Protein AF-A0A956JQV0-F1 (afdb_monomer_lite)

Structure (mmCIF, N/CA/C/O backbone):
data_AF-A0A956JQV0-F1
#
_entry.id   AF-A0A956JQV0-F1
#
loop_
_atom_site.group_PDB
_atom_site.id
_atom_site.type_symbol
_atom_site.label_atom_id
_atom_site.label_alt_id
_atom_site.label_comp_id
_atom_site.label_asym_id
_atom_site.label_entity_id
_atom_site.label_seq_id
_atom_site.pdbx_PDB_ins_code
_atom_site.Cartn_x
_atom_site.Cartn_y
_atom_site.Cartn_z
_atom_site.occupancy
_atom_site.B_iso_or_equiv
_atom_site.auth_seq_id
_atom_site.auth_comp_id
_atom_site.auth_asym_id
_atom_site.auth_atom_id
_atom_site.pdbx_PDB_model_num
ATOM 1 N N . MET A 1 1 ? 0.452 36.404 9.075 1.00 29.16 1 MET A N 1
ATOM 2 C CA . MET A 1 1 ? 1.903 36.199 9.254 1.00 29.16 1 MET A CA 1
ATOM 3 C C . MET A 1 1 ? 2.085 35.244 10.424 1.00 29.16 1 MET A C 1
ATOM 5 O O . MET A 1 1 ? 1.751 35.642 11.532 1.00 29.16 1 MET A O 1
ATOM 9 N N . PRO A 1 2 ? 2.440 33.970 10.194 1.00 31.53 2 PRO A N 1
ATOM 10 C CA . PRO A 1 2 ? 2.651 33.010 11.270 1.00 31.53 2 PRO A CA 1
ATOM 11 C C . PRO A 1 2 ? 4.099 33.061 11.777 1.00 31.53 2 PRO A C 1
ATOM 13 O O . PRO A 1 2 ? 5.020 33.265 10.994 1.00 31.53 2 PRO A O 1
ATOM 16 N N . ASN A 1 3 ? 4.240 32.919 13.093 1.00 28.02 3 ASN A N 1
ATOM 17 C CA . ASN A 1 3 ? 5.448 33.139 13.883 1.00 28.02 3 ASN A CA 1
ATOM 18 C C . ASN A 1 3 ? 6.284 31.845 13.984 1.00 28.02 3 ASN A C 1
ATOM 20 O O . ASN A 1 3 ? 5.738 30.797 14.340 1.00 28.02 3 ASN A O 1
ATOM 24 N N . ASP A 1 4 ? 7.579 31.932 13.671 1.00 35.75 4 ASP A N 1
ATOM 25 C CA . ASP A 1 4 ? 8.565 30.842 13.645 1.00 35.75 4 ASP A CA 1
ATOM 26 C C . ASP A 1 4 ? 9.407 30.841 14.930 1.00 35.75 4 ASP A C 1
ATOM 28 O O . ASP A 1 4 ? 10.530 31.319 14.926 1.00 35.75 4 ASP A O 1
ATOM 32 N N . ASP A 1 5 ? 8.902 30.271 16.024 1.00 34.19 5 ASP A N 1
ATOM 33 C CA . ASP A 1 5 ? 9.702 30.069 17.242 1.00 34.19 5 ASP A CA 1
ATOM 34 C C . ASP A 1 5 ? 9.286 28.770 17.937 1.00 34.19 5 ASP A C 1
ATOM 36 O O . ASP A 1 5 ? 8.411 28.773 18.797 1.00 34.19 5 ASP A O 1
ATOM 40 N N . ASN A 1 6 ? 9.859 27.631 17.516 1.00 36.69 6 ASN A N 1
ATOM 41 C CA . ASN A 1 6 ? 9.940 26.394 18.326 1.00 36.69 6 ASN A CA 1
ATOM 42 C C . ASN A 1 6 ? 10.882 25.308 17.746 1.00 36.69 6 ASN A C 1
ATOM 44 O O . ASN A 1 6 ? 10.770 24.127 18.077 1.00 36.69 6 ASN A O 1
ATOM 48 N N . ALA A 1 7 ? 11.837 25.663 16.878 1.00 34.59 7 ALA A N 1
ATOM 49 C CA . ALA A 1 7 ? 12.650 24.682 16.142 1.00 34.59 7 ALA A CA 1
ATOM 50 C C . ALA A 1 7 ? 14.032 24.343 16.754 1.00 34.59 7 ALA A C 1
ATOM 52 O O . ALA A 1 7 ? 14.813 23.636 16.116 1.00 34.59 7 ALA A O 1
ATOM 53 N N . SER A 1 8 ? 14.374 24.794 17.965 1.00 38.53 8 SER A N 1
ATOM 54 C CA . SER A 1 8 ? 15.772 24.770 18.448 1.00 38.53 8 SER A CA 1
ATOM 55 C C . SER A 1 8 ? 16.060 23.967 19.728 1.00 38.53 8 SER A C 1
ATOM 57 O O . SER A 1 8 ? 17.154 24.090 20.271 1.00 38.53 8 SER A O 1
ATOM 59 N N . ALA A 1 9 ? 15.180 23.064 20.174 1.00 37.16 9 ALA A N 1
ATOM 60 C CA . ALA A 1 9 ? 15.416 22.279 21.397 1.00 37.16 9 ALA A CA 1
ATOM 61 C C . ALA A 1 9 ? 15.196 20.762 21.228 1.00 37.16 9 ALA A C 1
ATOM 63 O O . ALA A 1 9 ? 14.322 20.185 21.861 1.00 37.16 9 ALA A O 1
ATOM 64 N N . CYS A 1 10 ? 15.983 20.098 20.371 1.00 37.91 10 CYS A N 1
ATOM 65 C CA . CYS A 1 10 ? 16.258 18.648 20.461 1.00 37.91 10 CYS A CA 1
ATOM 66 C C . CYS A 1 10 ? 17.359 18.243 19.465 1.00 37.91 10 CYS A C 1
ATOM 68 O O . CYS A 1 10 ? 17.096 17.618 18.439 1.00 37.91 10 CYS A O 1
ATOM 70 N N . LYS A 1 11 ? 18.613 18.631 19.736 1.00 38.00 11 LYS A N 1
ATOM 71 C CA . LYS A 1 11 ? 19.765 18.282 18.879 1.00 38.00 11 LYS A CA 1
ATOM 72 C C . LYS A 1 11 ? 20.839 17.428 19.558 1.00 38.00 11 LYS A C 1
ATOM 74 O O . LYS A 1 11 ? 21.906 17.240 18.989 1.00 38.00 11 LYS A O 1
ATOM 79 N N . GLY A 1 12 ? 20.559 16.850 20.723 1.00 39.16 12 GLY A N 1
ATOM 80 C CA . GLY A 1 12 ? 21.545 16.021 21.412 1.00 39.16 12 GLY A CA 1
ATOM 81 C C . GLY A 1 12 ? 20.937 15.084 22.439 1.00 39.16 12 GLY A C 1
ATOM 82 O O . GLY A 1 12 ? 21.030 15.374 23.616 1.00 39.16 12 GLY A O 1
ATOM 83 N N . CYS A 1 13 ? 20.334 13.978 21.989 1.00 31.42 13 CYS A N 1
ATOM 84 C CA . CYS A 1 13 ? 20.110 12.777 22.803 1.00 31.42 13 CYS A CA 1
ATOM 85 C C . CYS A 1 13 ? 19.928 11.537 21.897 1.00 31.42 13 CYS A C 1
ATOM 87 O O . CYS A 1 13 ? 18.848 11.276 21.378 1.00 31.42 13 CYS A O 1
ATOM 89 N N . GLY A 1 14 ? 21.018 10.787 21.702 1.00 34.66 14 GLY A N 1
ATOM 90 C CA . GLY A 1 14 ? 21.043 9.317 21.617 1.00 34.66 14 GLY A CA 1
ATOM 91 C C . GLY A 1 14 ? 20.244 8.589 20.526 1.00 34.66 14 GLY A C 1
ATOM 92 O O . GLY A 1 14 ? 19.241 7.944 20.817 1.00 34.66 14 GLY A O 1
ATOM 93 N N . THR A 1 15 ? 20.771 8.520 19.301 1.00 42.09 15 THR A N 1
ATOM 94 C CA . THR A 1 15 ? 20.278 7.613 18.239 1.00 42.09 15 THR A CA 1
ATOM 95 C C . THR A 1 15 ? 20.892 6.203 18.263 1.00 42.09 15 THR A C 1
ATOM 97 O O . THR A 1 15 ? 20.514 5.370 17.443 1.00 42.09 15 THR A O 1
ATOM 100 N N . ALA A 1 16 ? 21.784 5.885 19.210 1.00 40.88 16 ALA A N 1
ATOM 101 C CA . ALA A 1 16 ? 22.448 4.575 19.272 1.00 40.88 16 ALA A CA 1
ATOM 102 C C . ALA A 1 16 ? 21.754 3.532 20.179 1.00 40.88 16 ALA A C 1
ATOM 104 O O . ALA A 1 16 ? 21.874 2.340 19.916 1.00 40.88 16 ALA A O 1
ATOM 105 N N . LEU A 1 17 ? 20.988 3.936 21.206 1.00 38.28 17 LEU A N 1
ATOM 106 C CA . LEU A 1 17 ? 20.381 2.971 22.147 1.00 38.28 17 LEU A CA 1
ATOM 107 C C . LEU A 1 17 ? 19.038 2.375 21.682 1.00 38.28 17 LEU A C 1
ATOM 109 O O . LEU A 1 17 ? 18.680 1.270 22.084 1.00 38.28 17 LEU A O 1
ATOM 113 N N . HIS A 1 18 ? 18.286 3.067 20.822 1.00 45.22 18 HIS A N 1
ATOM 114 C CA . HIS A 1 18 ? 16.943 2.620 20.417 1.00 45.22 18 HIS A CA 1
ATOM 115 C C . HIS A 1 18 ? 16.944 1.522 19.340 1.00 45.22 18 HIS A C 1
ATOM 117 O O . HIS A 1 18 ? 15.961 0.795 19.204 1.00 45.22 18 HIS A O 1
ATOM 123 N N . SER A 1 19 ? 18.031 1.371 18.578 1.00 44.31 19 SER A N 1
ATOM 124 C CA . SER A 1 19 ? 18.144 0.340 17.538 1.00 44.31 19 SER A CA 1
ATOM 125 C C . SER A 1 19 ? 18.473 -1.038 18.123 1.00 44.31 19 SER A C 1
ATOM 127 O O . SER A 1 19 ? 17.890 -2.031 17.692 1.00 44.31 19 SER A O 1
ATOM 129 N N . GLN A 1 20 ? 19.312 -1.102 19.163 1.00 42.75 20 GLN A N 1
ATOM 130 C CA . GLN A 1 20 ? 19.647 -2.359 19.845 1.00 42.75 20 GLN A CA 1
ATOM 131 C C . GLN A 1 20 ? 18.481 -2.913 20.675 1.00 42.75 20 GLN A C 1
ATOM 133 O O . GLN A 1 20 ? 18.239 -4.117 20.665 1.00 42.75 20 GLN A O 1
ATOM 138 N N . GLN A 1 21 ? 17.694 -2.053 21.333 1.00 50.56 21 GLN A N 1
ATOM 139 C CA . GLN A 1 21 ? 16.519 -2.506 22.089 1.00 50.56 21 GLN A CA 1
ATOM 140 C C . GLN A 1 21 ? 15.376 -2.989 21.184 1.00 50.56 21 GLN A C 1
ATOM 142 O O . GLN A 1 21 ? 14.627 -3.886 21.566 1.00 50.56 21 GLN A O 1
ATOM 147 N N . PHE A 1 22 ? 15.259 -2.445 19.968 1.00 48.72 22 PHE A N 1
ATOM 148 C CA . PHE A 1 22 ? 14.275 -2.906 18.988 1.00 48.72 22 PHE A CA 1
ATOM 149 C C . PHE A 1 22 ? 14.675 -4.247 18.351 1.00 48.72 22 PHE A C 1
ATOM 151 O O . PHE A 1 22 ? 13.822 -5.122 18.212 1.00 48.72 22 PHE A O 1
ATOM 158 N N . ALA A 1 23 ? 15.964 -4.447 18.050 1.00 46.75 23 ALA A N 1
ATOM 159 C CA . ALA A 1 23 ? 16.486 -5.742 17.605 1.00 46.75 23 ALA A CA 1
ATOM 160 C C . ALA A 1 23 ? 16.320 -6.823 18.693 1.00 46.75 23 ALA A C 1
ATOM 162 O O . ALA A 1 23 ? 15.750 -7.877 18.429 1.00 46.75 23 ALA A O 1
ATOM 163 N N . ALA A 1 24 ? 16.655 -6.511 19.951 1.00 48.97 24 ALA A N 1
ATOM 164 C CA . ALA A 1 24 ? 16.483 -7.435 21.078 1.00 48.97 24 ALA A CA 1
ATOM 165 C C . ALA A 1 24 ? 15.007 -7.752 21.411 1.00 48.97 24 ALA A C 1
ATOM 167 O O . ALA A 1 24 ? 14.705 -8.786 22.012 1.00 48.97 24 ALA A O 1
ATOM 168 N N . ALA A 1 25 ? 14.068 -6.868 21.055 1.00 50.53 25 ALA A N 1
ATOM 169 C CA . ALA A 1 25 ? 12.633 -7.118 21.195 1.00 50.53 25 ALA A CA 1
ATOM 170 C C . ALA A 1 25 ? 12.076 -8.010 20.068 1.00 50.53 25 ALA A C 1
ATOM 172 O O . ALA A 1 25 ? 11.140 -8.773 20.308 1.00 50.53 25 ALA A O 1
ATOM 173 N N . LEU A 1 26 ? 12.657 -7.940 18.865 1.00 49.31 26 LEU A N 1
ATOM 174 C CA . LEU A 1 26 ? 12.343 -8.830 17.743 1.00 49.31 26 LEU A CA 1
ATOM 175 C C . LEU A 1 26 ? 12.907 -10.239 17.966 1.00 49.31 26 LEU A C 1
ATOM 177 O O . LEU A 1 26 ? 12.165 -11.204 17.791 1.00 49.31 26 LEU A O 1
ATOM 181 N N . ASP A 1 27 ? 14.135 -10.356 18.473 1.00 47.19 27 ASP A N 1
ATOM 182 C CA . ASP A 1 27 ? 14.740 -11.656 18.796 1.00 47.19 27 ASP A CA 1
ATOM 183 C C . ASP A 1 27 ? 13.984 -12.381 19.922 1.00 47.19 27 ASP A C 1
ATOM 185 O O . ASP A 1 27 ? 13.711 -13.576 19.819 1.00 47.19 27 ASP A O 1
ATOM 189 N N . ARG A 1 28 ? 13.522 -11.666 20.964 1.00 52.62 28 ARG A N 1
ATOM 190 C CA . ARG A 1 28 ? 12.658 -12.267 22.006 1.00 52.62 28 ARG A CA 1
ATOM 191 C C . ARG A 1 28 ? 11.291 -12.710 21.482 1.00 52.62 28 ARG A C 1
ATOM 193 O O . ARG A 1 28 ? 10.728 -13.671 21.999 1.00 52.62 28 ARG A O 1
ATOM 200 N N . ALA A 1 29 ? 10.746 -12.022 20.480 1.00 45.50 29 ALA A N 1
ATOM 201 C CA . ALA A 1 29 ? 9.468 -12.397 19.879 1.00 45.50 29 ALA A CA 1
ATOM 202 C C . ALA A 1 29 ? 9.594 -13.627 18.962 1.00 45.50 29 ALA A C 1
ATOM 204 O O . ALA A 1 29 ? 8.628 -14.373 18.824 1.00 45.50 29 ALA A O 1
ATOM 205 N N . GLN A 1 30 ? 10.772 -13.857 18.373 1.00 47.56 30 GLN A N 1
ATOM 206 C CA . GLN A 1 30 ? 11.058 -15.035 17.550 1.00 47.56 30 GLN A CA 1
ATOM 207 C C . GLN A 1 30 ? 11.461 -16.255 18.397 1.00 47.56 30 GLN A C 1
ATOM 209 O O . GLN A 1 30 ? 11.005 -17.365 18.120 1.00 47.56 30 GLN A O 1
ATOM 214 N N . ALA A 1 31 ? 12.197 -16.051 19.496 1.00 41.66 31 ALA A N 1
ATOM 215 C CA . ALA A 1 31 ? 12.601 -17.120 20.417 1.00 41.66 31 ALA A CA 1
ATOM 216 C C . ALA A 1 31 ? 11.419 -17.819 21.128 1.00 41.66 31 ALA A C 1
ATOM 218 O O . ALA A 1 31 ? 11.532 -18.969 21.531 1.00 41.66 31 ALA A O 1
ATOM 219 N N . SER A 1 32 ? 10.253 -17.172 21.231 1.00 40.81 32 SER A N 1
ATOM 220 C CA . SER A 1 32 ? 9.046 -17.724 21.877 1.00 40.81 32 SER A CA 1
ATOM 221 C C . SER A 1 32 ? 8.288 -18.774 21.036 1.00 40.81 32 SER A C 1
ATOM 223 O O . SER A 1 32 ? 7.235 -19.247 21.468 1.00 40.81 32 SER A O 1
ATOM 225 N N . THR A 1 33 ? 8.775 -19.137 19.845 1.00 39.72 33 THR A N 1
ATOM 226 C CA . THR A 1 33 ? 8.123 -20.132 18.964 1.00 39.72 33 THR A CA 1
ATOM 227 C C . THR A 1 33 ? 8.912 -21.429 18.775 1.00 39.72 33 THR A C 1
ATOM 229 O O . THR A 1 33 ? 8.492 -22.280 17.997 1.00 39.72 33 THR A O 1
ATOM 232 N N . ALA A 1 34 ? 10.012 -21.616 19.506 1.00 38.38 34 ALA A N 1
ATOM 233 C CA . ALA A 1 34 ? 10.895 -22.769 19.363 1.00 38.38 34 ALA A CA 1
ATOM 234 C C . ALA A 1 34 ? 10.928 -23.635 20.636 1.00 38.38 34 ALA A C 1
ATOM 236 O O . ALA A 1 34 ? 11.969 -23.770 21.262 1.00 38.38 34 ALA A O 1
ATOM 237 N N . ASP A 1 35 ? 9.792 -24.238 20.991 1.00 40.69 35 ASP A N 1
ATOM 238 C CA . ASP A 1 35 ? 9.760 -25.441 21.835 1.00 40.69 35 ASP A CA 1
ATOM 239 C C . ASP A 1 35 ? 9.142 -26.583 21.017 1.00 40.69 35 ASP A C 1
ATOM 241 O O . ASP A 1 35 ? 7.941 -26.853 21.057 1.00 40.69 35 ASP A O 1
ATOM 245 N N . ALA A 1 36 ? 9.988 -27.226 20.214 1.00 35.06 36 ALA A N 1
ATOM 246 C CA . ALA A 1 36 ? 9.774 -28.559 19.663 1.00 35.06 36 ALA A CA 1
ATOM 247 C C . ALA A 1 36 ? 11.143 -29.273 19.623 1.00 35.06 36 ALA A C 1
ATOM 249 O O . ALA A 1 36 ? 12.134 -28.645 19.242 1.00 35.06 36 ALA A O 1
ATOM 250 N N . PRO A 1 37 ? 11.236 -30.540 20.067 1.00 43.47 37 PRO A N 1
ATOM 251 C CA . PRO A 1 37 ? 12.505 -31.164 20.431 1.00 43.47 37 PRO A CA 1
ATOM 252 C C . PRO A 1 37 ? 13.376 -31.564 19.231 1.00 43.47 37 PRO A C 1
ATOM 254 O O . PRO A 1 37 ? 12.892 -31.928 18.160 1.00 43.47 37 PRO A O 1
ATOM 257 N N . ALA A 1 38 ? 14.686 -31.493 19.475 1.00 38.94 38 ALA A N 1
ATOM 258 C CA . ALA A 1 38 ? 15.788 -31.680 18.541 1.00 38.94 38 ALA A CA 1
ATOM 259 C C . ALA A 1 38 ? 15.994 -33.131 18.064 1.00 38.94 38 ALA A C 1
ATOM 261 O O . ALA A 1 38 ? 15.843 -34.083 18.829 1.00 38.94 38 ALA A O 1
ATOM 262 N N . ALA A 1 39 ? 16.464 -33.265 16.820 1.00 32.97 39 ALA A N 1
ATOM 263 C CA . ALA A 1 39 ? 17.123 -34.452 16.270 1.00 32.97 39 ALA A CA 1
ATOM 264 C C . ALA A 1 39 ? 18.467 -34.037 15.617 1.00 32.97 39 ALA A C 1
ATOM 266 O O . ALA A 1 39 ? 18.600 -32.881 15.206 1.00 32.97 39 ALA A O 1
ATOM 267 N N . PRO A 1 40 ? 19.485 -34.921 15.585 1.00 43.41 40 PRO A N 1
ATOM 268 C CA . PRO A 1 40 ? 20.891 -34.520 15.604 1.00 43.41 40 PRO A CA 1
ATOM 269 C C . PRO A 1 40 ? 21.508 -34.209 14.233 1.00 43.41 40 PRO A C 1
ATOM 271 O O . PRO A 1 40 ? 21.017 -34.600 13.176 1.00 43.41 40 PRO A O 1
ATOM 274 N N . ALA A 1 41 ? 22.625 -33.485 14.317 1.00 40.12 41 ALA A N 1
ATOM 275 C CA . ALA A 1 41 ? 23.444 -32.936 13.245 1.00 40.12 41 ALA A CA 1
ATOM 276 C C . ALA A 1 41 ? 23.995 -33.975 12.251 1.00 40.12 41 ALA A C 1
ATOM 278 O O . ALA A 1 41 ? 24.458 -35.043 12.644 1.00 40.12 41 ALA A O 1
ATOM 279 N N . SER A 1 42 ? 24.044 -33.585 10.970 1.00 39.56 42 SER A N 1
ATOM 280 C CA . SER A 1 42 ? 24.767 -34.292 9.909 1.00 39.56 42 SER A CA 1
ATOM 281 C C . SER A 1 42 ? 25.761 -33.354 9.215 1.00 39.56 42 SER A C 1
ATOM 283 O O . SER A 1 42 ? 25.384 -32.451 8.473 1.00 39.56 42 SER A O 1
ATOM 285 N N . SER A 1 43 ? 27.028 -33.598 9.535 1.00 36.88 43 SER A N 1
ATOM 286 C CA . SER A 1 43 ? 28.284 -33.470 8.785 1.00 36.88 43 SER A CA 1
ATOM 287 C C . SER A 1 43 ? 28.301 -32.720 7.442 1.00 36.88 43 SER A C 1
ATOM 289 O O . SER A 1 43 ? 27.638 -33.098 6.478 1.00 36.88 43 SER A O 1
ATOM 291 N N . ALA A 1 44 ? 29.195 -31.731 7.360 1.00 42.88 44 ALA A N 1
ATOM 292 C CA . ALA A 1 44 ? 29.684 -31.126 6.123 1.00 42.88 44 ALA A CA 1
ATOM 293 C C . ALA A 1 44 ? 30.634 -32.071 5.351 1.00 42.88 44 ALA A C 1
ATOM 295 O O . ALA A 1 44 ? 31.383 -32.813 5.992 1.00 42.88 44 ALA A O 1
ATOM 296 N N . PRO A 1 45 ? 30.692 -31.999 4.007 1.00 46.66 45 PRO A N 1
ATOM 297 C CA . PRO A 1 45 ? 31.800 -32.543 3.230 1.00 46.66 45 PRO A CA 1
ATOM 298 C C . PRO A 1 45 ? 32.850 -31.469 2.849 1.00 46.66 45 PRO A C 1
ATOM 300 O O . PRO A 1 45 ? 32.539 -30.274 2.836 1.00 46.66 45 PRO A O 1
ATOM 303 N N . PRO A 1 46 ? 34.101 -31.888 2.572 1.00 49.03 46 PRO A N 1
ATOM 304 C CA . PRO A 1 46 ? 35.291 -31.037 2.583 1.00 49.03 46 PRO A CA 1
ATOM 305 C C . PRO A 1 46 ? 35.562 -30.290 1.268 1.00 49.03 46 PRO A C 1
ATOM 307 O O . PRO A 1 46 ? 35.026 -30.608 0.208 1.00 49.03 46 PRO A O 1
ATOM 310 N N . ALA A 1 47 ? 36.450 -29.300 1.378 1.00 41.78 47 ALA A N 1
ATOM 311 C CA . ALA A 1 47 ? 37.001 -28.491 0.298 1.00 41.78 47 ALA A CA 1
ATOM 312 C C . ALA A 1 47 ? 37.794 -29.322 -0.730 1.00 41.78 47 ALA A C 1
ATOM 314 O O . ALA A 1 47 ? 38.565 -30.211 -0.369 1.00 41.78 47 ALA A O 1
ATOM 315 N N . VAL A 1 48 ? 37.622 -28.986 -2.010 1.00 48.41 48 VAL A N 1
ATOM 316 C CA . VAL A 1 48 ? 38.381 -29.533 -3.144 1.00 48.41 48 VAL A CA 1
ATOM 317 C C . VAL A 1 48 ? 39.625 -28.659 -3.378 1.00 48.41 48 VAL A C 1
ATOM 319 O O . VAL A 1 48 ? 39.470 -27.437 -3.421 1.00 48.41 48 VAL A O 1
ATOM 322 N N . PRO A 1 49 ? 40.833 -29.237 -3.521 1.00 52.34 49 PRO A N 1
ATOM 323 C CA . PRO A 1 49 ? 42.056 -28.488 -3.797 1.00 52.34 49 PRO A CA 1
ATOM 324 C C . PRO A 1 49 ? 42.222 -28.122 -5.281 1.00 52.34 49 PRO A C 1
ATOM 326 O O . PRO A 1 49 ? 41.689 -28.778 -6.176 1.00 52.34 49 PRO A O 1
ATOM 329 N N . ASP A 1 50 ? 42.986 -27.050 -5.483 1.00 45.88 50 ASP A N 1
ATOM 330 C CA . ASP A 1 50 ? 43.287 -26.335 -6.724 1.00 45.88 50 ASP A CA 1
ATOM 331 C C . ASP A 1 50 ? 43.732 -27.204 -7.913 1.00 45.88 50 ASP A C 1
ATOM 333 O O . ASP A 1 50 ? 44.561 -28.108 -7.796 1.00 45.88 50 ASP A O 1
ATOM 337 N N . ALA A 1 51 ? 43.221 -26.855 -9.098 1.00 53.31 51 ALA A N 1
ATOM 338 C CA . ALA A 1 51 ? 43.664 -27.393 -10.380 1.00 53.31 51 ALA A CA 1
ATOM 339 C C . ALA A 1 51 ? 44.897 -26.624 -10.911 1.00 53.31 51 ALA A C 1
ATOM 341 O O . ALA A 1 51 ? 44.912 -25.391 -10.852 1.00 53.31 51 ALA A O 1
ATOM 342 N N . PRO A 1 52 ? 45.913 -27.306 -11.473 1.00 66.38 52 PRO A N 1
ATOM 343 C CA . PRO A 1 52 ? 47.075 -26.652 -12.069 1.00 66.38 52 PRO A CA 1
ATOM 344 C C . PRO A 1 52 ? 46.763 -26.026 -13.448 1.00 66.38 52 PRO A C 1
ATOM 346 O O . PRO A 1 52 ? 45.850 -26.478 -14.146 1.00 66.38 52 PRO A O 1
ATOM 349 N N . PRO A 1 53 ? 47.521 -24.990 -13.861 1.00 66.81 53 PRO A N 1
ATOM 350 C CA . PRO A 1 53 ? 47.292 -24.259 -15.106 1.00 66.81 53 PRO A CA 1
ATOM 351 C C . PRO A 1 53 ? 47.664 -25.071 -16.365 1.00 66.81 53 PRO A C 1
ATOM 353 O O . PRO A 1 53 ? 48.517 -25.959 -16.302 1.00 66.81 53 PRO A O 1
ATOM 356 N N . PRO A 1 54 ? 47.053 -24.756 -17.526 1.00 66.44 54 PRO A N 1
ATOM 357 C CA . PRO A 1 54 ? 47.288 -25.477 -18.775 1.00 66.44 54 PRO A CA 1
ATOM 358 C C . PRO A 1 54 ? 48.659 -25.158 -19.406 1.00 66.44 54 PRO A C 1
ATOM 360 O O . PRO A 1 54 ? 49.163 -24.040 -19.256 1.00 66.44 54 PRO A O 1
ATOM 363 N N . PRO A 1 55 ? 49.252 -26.107 -20.158 1.00 67.06 55 PRO A N 1
ATOM 364 C CA . PRO A 1 55 ? 50.506 -25.898 -20.878 1.00 67.06 55 PRO A CA 1
ATOM 365 C C . PRO A 1 55 ? 50.341 -24.966 -22.099 1.00 67.06 55 PRO A C 1
ATOM 367 O O . PRO A 1 55 ? 49.253 -24.888 -22.678 1.00 67.06 55 PRO A O 1
ATOM 370 N N . PRO A 1 56 ? 51.415 -24.268 -22.517 1.00 64.50 56 PRO A N 1
ATOM 371 C CA . PRO A 1 56 ? 51.396 -23.366 -23.668 1.00 64.50 56 PRO A CA 1
ATOM 372 C C . PRO A 1 56 ? 51.261 -24.119 -25.008 1.00 64.50 56 PRO A C 1
ATOM 374 O O . PRO A 1 56 ? 51.694 -25.269 -25.118 1.00 64.50 56 PRO A O 1
ATOM 377 N N . PRO A 1 57 ? 50.680 -23.484 -26.045 1.00 60.94 57 PRO A N 1
ATOM 378 C CA . PRO A 1 57 ? 50.434 -24.123 -27.333 1.00 60.94 57 PRO A CA 1
ATOM 379 C C . PRO A 1 57 ? 51.728 -24.402 -28.109 1.00 60.94 57 PRO A C 1
ATOM 381 O O . PRO A 1 57 ? 52.614 -23.554 -28.220 1.00 60.94 57 PRO A O 1
ATOM 384 N N . ALA A 1 58 ? 51.786 -25.610 -28.671 1.00 52.41 58 ALA A N 1
ATOM 385 C CA . ALA A 1 58 ? 52.847 -26.098 -29.537 1.00 52.41 58 ALA A CA 1
ATOM 386 C C . ALA A 1 58 ? 52.963 -25.276 -30.832 1.00 52.41 58 ALA A C 1
ATOM 388 O O . ALA A 1 58 ? 51.966 -24.889 -31.446 1.00 52.41 58 ALA A O 1
ATOM 389 N N . ALA A 1 59 ? 54.210 -25.039 -31.235 1.00 48.06 59 ALA A N 1
ATOM 390 C CA . ALA A 1 59 ? 54.586 -24.393 -32.482 1.00 48.06 59 ALA A CA 1
ATOM 391 C C . ALA A 1 59 ? 54.062 -25.169 -33.703 1.00 48.06 59 ALA A C 1
ATOM 393 O O . ALA A 1 59 ? 54.155 -26.395 -33.768 1.00 48.06 59 ALA A O 1
ATOM 394 N N . ALA A 1 60 ? 53.530 -24.434 -34.680 1.00 49.41 60 ALA A N 1
ATOM 395 C CA . ALA A 1 60 ? 53.130 -24.973 -35.974 1.00 49.41 60 ALA A CA 1
ATOM 396 C C . ALA A 1 60 ? 54.364 -25.447 -36.772 1.00 49.41 60 ALA A C 1
ATOM 398 O O . ALA A 1 60 ? 55.359 -24.716 -36.815 1.00 49.41 60 ALA A O 1
ATOM 399 N N . PRO A 1 61 ? 54.327 -26.622 -37.426 1.00 50.22 61 PRO A N 1
ATOM 400 C CA . PRO A 1 61 ? 55.401 -27.039 -38.315 1.00 50.22 61 PRO A CA 1
ATOM 401 C C . PRO A 1 61 ? 55.400 -26.221 -39.613 1.00 50.22 61 PRO A C 1
ATOM 403 O O . PRO A 1 61 ? 54.356 -25.888 -40.178 1.00 50.22 61 PRO A O 1
ATOM 406 N N . ALA A 1 62 ? 56.617 -25.893 -40.044 1.00 45.22 62 ALA A N 1
ATOM 407 C CA . ALA A 1 62 ? 56.946 -25.179 -41.264 1.00 45.22 62 ALA A CA 1
ATOM 408 C C . ALA A 1 62 ? 56.418 -25.907 -42.510 1.00 45.22 62 ALA A C 1
ATOM 410 O O . ALA A 1 62 ? 56.536 -27.122 -42.636 1.00 45.22 62 ALA A O 1
ATOM 411 N N . SER A 1 63 ? 55.843 -25.134 -43.431 1.00 42.09 63 SER A N 1
ATOM 412 C CA . SER A 1 63 ? 55.437 -25.594 -44.757 1.00 42.09 63 SER A CA 1
ATOM 413 C C . SER A 1 63 ? 56.678 -25.862 -45.605 1.00 42.09 63 SER A C 1
ATOM 415 O O . SER A 1 63 ? 57.414 -24.929 -45.931 1.00 42.09 63 SER A O 1
ATOM 417 N N . ASP A 1 64 ? 56.860 -27.122 -45.987 1.00 38.72 64 ASP A N 1
ATOM 418 C CA . ASP A 1 64 ? 57.822 -27.568 -46.988 1.00 38.72 64 ASP A CA 1
ATOM 419 C C . ASP A 1 64 ? 57.633 -26.808 -48.309 1.00 38.72 64 ASP A C 1
ATOM 421 O O . ASP A 1 64 ? 56.560 -26.805 -48.918 1.00 38.72 64 ASP A O 1
ATOM 425 N N . TYR A 1 65 ? 58.707 -26.159 -48.754 1.00 40.94 65 TYR A N 1
ATOM 426 C CA . TYR A 1 65 ? 58.891 -25.728 -50.132 1.00 40.94 65 TYR A CA 1
ATOM 427 C C . TYR A 1 65 ? 59.340 -26.948 -50.942 1.00 40.94 65 TYR A C 1
ATOM 429 O O . TYR A 1 65 ? 60.460 -27.420 -50.764 1.00 40.94 65 TYR A O 1
ATOM 437 N N . GLN A 1 66 ? 58.509 -27.429 -51.867 1.00 41.81 66 GLN A N 1
ATOM 438 C CA . GLN A 1 66 ? 58.997 -28.244 -52.981 1.00 41.81 66 GLN A CA 1
ATOM 439 C C . GLN A 1 66 ? 59.331 -27.332 -54.172 1.00 41.81 66 GLN A C 1
ATOM 441 O O . GLN A 1 66 ? 58.432 -26.667 -54.696 1.00 41.81 66 GLN A O 1
ATOM 446 N N . PRO A 1 67 ? 60.594 -27.278 -54.629 1.00 45.94 67 PRO A N 1
ATOM 447 C CA . PRO A 1 67 ? 60.924 -26.748 -55.940 1.00 45.94 67 PRO A CA 1
ATOM 448 C C . PRO A 1 67 ? 60.587 -27.815 -56.990 1.00 45.94 67 PRO A C 1
ATOM 450 O O . PRO A 1 67 ? 61.088 -28.934 -56.937 1.00 45.94 67 PRO A O 1
ATOM 453 N N . LEU A 1 68 ? 59.710 -27.480 -57.936 1.00 40.06 68 LEU A N 1
ATOM 454 C CA . LEU A 1 68 ? 59.485 -28.311 -59.117 1.00 40.06 68 LEU A CA 1
ATOM 455 C C . LEU A 1 68 ? 60.682 -28.170 -60.065 1.00 40.06 68 LEU A C 1
ATOM 457 O O . LEU A 1 68 ? 60.959 -27.076 -60.562 1.00 40.06 68 LEU A O 1
ATOM 461 N N . ASP A 1 69 ? 61.355 -29.294 -60.302 1.00 37.41 69 ASP A N 1
ATOM 462 C CA . ASP A 1 69 ? 62.369 -29.500 -61.335 1.00 37.41 69 ASP A CA 1
ATOM 463 C C . ASP A 1 69 ? 61.855 -29.115 -62.735 1.00 37.41 69 ASP A C 1
ATOM 465 O O . ASP A 1 69 ? 60.774 -29.557 -63.146 1.00 37.41 69 ASP A O 1
ATOM 469 N N . PRO A 1 70 ? 62.633 -28.369 -63.539 1.00 41.66 70 PRO A N 1
ATOM 470 C CA . PRO A 1 70 ? 62.421 -28.305 -64.974 1.00 41.66 70 PRO A CA 1
ATOM 471 C C . PRO A 1 70 ? 63.050 -29.536 -65.645 1.00 41.66 70 PRO A C 1
ATOM 473 O O . PRO A 1 70 ? 64.269 -29.696 -65.676 1.00 41.66 70 PRO A O 1
ATOM 476 N N . SER A 1 71 ? 62.213 -30.402 -66.219 1.00 42.75 71 SER A N 1
ATOM 477 C CA . SER A 1 71 ? 62.676 -31.478 -67.103 1.00 42.75 71 SER A CA 1
ATOM 478 C C . SER A 1 71 ? 63.371 -30.921 -68.360 1.00 42.75 71 SER A C 1
ATOM 480 O O . SER A 1 71 ? 62.938 -29.895 -68.896 1.00 42.75 71 SER A O 1
ATOM 482 N N . PRO A 1 72 ? 64.420 -31.598 -68.862 1.00 43.00 72 PRO A N 1
ATOM 483 C CA . PRO A 1 72 ? 65.194 -31.163 -70.018 1.00 43.00 72 PRO A CA 1
ATOM 484 C C . PRO A 1 72 ? 64.441 -31.405 -71.334 1.00 43.00 72 PRO A C 1
ATOM 486 O O . PRO A 1 72 ? 63.932 -32.494 -71.598 1.00 43.00 72 PRO A O 1
ATOM 489 N N . LEU A 1 73 ? 64.404 -30.376 -72.182 1.00 38.41 73 LEU A N 1
ATOM 490 C CA . LEU A 1 73 ? 63.967 -30.465 -73.574 1.00 38.41 73 LEU A CA 1
ATOM 491 C C . LEU A 1 73 ? 64.972 -31.295 -74.385 1.00 38.41 73 LEU A C 1
ATOM 493 O O . LEU A 1 73 ? 66.159 -30.972 -74.440 1.00 38.41 73 LEU A O 1
ATOM 497 N N . ALA A 1 74 ? 64.471 -32.347 -75.030 1.00 40.59 74 ALA A N 1
ATOM 498 C CA . ALA A 1 74 ? 65.204 -33.141 -76.004 1.00 40.59 74 ALA A CA 1
ATOM 499 C C . ALA A 1 74 ? 65.510 -32.319 -77.278 1.00 40.59 74 ALA A C 1
ATOM 501 O O . ALA A 1 74 ? 64.662 -31.537 -77.720 1.00 40.59 74 ALA A O 1
ATOM 502 N N . PRO A 1 75 ? 66.693 -32.498 -77.894 1.00 48.28 75 PRO A N 1
ATOM 503 C CA . PRO A 1 75 ? 67.070 -31.830 -79.130 1.00 48.28 75 PRO A CA 1
ATOM 504 C C . PRO A 1 75 ? 66.621 -32.656 -80.340 1.00 48.28 75 PRO A C 1
ATOM 506 O O . PRO A 1 75 ? 66.984 -33.822 -80.470 1.00 48.28 75 PRO A O 1
ATOM 509 N N . GLY A 1 76 ? 65.886 -32.040 -81.265 1.00 42.44 76 GLY A N 1
ATOM 510 C CA . GLY A 1 76 ? 65.737 -32.594 -82.610 1.00 42.44 76 GLY A CA 1
ATOM 511 C C . GLY A 1 76 ? 64.379 -32.359 -83.251 1.00 42.44 76 GLY A C 1
ATOM 512 O O . GLY A 1 76 ? 63.435 -33.088 -82.984 1.00 42.44 76 GLY A O 1
ATOM 513 N N . ALA A 1 77 ? 64.323 -31.383 -84.154 1.00 38.81 77 ALA A N 1
ATOM 514 C CA . ALA A 1 77 ? 63.690 -31.522 -85.465 1.00 38.81 77 ALA A CA 1
ATOM 515 C C . ALA A 1 77 ? 63.929 -30.221 -86.233 1.00 38.81 77 ALA A C 1
ATOM 517 O O . ALA A 1 77 ? 63.275 -29.205 -86.001 1.00 38.81 77 ALA A O 1
ATOM 518 N N . GLY A 1 78 ? 64.913 -30.247 -87.130 1.00 48.19 78 GLY A N 1
ATOM 519 C CA . GLY A 1 78 ? 65.050 -29.217 -88.141 1.00 48.19 78 GLY A CA 1
ATOM 520 C C . GLY A 1 78 ? 63.848 -29.262 -89.076 1.00 48.19 78 GLY A C 1
ATOM 521 O O . GLY A 1 78 ? 63.534 -30.309 -89.632 1.00 48.19 78 GLY A O 1
ATOM 522 N N . VAL A 1 79 ? 63.209 -28.114 -89.268 1.00 43.47 79 VAL A N 1
ATOM 523 C CA . VAL A 1 79 ? 62.430 -27.829 -90.469 1.00 43.47 79 VAL A CA 1
ATOM 524 C C . VAL A 1 79 ? 62.788 -26.408 -90.877 1.00 43.47 79 VAL A C 1
ATOM 526 O O . VAL A 1 79 ? 62.219 -25.425 -90.407 1.00 43.47 79 VAL A O 1
ATOM 529 N N . THR A 1 80 ? 63.792 -26.298 -91.740 1.00 47.97 80 THR A N 1
ATOM 530 C CA . THR A 1 80 ? 63.999 -25.121 -92.579 1.00 47.97 80 THR A CA 1
ATOM 531 C C . THR A 1 80 ? 62.840 -25.050 -93.569 1.00 47.97 80 THR A C 1
ATOM 533 O O . THR A 1 80 ? 62.915 -25.593 -94.666 1.00 47.97 80 THR A O 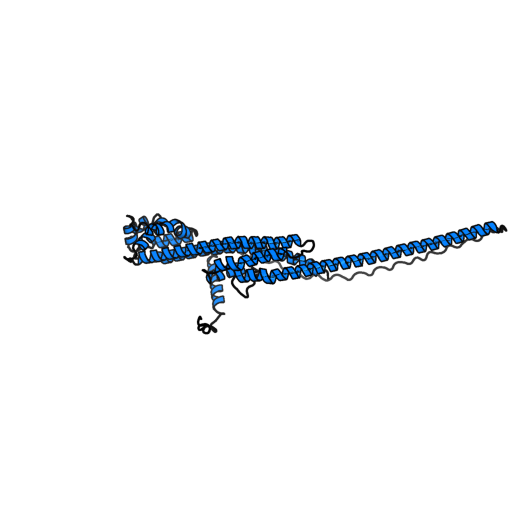1
ATOM 536 N N . SER A 1 81 ? 61.745 -24.414 -93.156 1.00 42.34 81 SER A N 1
ATOM 537 C CA . SER A 1 81 ? 60.691 -23.955 -94.056 1.00 42.34 81 SER A CA 1
ATOM 538 C C . SER A 1 81 ? 60.910 -22.466 -94.287 1.00 42.34 81 SER A C 1
ATOM 540 O O . SER A 1 81 ? 60.510 -21.635 -93.473 1.00 42.34 81 SER A O 1
ATOM 542 N N . THR A 1 82 ? 61.579 -22.122 -95.386 1.00 49.44 82 THR A N 1
ATOM 543 C CA . THR A 1 82 ? 61.663 -20.757 -95.921 1.00 49.44 82 THR A CA 1
ATOM 544 C C . THR A 1 82 ? 60.326 -20.359 -96.549 1.00 49.44 82 THR A C 1
ATOM 546 O O . THR A 1 82 ? 60.254 -20.061 -97.737 1.00 49.44 82 THR A O 1
ATOM 549 N N . ASP A 1 83 ? 59.266 -20.376 -95.740 1.00 47.00 83 ASP A N 1
ATOM 550 C CA . ASP A 1 83 ? 58.000 -19.718 -96.044 1.00 47.00 83 ASP A CA 1
ATOM 551 C C . ASP A 1 83 ? 57.774 -18.632 -94.974 1.00 47.00 83 ASP A C 1
ATOM 553 O O . ASP A 1 83 ? 57.387 -18.943 -93.838 1.00 47.00 83 ASP A O 1
ATOM 557 N N . PRO A 1 84 ? 58.086 -17.358 -95.282 1.00 56.44 84 PRO A N 1
ATOM 558 C CA . PRO A 1 84 ? 58.035 -16.258 -94.319 1.00 56.44 84 PRO A CA 1
ATOM 559 C C . PRO A 1 84 ? 56.639 -16.082 -93.705 1.00 56.44 84 PRO A C 1
ATOM 561 O O . PRO A 1 84 ? 56.513 -15.579 -92.591 1.00 56.44 84 PRO A O 1
ATOM 564 N N . THR A 1 85 ? 55.596 -16.567 -94.375 1.00 57.59 85 THR A N 1
ATOM 565 C CA . THR A 1 85 ? 54.200 -16.450 -93.950 1.00 57.59 85 THR A CA 1
ATOM 566 C C . THR A 1 85 ? 53.801 -17.457 -92.860 1.00 57.59 85 THR A C 1
ATOM 568 O O . THR A 1 85 ? 53.031 -17.111 -91.960 1.00 57.59 85 THR A O 1
ATOM 571 N N . ALA A 1 86 ? 54.370 -18.669 -92.858 1.00 54.06 86 ALA A N 1
ATOM 572 C CA . ALA A 1 86 ? 54.086 -19.701 -91.850 1.00 54.06 86 ALA A CA 1
ATOM 573 C C . ALA A 1 86 ? 54.818 -19.446 -90.517 1.00 54.06 86 ALA A C 1
ATOM 575 O O . ALA A 1 86 ? 54.251 -19.632 -89.437 1.00 54.06 86 ALA A O 1
ATOM 576 N N . ALA A 1 87 ? 56.053 -18.934 -90.581 1.00 55.84 87 ALA A N 1
ATOM 577 C CA . ALA A 1 87 ? 56.810 -18.513 -89.401 1.00 55.84 87 ALA A CA 1
ATOM 578 C C . ALA A 1 87 ? 56.139 -17.323 -88.688 1.00 55.84 87 ALA A C 1
ATOM 580 O O . ALA A 1 87 ? 56.103 -17.253 -87.459 1.00 55.84 87 ALA A O 1
ATOM 581 N N . GLN A 1 88 ? 55.535 -16.410 -89.452 1.00 59.66 88 GLN A N 1
ATOM 582 C CA . GLN A 1 88 ? 54.842 -15.244 -88.909 1.00 59.66 88 GLN A CA 1
ATOM 583 C C . GLN A 1 88 ? 53.510 -15.615 -88.237 1.00 59.66 88 GLN A C 1
ATOM 585 O O . GLN A 1 88 ? 53.145 -14.997 -87.236 1.00 59.66 88 GLN A O 1
ATOM 590 N N . ALA A 1 89 ? 52.823 -16.662 -88.708 1.00 63.50 89 ALA A N 1
ATOM 591 C CA . ALA A 1 89 ? 51.628 -17.203 -88.059 1.00 63.50 89 ALA A CA 1
ATOM 592 C C . ALA A 1 89 ? 51.938 -17.817 -86.680 1.00 63.50 89 ALA A C 1
ATOM 594 O O . ALA A 1 89 ? 51.269 -17.473 -85.707 1.00 63.50 89 ALA A O 1
ATOM 595 N N . GLN A 1 90 ? 53.003 -18.619 -86.560 1.00 59.78 90 GLN A N 1
ATOM 596 C CA . GLN A 1 90 ? 53.420 -19.205 -85.275 1.00 59.78 90 GLN A CA 1
ATOM 597 C C . GLN A 1 90 ? 53.922 -18.148 -84.278 1.00 59.78 90 GLN A C 1
ATOM 599 O O . GLN A 1 90 ? 53.635 -18.225 -83.083 1.00 59.78 90 GLN A O 1
ATOM 604 N N . ILE A 1 91 ? 54.616 -17.108 -84.758 1.00 61.62 91 ILE A N 1
ATOM 605 C CA . ILE A 1 91 ? 55.014 -15.962 -83.925 1.00 61.62 91 ILE A CA 1
ATOM 606 C C . ILE A 1 91 ? 53.776 -15.193 -83.441 1.00 61.62 91 ILE A C 1
ATOM 608 O O . ILE A 1 91 ? 53.700 -14.824 -82.268 1.00 61.62 91 ILE A O 1
ATOM 612 N N . ASN A 1 92 ? 52.783 -14.976 -84.307 1.00 67.25 92 ASN A N 1
ATOM 613 C CA . ASN A 1 92 ? 51.538 -14.302 -83.939 1.00 67.25 92 ASN A CA 1
ATOM 614 C C . ASN A 1 92 ? 50.704 -15.120 -82.946 1.00 67.25 92 ASN A C 1
ATOM 616 O O . ASN A 1 92 ? 50.129 -14.536 -82.028 1.00 67.25 92 ASN A O 1
ATOM 620 N N . GLU A 1 93 ? 50.681 -16.446 -83.074 1.00 69.19 93 GLU A N 1
ATOM 621 C CA . GLU A 1 93 ? 50.000 -17.358 -82.152 1.00 69.19 93 GLU A CA 1
ATOM 622 C C . GLU A 1 93 ? 50.692 -17.389 -80.779 1.00 69.19 93 GLU A C 1
ATOM 624 O O . GLU A 1 93 ? 50.039 -17.189 -79.754 1.00 69.19 93 GLU A O 1
ATOM 629 N N . PHE A 1 94 ? 52.027 -17.461 -80.737 1.00 64.44 94 PHE A N 1
ATOM 630 C CA . PHE A 1 94 ? 52.793 -17.381 -79.488 1.00 64.44 94 PHE A CA 1
ATOM 631 C C . PHE A 1 94 ? 52.661 -16.005 -78.807 1.00 64.44 94 PHE A C 1
ATOM 633 O O . PHE A 1 94 ? 52.530 -15.904 -77.582 1.00 64.44 94 PHE A O 1
ATOM 640 N N . LEU A 1 95 ? 52.634 -14.916 -79.587 1.00 66.25 95 LEU A N 1
ATOM 641 C CA . LEU A 1 95 ? 52.368 -13.564 -79.084 1.00 66.25 95 LEU A CA 1
ATOM 642 C C . LEU A 1 95 ? 50.915 -13.397 -78.610 1.00 66.25 95 LEU A C 1
ATOM 644 O O . LEU A 1 95 ? 50.677 -12.680 -77.632 1.00 66.25 95 LEU A O 1
ATOM 648 N N . ALA A 1 96 ? 49.946 -14.048 -79.258 1.00 67.69 96 ALA A N 1
ATOM 649 C CA . ALA A 1 96 ? 48.545 -14.064 -78.845 1.00 67.69 96 ALA A CA 1
ATOM 650 C C . ALA A 1 96 ? 48.352 -14.857 -77.542 1.00 67.69 96 ALA A C 1
ATOM 652 O O . ALA A 1 96 ? 47.699 -14.354 -76.625 1.00 67.69 96 ALA A O 1
ATOM 653 N N . GLU A 1 97 ? 49.002 -16.014 -77.390 1.00 67.88 97 GLU A N 1
ATOM 654 C CA . GLU A 1 97 ? 49.011 -16.786 -76.144 1.00 67.88 97 GLU A CA 1
ATOM 655 C C . GLU A 1 97 ? 49.691 -16.028 -74.995 1.00 67.88 97 GLU A C 1
ATOM 657 O O . GLU A 1 97 ? 49.171 -15.977 -73.877 1.00 67.88 97 GLU A O 1
ATOM 662 N N . GLN A 1 98 ? 50.821 -15.363 -75.254 1.00 66.62 98 GLN A N 1
ATOM 663 C CA . GLN A 1 98 ? 51.495 -14.498 -74.277 1.00 66.62 98 GLN A CA 1
ATOM 664 C C . GLN A 1 98 ? 50.597 -13.326 -73.843 1.00 66.62 98 GLN A C 1
ATOM 666 O O . GLN A 1 98 ? 50.525 -12.999 -72.651 1.00 66.62 98 GLN A O 1
ATOM 671 N N . LYS A 1 99 ? 49.869 -12.705 -74.783 1.00 68.81 99 LYS A N 1
ATOM 672 C CA . LYS A 1 99 ? 48.886 -11.646 -74.491 1.00 68.81 99 LYS A CA 1
ATOM 673 C C . LYS A 1 99 ? 47.687 -12.185 -73.700 1.00 68.81 99 LYS A C 1
ATOM 675 O O . LYS A 1 99 ? 47.265 -11.529 -72.745 1.00 68.81 99 LYS A O 1
ATOM 680 N N . ALA A 1 100 ? 47.189 -13.383 -74.013 1.00 67.81 100 ALA A N 1
ATOM 681 C CA . ALA A 1 100 ? 46.100 -14.040 -73.288 1.00 67.81 100 ALA A CA 1
ATOM 682 C C . ALA A 1 100 ? 46.500 -14.412 -71.848 1.00 67.81 100 ALA A C 1
ATOM 684 O O . ALA A 1 100 ? 45.766 -14.106 -70.907 1.00 67.81 100 ALA A O 1
ATOM 685 N N . ARG A 1 101 ? 47.706 -14.959 -71.634 1.00 69.25 101 ARG A N 1
ATOM 686 C CA . ARG A 1 101 ? 48.236 -15.271 -70.291 1.00 69.25 101 ARG A CA 1
ATOM 687 C C . ARG A 1 101 ? 48.446 -14.012 -69.445 1.00 69.25 101 ARG A C 1
ATOM 689 O O . ARG A 1 101 ? 48.110 -14.009 -68.261 1.00 69.25 101 ARG A O 1
ATOM 696 N N . LYS A 1 102 ? 48.940 -12.914 -70.036 1.00 72.31 102 LYS A N 1
ATOM 697 C CA . LYS A 1 102 ? 49.072 -11.611 -69.349 1.00 72.31 102 LYS A CA 1
ATOM 698 C C . LYS A 1 102 ? 47.709 -10.992 -69.016 1.00 72.31 102 LYS A C 1
ATOM 700 O O . LYS A 1 102 ? 47.548 -10.441 -67.927 1.00 72.31 102 LYS A O 1
ATOM 705 N N . ARG A 1 103 ? 46.718 -11.117 -69.905 1.00 72.12 103 ARG A N 1
ATOM 706 C CA . ARG A 1 103 ? 45.335 -10.665 -69.671 1.00 72.12 103 ARG A CA 1
ATOM 707 C C . ARG A 1 103 ? 44.649 -11.476 -68.568 1.00 72.12 103 ARG A C 1
ATOM 709 O O . ARG A 1 103 ? 44.060 -10.872 -67.679 1.00 72.12 103 ARG A O 1
ATOM 716 N N . ASN A 1 104 ? 44.802 -12.800 -68.556 1.00 72.00 104 ASN A N 1
ATOM 717 C CA . ASN A 1 104 ? 44.252 -13.658 -67.503 1.00 72.00 104 ASN A CA 1
ATOM 718 C C . ASN A 1 104 ? 44.929 -13.412 -66.149 1.00 72.00 104 ASN A C 1
ATOM 720 O O . ASN A 1 104 ? 44.232 -13.274 -65.150 1.00 72.00 104 ASN A O 1
ATOM 724 N N . LYS A 1 105 ? 46.260 -13.239 -66.099 1.00 76.44 105 LYS A N 1
ATOM 725 C CA . LYS A 1 105 ? 46.953 -12.832 -64.859 1.00 76.44 105 LYS A CA 1
ATOM 726 C C . LYS A 1 105 ? 46.465 -11.477 -64.338 1.00 76.44 105 LYS A C 1
ATOM 728 O O . LYS A 1 105 ? 46.271 -11.340 -63.134 1.00 76.44 105 LYS A O 1
ATOM 733 N N . ARG A 1 106 ? 46.228 -10.495 -65.220 1.00 77.38 106 ARG A N 1
ATOM 734 C CA . ARG A 1 106 ? 45.638 -9.201 -64.832 1.00 77.38 106 ARG A CA 1
ATOM 735 C C . ARG A 1 106 ? 44.209 -9.351 -64.313 1.00 77.38 106 ARG A C 1
ATOM 737 O O . ARG A 1 106 ? 43.902 -8.762 -63.287 1.00 77.38 106 ARG A O 1
ATOM 744 N N . LEU A 1 107 ? 43.362 -10.143 -64.971 1.00 77.75 107 LEU A N 1
ATOM 745 C CA . LEU A 1 107 ? 41.983 -10.389 -64.528 1.00 77.75 107 LEU A CA 1
ATOM 746 C C . LEU A 1 107 ? 41.928 -11.095 -63.167 1.00 77.75 107 LEU A C 1
ATOM 748 O O . LEU A 1 107 ? 41.154 -10.683 -62.310 1.00 77.75 107 LEU A O 1
ATOM 752 N N . ILE A 1 108 ? 42.783 -12.097 -62.939 1.00 78.94 108 ILE A N 1
ATOM 753 C CA . ILE A 1 108 ? 42.883 -12.793 -61.648 1.00 78.94 108 ILE A CA 1
ATOM 754 C C . ILE A 1 108 ? 43.331 -11.821 -60.549 1.00 78.94 108 ILE A C 1
ATOM 756 O O . ILE A 1 108 ? 42.697 -11.762 -59.499 1.00 78.94 108 ILE A O 1
ATOM 760 N N . TRP A 1 109 ? 44.358 -11.000 -60.794 1.00 79.69 109 TRP A N 1
ATOM 761 C CA . TRP A 1 109 ? 44.797 -9.983 -59.828 1.00 79.69 109 TRP A CA 1
ATOM 762 C C . TRP A 1 109 ? 43.721 -8.936 -59.524 1.00 79.69 109 TRP A C 1
ATOM 764 O O . TRP A 1 109 ? 43.575 -8.515 -58.378 1.00 79.69 109 TRP A O 1
ATOM 774 N N . LEU A 1 110 ? 42.939 -8.544 -60.530 1.00 79.19 110 LEU A N 1
ATOM 775 C CA . LEU A 1 110 ? 41.844 -7.589 -60.378 1.00 79.19 110 LEU A CA 1
ATOM 776 C C . LEU A 1 110 ? 40.692 -8.198 -59.558 1.00 79.19 110 LEU A C 1
ATOM 778 O O . LEU A 1 110 ? 40.177 -7.545 -58.654 1.00 79.19 110 LEU A O 1
ATOM 782 N N . MET A 1 111 ? 40.361 -9.474 -59.781 1.00 76.25 111 MET A N 1
ATOM 783 C CA . MET A 1 111 ? 39.396 -10.222 -58.963 1.00 76.25 111 MET A CA 1
ATOM 784 C C . MET A 1 111 ? 39.861 -10.386 -57.509 1.00 76.25 111 MET A C 1
ATOM 786 O O . MET A 1 111 ? 39.066 -10.190 -56.594 1.00 76.25 111 MET A O 1
ATOM 790 N N . VAL A 1 112 ? 41.144 -10.687 -57.277 1.00 78.06 112 VAL A N 1
ATOM 791 C CA . VAL A 1 112 ? 41.722 -10.798 -55.924 1.00 78.06 112 VAL A CA 1
ATOM 792 C C . VAL A 1 112 ? 41.684 -9.451 -55.192 1.00 78.06 112 VAL A C 1
ATOM 794 O O . VAL A 1 112 ? 41.307 -9.406 -54.023 1.00 78.06 112 VAL A O 1
ATOM 797 N N . LEU A 1 113 ? 41.992 -8.343 -55.874 1.00 78.81 113 LEU A N 1
ATOM 798 C CA . LEU A 1 113 ? 41.881 -6.993 -55.308 1.00 78.81 113 LEU A CA 1
ATOM 799 C C . LEU A 1 113 ? 40.433 -6.609 -54.977 1.00 78.81 113 LEU A C 1
ATOM 801 O O . LEU A 1 113 ? 40.190 -6.042 -53.913 1.00 78.81 113 LEU A O 1
ATOM 805 N N . ILE A 1 114 ? 39.468 -6.948 -55.838 1.00 79.12 114 ILE A N 1
ATOM 806 C CA . ILE A 1 114 ? 38.039 -6.733 -55.559 1.00 79.12 114 ILE A CA 1
ATOM 807 C C . ILE A 1 114 ? 37.589 -7.588 -54.369 1.00 79.12 114 ILE A C 1
ATOM 809 O O 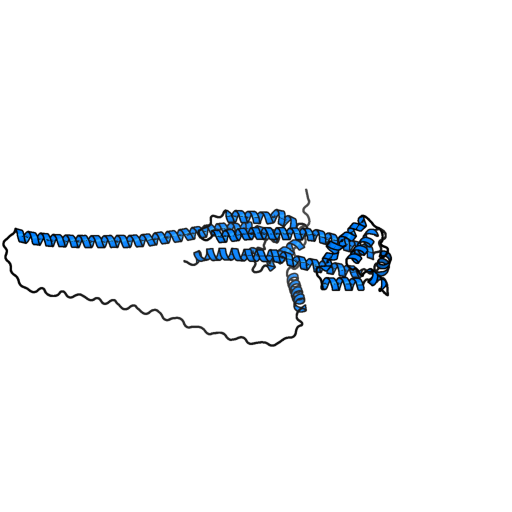. ILE A 1 114 ? 36.885 -7.084 -53.497 1.00 79.12 114 ILE A O 1
ATOM 813 N N . ALA A 1 115 ? 38.013 -8.852 -54.292 1.00 74.12 115 ALA A N 1
ATOM 814 C CA . ALA A 1 115 ? 37.674 -9.740 -53.184 1.00 74.12 115 ALA A CA 1
ATOM 815 C C . ALA A 1 115 ? 38.253 -9.235 -51.850 1.00 74.12 115 ALA A C 1
ATOM 817 O O . ALA A 1 115 ? 37.524 -9.153 -50.862 1.00 74.12 115 ALA A O 1
ATOM 818 N N . LEU A 1 116 ? 39.525 -8.820 -51.827 1.00 75.38 116 LEU A N 1
ATOM 819 C CA . LEU A 1 116 ? 40.173 -8.227 -50.649 1.00 75.38 116 LEU A CA 1
ATOM 820 C C . LEU A 1 116 ? 39.537 -6.886 -50.254 1.00 75.38 116 LEU A C 1
ATOM 822 O O . LEU A 1 116 ? 39.265 -6.660 -49.074 1.00 75.38 116 LEU A O 1
ATOM 826 N N . GLY A 1 117 ? 39.240 -6.021 -51.228 1.00 77.06 117 GLY A N 1
ATOM 827 C CA . GLY A 1 117 ? 38.550 -4.750 -51.003 1.00 77.06 117 GLY A CA 1
ATOM 828 C C . GLY A 1 117 ? 37.125 -4.939 -50.473 1.00 77.06 117 GLY A C 1
ATOM 829 O O . GLY A 1 117 ? 36.719 -4.257 -49.532 1.00 77.06 117 GLY A O 1
ATOM 830 N N . GLY A 1 118 ? 36.388 -5.914 -51.011 1.00 73.50 118 GLY A N 1
ATOM 831 C CA . GLY A 1 118 ? 35.046 -6.287 -50.563 1.00 73.50 118 GLY A CA 1
ATOM 832 C C . GLY A 1 118 ? 35.034 -6.862 -49.147 1.00 73.50 118 GLY A C 1
ATOM 833 O O . GLY A 1 118 ? 34.195 -6.464 -48.336 1.00 73.50 118 GLY A O 1
ATOM 834 N N . LEU A 1 119 ? 35.998 -7.729 -48.809 1.00 77.25 119 LEU A N 1
ATOM 835 C CA . LEU A 1 119 ? 36.156 -8.253 -47.449 1.00 77.25 119 LEU A CA 1
ATOM 836 C C . LEU A 1 119 ? 36.482 -7.121 -46.462 1.00 77.25 119 LEU A C 1
ATOM 838 O O . LEU A 1 119 ? 35.837 -7.004 -45.420 1.00 77.25 119 LEU A O 1
ATOM 842 N N . GLY A 1 120 ? 37.430 -6.245 -46.813 1.00 74.50 120 GLY A N 1
ATOM 843 C CA . GLY A 1 120 ? 37.800 -5.083 -46.002 1.00 74.50 120 GLY A CA 1
ATOM 844 C C . GLY A 1 120 ? 36.618 -4.140 -45.756 1.00 74.50 120 GLY A C 1
ATOM 845 O O . GLY A 1 120 ? 36.323 -3.795 -44.608 1.00 74.50 120 GLY A O 1
ATOM 846 N N . ALA A 1 121 ? 35.874 -3.789 -46.809 1.00 77.31 121 ALA A N 1
ATOM 847 C CA . ALA A 1 121 ? 34.672 -2.965 -46.705 1.00 77.31 121 ALA A CA 1
ATOM 848 C C . ALA A 1 121 ? 33.587 -3.631 -45.840 1.00 77.31 121 ALA A C 1
ATOM 850 O O . ALA A 1 121 ? 32.969 -2.968 -45.004 1.00 77.31 121 ALA A O 1
ATOM 851 N N . PHE A 1 122 ? 33.390 -4.948 -45.970 1.00 82.12 122 PHE A N 1
ATOM 852 C CA . PHE A 1 122 ? 32.447 -5.704 -45.146 1.00 82.12 122 PHE A CA 1
ATOM 853 C C . PHE A 1 122 ? 32.799 -5.640 -43.652 1.00 82.12 122 PHE A C 1
ATOM 855 O O . PHE A 1 122 ? 31.918 -5.368 -42.830 1.00 82.12 122 PHE A O 1
ATOM 862 N N . PHE A 1 123 ? 34.073 -5.821 -43.281 1.00 79.31 123 PHE A N 1
ATOM 863 C CA . PHE A 1 123 ? 34.515 -5.712 -41.886 1.00 79.31 123 PHE A CA 1
ATOM 864 C C . PHE A 1 123 ? 34.365 -4.289 -41.330 1.00 79.31 123 PHE A C 1
ATOM 866 O O . PHE A 1 123 ? 33.900 -4.131 -40.198 1.00 79.31 123 PHE A O 1
ATOM 873 N N . ILE A 1 124 ? 34.658 -3.252 -42.124 1.00 80.75 124 ILE A N 1
ATOM 874 C CA . ILE A 1 124 ? 34.464 -1.848 -41.723 1.00 80.75 124 ILE A CA 1
ATOM 875 C C . ILE A 1 124 ? 32.976 -1.545 -41.500 1.00 80.75 124 ILE A C 1
ATOM 877 O O . ILE A 1 124 ? 32.607 -1.023 -40.445 1.00 80.75 124 ILE A O 1
ATOM 881 N N . ILE A 1 125 ? 32.100 -1.927 -42.437 1.00 83.44 125 ILE A N 1
ATOM 882 C CA . ILE A 1 125 ? 30.646 -1.727 -42.320 1.00 83.44 125 ILE A CA 1
ATOM 883 C C . ILE A 1 125 ? 30.095 -2.497 -41.114 1.00 83.44 125 ILE A C 1
ATOM 885 O O . ILE A 1 125 ? 29.275 -1.971 -40.356 1.00 83.44 125 ILE A O 1
ATOM 889 N N . ARG A 1 126 ? 30.558 -3.732 -40.884 1.00 84.06 126 ARG A N 1
ATOM 890 C CA . ARG A 1 126 ? 30.180 -4.534 -39.713 1.00 84.06 126 ARG A CA 1
ATOM 891 C C . ARG A 1 126 ? 30.626 -3.866 -38.409 1.00 84.06 126 ARG A C 1
ATOM 893 O O . ARG A 1 126 ? 29.833 -3.798 -37.467 1.00 84.06 126 ARG A O 1
ATOM 900 N N . GLY A 1 127 ? 31.843 -3.324 -38.369 1.00 81.56 127 GLY A N 1
ATOM 901 C CA . GLY A 1 127 ? 32.375 -2.569 -37.234 1.00 81.56 127 GLY A CA 1
ATOM 902 C C . GLY A 1 127 ? 31.580 -1.294 -36.946 1.00 81.56 127 GLY A C 1
ATOM 903 O O . GLY A 1 127 ? 31.181 -1.060 -35.804 1.00 81.56 127 GLY A O 1
ATOM 904 N N . GLN A 1 128 ? 31.259 -0.507 -37.976 1.00 84.19 128 GLN A N 1
ATOM 905 C CA . GLN A 1 128 ? 30.436 0.700 -37.842 1.00 84.19 128 GLN A CA 1
ATOM 906 C C . GLN A 1 128 ? 29.011 0.380 -37.375 1.00 84.19 128 GLN A C 1
ATOM 908 O O . GLN A 1 128 ? 28.497 1.044 -36.477 1.00 84.19 128 GLN A O 1
ATOM 913 N N . ARG A 1 129 ? 28.380 -0.677 -37.907 1.00 85.50 129 ARG A N 1
ATOM 914 C CA . ARG A 1 129 ? 27.053 -1.131 -37.451 1.00 85.50 129 ARG A CA 1
ATOM 915 C C . ARG A 1 129 ? 27.068 -1.565 -35.984 1.00 85.50 129 ARG A C 1
ATOM 917 O O . ARG A 1 129 ? 26.129 -1.250 -35.254 1.00 85.50 129 ARG A O 1
ATOM 924 N N . ALA A 1 130 ? 28.123 -2.251 -35.540 1.00 84.06 130 ALA A N 1
ATOM 925 C CA . ALA A 1 130 ? 28.286 -2.647 -34.144 1.00 84.06 130 ALA A CA 1
ATOM 926 C C . ALA A 1 130 ? 28.463 -1.428 -33.220 1.00 84.06 130 ALA A C 1
ATOM 928 O O . ALA A 1 130 ? 27.760 -1.338 -32.212 1.00 84.06 130 ALA A O 1
ATOM 929 N N . LYS A 1 131 ? 29.319 -0.464 -33.591 1.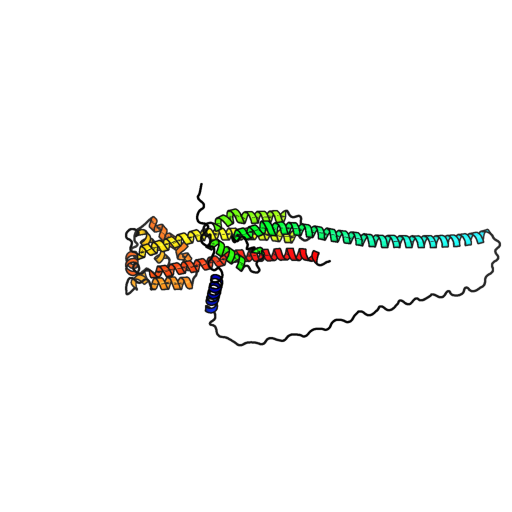00 85.38 131 LYS A N 1
ATOM 930 C CA . LYS A 1 131 ? 29.495 0.803 -32.855 1.00 85.38 131 LYS A CA 1
ATOM 931 C C . LYS A 1 131 ? 28.193 1.602 -32.783 1.00 85.38 131 LYS A C 1
ATOM 933 O O . LYS A 1 131 ? 27.737 1.924 -31.691 1.00 85.38 131 LYS A O 1
ATOM 938 N N . ALA A 1 132 ? 27.513 1.791 -33.915 1.00 86.75 132 ALA A N 1
ATOM 939 C CA . ALA A 1 132 ? 26.229 2.484 -33.968 1.00 86.75 132 ALA A CA 1
ATOM 940 C C . ALA A 1 132 ? 25.154 1.793 -33.110 1.00 86.75 132 ALA A C 1
ATOM 942 O O . ALA A 1 132 ? 24.333 2.463 -32.481 1.00 86.75 132 ALA A O 1
ATOM 943 N N . LYS A 1 133 ? 25.145 0.451 -33.044 1.00 87.50 133 LYS A N 1
ATOM 944 C CA . LYS A 1 133 ? 24.243 -0.290 -32.150 1.00 87.50 133 LYS A CA 1
ATOM 945 C C . LYS A 1 133 ? 24.576 -0.027 -30.677 1.00 87.50 133 LYS A C 1
ATOM 947 O O . LYS A 1 133 ? 23.658 0.262 -29.914 1.00 87.50 133 LYS A O 1
ATOM 952 N N . ARG A 1 134 ? 25.857 -0.062 -30.288 1.00 87.19 134 ARG A N 1
ATOM 953 C CA . ARG A 1 134 ? 26.305 0.257 -28.917 1.00 87.19 134 ARG A CA 1
ATOM 954 C C . ARG A 1 134 ? 25.934 1.685 -28.521 1.00 87.19 134 ARG A C 1
ATOM 956 O O . ARG A 1 134 ? 25.347 1.880 -27.466 1.00 87.19 134 ARG A O 1
ATOM 963 N N . GLU A 1 135 ? 26.166 2.664 -29.390 1.00 90.12 135 GLU A N 1
ATOM 964 C CA . GLU A 1 135 ? 25.787 4.063 -29.150 1.00 90.12 135 GLU A CA 1
ATOM 965 C C . GLU A 1 135 ? 24.273 4.253 -28.995 1.00 90.12 135 GLU A C 1
ATOM 967 O O . GLU A 1 135 ? 23.820 5.073 -28.193 1.00 90.12 135 GLU A O 1
ATOM 972 N N . ARG A 1 136 ? 23.456 3.511 -29.758 1.00 91.94 136 ARG A N 1
ATOM 973 C CA . ARG A 1 136 ? 21.994 3.517 -29.581 1.00 91.94 136 ARG A CA 1
ATOM 974 C C . ARG A 1 136 ? 21.590 2.932 -28.227 1.00 91.94 136 ARG A C 1
ATOM 976 O O . ARG A 1 136 ? 20.769 3.541 -27.549 1.00 91.94 136 ARG A O 1
ATOM 983 N N . VAL A 1 137 ? 22.185 1.808 -27.818 1.00 93.44 137 VAL A N 1
ATOM 984 C CA . VAL A 1 137 ? 21.935 1.190 -26.501 1.00 93.44 137 VAL A CA 1
ATOM 985 C C . VAL A 1 137 ? 22.404 2.098 -25.361 1.00 93.44 137 VAL A C 1
ATOM 987 O O . VAL A 1 137 ? 21.668 2.275 -24.397 1.00 93.44 137 VAL A O 1
ATOM 990 N N . ALA A 1 138 ? 23.564 2.746 -25.484 1.00 91.75 138 ALA A N 1
ATOM 991 C CA . ALA A 1 138 ? 24.076 3.684 -24.487 1.00 91.75 138 ALA A CA 1
ATOM 992 C C . ALA A 1 138 ? 23.162 4.910 -24.325 1.00 91.75 138 ALA A C 1
ATOM 994 O O . ALA A 1 138 ? 22.807 5.268 -23.204 1.00 91.75 138 ALA A O 1
ATOM 995 N N . ARG A 1 139 ? 22.709 5.517 -25.434 1.00 93.88 139 ARG A N 1
ATOM 996 C CA . ARG A 1 139 ? 21.740 6.629 -25.396 1.00 93.88 139 ARG A CA 1
ATOM 997 C C . ARG A 1 139 ? 20.415 6.219 -24.762 1.00 93.88 139 ARG A C 1
ATOM 999 O O . ARG A 1 139 ? 19.888 6.951 -23.929 1.00 93.88 139 ARG A O 1
ATOM 1006 N N . TYR A 1 140 ? 19.907 5.044 -25.127 1.00 94.94 140 TYR A N 1
ATOM 1007 C CA . TYR A 1 140 ? 18.722 4.464 -24.501 1.00 94.94 140 TYR A CA 1
ATOM 1008 C C . TYR A 1 140 ? 18.920 4.271 -22.993 1.00 94.94 140 TYR A C 1
ATOM 1010 O O . TYR A 1 140 ? 18.075 4.694 -22.212 1.00 94.94 140 TYR A O 1
ATOM 1018 N N . TYR A 1 141 ? 20.053 3.704 -22.576 1.00 94.06 141 TYR A N 1
ATOM 1019 C CA . TYR A 1 141 ? 20.363 3.482 -21.169 1.00 94.06 141 TYR A CA 1
ATOM 1020 C C . TYR A 1 141 ? 20.444 4.794 -20.382 1.00 94.06 141 TYR A C 1
ATOM 1022 O O . TYR A 1 141 ? 19.881 4.879 -19.296 1.00 94.06 141 TYR A O 1
ATOM 1030 N N . ILE A 1 142 ? 21.069 5.839 -20.933 1.00 94.25 142 ILE A N 1
ATOM 1031 C CA . ILE A 1 142 ? 21.112 7.173 -20.312 1.00 94.25 142 ILE A CA 1
ATOM 1032 C C . ILE A 1 142 ? 19.696 7.742 -20.151 1.00 94.25 142 ILE A C 1
ATOM 1034 O O . ILE A 1 1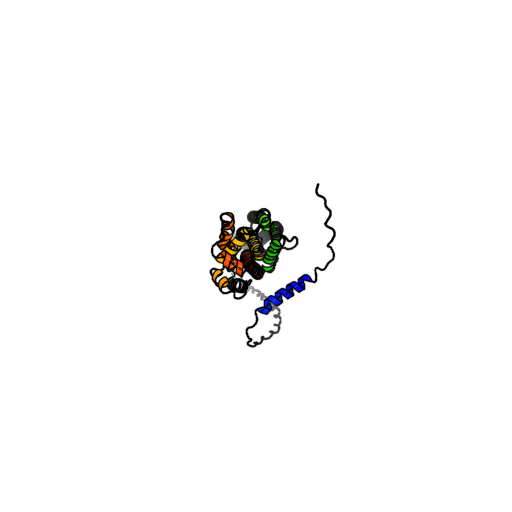42 ? 19.349 8.229 -19.075 1.00 94.25 142 ILE A O 1
ATOM 1038 N N . ALA A 1 143 ? 18.858 7.646 -21.189 1.00 94.75 143 ALA A N 1
ATOM 1039 C CA . ALA A 1 143 ? 17.470 8.101 -21.128 1.00 94.75 143 ALA A CA 1
ATOM 1040 C C . ALA A 1 143 ? 16.654 7.312 -20.092 1.00 94.75 143 ALA A C 1
ATOM 1042 O O . ALA A 1 143 ? 15.946 7.907 -19.283 1.00 94.75 143 ALA A O 1
ATOM 1043 N N . PHE A 1 144 ? 16.808 5.986 -20.057 1.00 95.06 144 PHE A N 1
ATOM 1044 C CA . PHE A 1 144 ? 16.176 5.128 -19.060 1.00 95.06 144 PHE A CA 1
ATOM 1045 C C . PHE A 1 144 ? 16.630 5.489 -17.643 1.00 95.06 144 PHE A C 1
ATOM 1047 O O . PHE A 1 144 ? 15.796 5.678 -16.762 1.00 95.06 144 PHE A O 1
ATOM 1054 N N . ARG A 1 145 ? 17.944 5.639 -17.422 1.00 94.75 145 ARG A N 1
ATOM 1055 C CA . ARG A 1 145 ? 18.520 6.016 -16.123 1.00 94.75 145 ARG A CA 1
ATOM 1056 C C . ARG A 1 145 ? 18.022 7.369 -15.649 1.00 94.75 145 ARG A C 1
ATOM 1058 O O . ARG A 1 145 ? 17.773 7.504 -14.459 1.00 94.75 145 ARG A O 1
ATOM 1065 N N . LYS A 1 146 ? 17.815 8.326 -16.557 1.00 95.81 146 LYS A N 1
ATOM 1066 C CA . LYS A 1 146 ? 17.203 9.613 -16.221 1.00 95.81 146 LYS A CA 1
ATOM 1067 C C . LYS A 1 146 ? 15.832 9.402 -15.575 1.00 95.81 146 LYS A C 1
ATOM 1069 O O . LYS A 1 146 ? 15.648 9.845 -14.453 1.00 95.81 146 LYS A O 1
ATOM 1074 N N . VAL A 1 147 ? 14.933 8.650 -16.215 1.00 95.50 147 VAL A N 1
ATOM 1075 C CA . VAL A 1 147 ? 13.587 8.363 -15.671 1.00 95.50 147 VAL A CA 1
ATOM 1076 C C . VAL A 1 147 ? 13.651 7.525 -14.382 1.00 95.50 147 VAL A C 1
ATOM 1078 O O . VAL A 1 147 ? 12.913 7.771 -13.428 1.00 95.50 147 VAL A O 1
ATOM 1081 N N . ASP A 1 148 ? 14.555 6.544 -14.338 1.00 93.88 148 ASP A N 1
ATOM 1082 C CA . ASP A 1 148 ? 14.758 5.616 -13.218 1.00 93.88 148 ASP A CA 1
ATOM 1083 C C . ASP A 1 148 ? 15.331 6.299 -11.960 1.00 93.88 148 ASP A C 1
ATOM 1085 O O . ASP A 1 148 ? 14.940 5.957 -10.844 1.00 93.88 148 ASP A O 1
ATOM 1089 N N . ASP A 1 149 ? 16.234 7.270 -12.115 1.00 93.75 149 ASP A N 1
ATOM 1090 C CA . ASP A 1 149 ? 16.862 8.002 -11.006 1.00 93.75 149 ASP A CA 1
ATOM 1091 C C . ASP A 1 149 ? 16.157 9.318 -10.645 1.00 93.75 149 ASP A C 1
ATOM 1093 O O . ASP A 1 149 ? 16.376 9.816 -9.537 1.00 93.75 149 ASP A O 1
ATOM 1097 N N . SER A 1 150 ? 15.319 9.871 -11.532 1.00 93.88 150 SER A N 1
ATOM 1098 C CA . SER A 1 150 ? 14.437 11.001 -11.216 1.00 93.88 150 SER A CA 1
ATOM 1099 C C . SER A 1 150 ? 13.049 10.505 -10.820 1.00 93.88 150 SER A C 1
ATOM 1101 O O . SER A 1 150 ? 12.784 10.244 -9.650 1.00 93.88 150 SER A O 1
ATOM 1103 N N . THR A 1 151 ? 12.170 10.303 -11.794 1.00 94.38 151 THR A N 1
ATOM 1104 C CA . THR A 1 151 ? 10.721 10.216 -11.612 1.00 94.38 151 THR A CA 1
ATOM 1105 C C . THR A 1 151 ? 10.337 8.973 -10.808 1.00 94.38 151 THR A C 1
ATOM 1107 O O . THR A 1 151 ? 9.518 9.038 -9.889 1.00 94.38 151 THR A O 1
ATOM 1110 N N . ILE A 1 152 ? 10.985 7.838 -11.088 1.00 94.50 152 ILE A N 1
ATOM 1111 C CA . ILE A 1 152 ? 10.745 6.581 -10.367 1.00 94.50 152 ILE A CA 1
ATOM 1112 C C . ILE A 1 152 ? 11.335 6.630 -8.952 1.00 94.50 152 ILE A C 1
ATOM 1114 O O . ILE A 1 152 ? 10.691 6.183 -7.999 1.00 94.50 152 ILE A O 1
ATOM 1118 N N . ALA A 1 153 ? 12.544 7.169 -8.784 1.00 94.19 153 ALA A N 1
ATOM 1119 C CA . ALA A 1 153 ? 13.151 7.315 -7.463 1.00 94.19 153 ALA A CA 1
ATOM 1120 C C . ALA A 1 153 ? 12.339 8.274 -6.574 1.00 94.19 153 ALA A C 1
ATOM 1122 O O . ALA A 1 153 ? 12.111 7.989 -5.397 1.00 94.19 153 ALA A O 1
ATOM 1123 N N . ASP A 1 154 ? 11.846 9.374 -7.139 1.00 94.88 154 ASP A N 1
ATOM 1124 C CA . ASP A 1 154 ? 11.029 10.358 -6.433 1.00 94.88 154 ASP A CA 1
ATOM 1125 C C . ASP A 1 154 ? 9.660 9.804 -6.049 1.00 94.88 154 ASP A C 1
ATOM 1127 O O . ASP A 1 154 ? 9.210 10.046 -4.926 1.00 94.88 154 ASP A O 1
ATOM 1131 N N . PHE A 1 155 ? 9.045 8.976 -6.901 1.00 95.81 155 PHE A N 1
ATOM 1132 C CA . PHE A 1 155 ? 7.865 8.196 -6.526 1.00 95.81 155 PHE A CA 1
ATOM 1133 C C . PHE A 1 155 ? 8.130 7.376 -5.257 1.00 95.81 155 PHE A C 1
ATOM 1135 O O . PHE A 1 155 ? 7.405 7.495 -4.267 1.00 95.81 155 PHE A O 1
ATOM 1142 N N . TRP A 1 156 ? 9.201 6.585 -5.246 1.00 95.38 156 TRP A N 1
ATOM 1143 C CA . TRP A 1 156 ? 9.524 5.727 -4.111 1.00 95.38 156 TRP A CA 1
ATOM 1144 C C . TRP A 1 156 ? 9.818 6.525 -2.835 1.00 95.38 156 TRP A C 1
ATOM 1146 O O . TRP A 1 156 ? 9.249 6.219 -1.785 1.00 95.38 156 TRP A O 1
ATOM 1156 N N . ARG A 1 157 ? 10.614 7.599 -2.920 1.00 95.38 157 ARG A N 1
ATOM 1157 C CA . ARG A 1 157 ? 10.866 8.522 -1.795 1.00 95.38 157 ARG A CA 1
ATOM 1158 C C . ARG A 1 157 ? 9.580 9.183 -1.298 1.00 95.38 157 ARG A C 1
ATOM 1160 O O . ARG A 1 157 ? 9.406 9.367 -0.090 1.00 95.38 157 ARG A O 1
ATOM 1167 N N . CYS A 1 158 ? 8.669 9.532 -2.209 1.00 95.88 158 CYS A N 1
ATOM 1168 C CA . CYS A 1 158 ? 7.363 10.101 -1.885 1.00 95.88 158 CYS A CA 1
ATOM 1169 C C . CYS A 1 158 ? 6.526 9.126 -1.056 1.00 95.88 158 CYS A C 1
ATOM 1171 O O . CYS A 1 158 ? 5.974 9.530 -0.028 1.00 95.88 158 CYS A O 1
ATOM 1173 N N . VAL A 1 159 ? 6.483 7.861 -1.483 1.00 95.06 159 VAL A N 1
ATOM 1174 C CA . VAL A 1 159 ? 5.709 6.781 -0.867 1.00 95.06 159 VAL A CA 1
ATOM 1175 C C . VAL A 1 159 ? 6.179 6.490 0.559 1.00 95.06 159 VAL A C 1
ATOM 1177 O O . VAL A 1 159 ? 5.365 6.510 1.482 1.00 95.06 159 VAL A O 1
ATOM 1180 N N . VAL A 1 160 ? 7.482 6.280 0.774 1.00 94.56 160 VAL A N 1
ATOM 1181 C CA . VAL A 1 160 ? 8.021 5.957 2.113 1.00 94.56 160 VAL A CA 1
ATOM 1182 C C . VAL A 1 160 ? 8.295 7.189 2.984 1.00 94.56 160 VAL A C 1
ATOM 1184 O O . VAL A 1 160 ? 8.721 7.053 4.129 1.00 94.56 160 VAL A O 1
ATOM 1187 N N . ARG A 1 161 ? 8.065 8.401 2.457 1.00 92.75 161 ARG A N 1
ATOM 1188 C CA . ARG A 1 161 ? 8.333 9.697 3.117 1.00 92.75 161 ARG A CA 1
ATOM 1189 C C . ARG A 1 161 ? 9.726 9.786 3.743 1.00 92.75 161 ARG A C 1
ATOM 1191 O O . ARG A 1 161 ? 9.900 10.353 4.819 1.00 92.75 161 ARG A O 1
ATOM 1198 N N . ALA A 1 162 ? 10.726 9.267 3.041 1.00 88.81 162 ALA A N 1
ATOM 1199 C CA . ALA A 1 162 ? 12.111 9.283 3.484 1.00 88.81 162 ALA A CA 1
ATOM 1200 C C . ALA A 1 162 ? 12.995 9.897 2.395 1.00 88.81 162 ALA A C 1
ATOM 1202 O O . ALA A 1 162 ? 13.118 9.360 1.297 1.00 88.81 162 ALA A O 1
ATOM 1203 N N . LYS A 1 163 ? 13.619 11.038 2.713 1.00 83.00 163 LYS A N 1
ATOM 1204 C CA . LYS A 1 163 ? 14.415 11.829 1.759 1.00 83.00 163 LYS A CA 1
ATOM 1205 C C . LYS A 1 163 ? 15.631 11.065 1.219 1.00 83.00 163 LYS A C 1
ATOM 1207 O O . LYS A 1 163 ? 15.986 11.229 0.060 1.00 83.00 163 LYS A O 1
ATOM 1212 N N . HIS A 1 164 ? 16.241 10.226 2.055 1.00 84.06 164 HIS A N 1
ATOM 1213 C CA . HIS A 1 164 ? 17.491 9.520 1.745 1.00 84.06 164 HIS A CA 1
ATOM 1214 C C . HIS A 1 164 ? 17.312 8.016 1.505 1.00 84.06 164 HIS A C 1
ATOM 1216 O O . HIS A 1 164 ? 18.293 7.323 1.260 1.00 84.06 164 HIS A O 1
ATOM 1222 N N . LEU A 1 165 ? 16.082 7.496 1.576 1.00 85.62 165 LEU A N 1
ATOM 1223 C CA . LEU A 1 165 ? 15.824 6.070 1.391 1.00 85.62 165 LEU A CA 1
ATOM 1224 C C . LEU A 1 165 ? 15.315 5.815 -0.028 1.00 85.62 165 LEU A C 1
ATOM 1226 O O . LEU A 1 165 ? 14.157 6.091 -0.337 1.00 85.62 165 LEU A O 1
ATOM 1230 N N . ASP A 1 166 ? 16.179 5.268 -0.882 1.00 86.12 166 ASP A N 1
ATOM 1231 C CA . ASP A 1 166 ? 15.781 4.772 -2.199 1.00 86.12 166 ASP A CA 1
ATOM 1232 C C . ASP A 1 166 ? 15.472 3.269 -2.129 1.00 86.12 166 ASP A C 1
ATOM 1234 O O . ASP A 1 166 ? 16.343 2.412 -2.302 1.00 86.12 166 ASP A O 1
ATOM 1238 N N . VAL A 1 167 ? 14.204 2.938 -1.877 1.00 90.88 167 VAL A N 1
ATOM 1239 C CA . VAL A 1 167 ? 13.759 1.540 -1.762 1.00 90.88 167 VAL A CA 1
ATOM 1240 C C . VAL A 1 167 ? 13.821 0.779 -3.083 1.00 90.88 167 VAL A C 1
ATOM 1242 O O . VAL A 1 167 ? 13.728 -0.437 -3.072 1.00 90.88 167 VAL A O 1
ATOM 1245 N N . ARG A 1 168 ? 14.040 1.424 -4.233 1.00 90.69 168 ARG A N 1
ATOM 1246 C CA . ARG A 1 168 ? 14.325 0.707 -5.488 1.00 90.69 168 ARG A CA 1
ATOM 1247 C C . ARG A 1 168 ? 15.652 -0.051 -5.415 1.00 90.69 168 ARG A C 1
ATOM 1249 O O . ARG A 1 168 ? 15.802 -1.102 -6.041 1.00 90.69 168 ARG A O 1
ATOM 1256 N N . LEU A 1 169 ? 16.620 0.481 -4.672 1.00 87.75 169 LEU A N 1
ATOM 1257 C CA . LEU A 1 169 ? 17.944 -0.119 -4.503 1.00 87.75 169 LEU A CA 1
ATOM 1258 C C . LEU A 1 169 ? 17.993 -1.116 -3.338 1.00 87.75 169 LEU A C 1
ATOM 1260 O O . LEU A 1 169 ? 18.994 -1.813 -3.185 1.00 87.75 169 LEU A O 1
ATOM 1264 N N . ALA A 1 170 ? 16.910 -1.236 -2.566 1.00 91.81 170 ALA A N 1
ATOM 1265 C CA . ALA A 1 170 ? 16.805 -2.189 -1.472 1.00 91.81 170 ALA A CA 1
ATOM 1266 C C . ALA A 1 170 ? 17.063 -3.632 -1.937 1.00 91.81 170 ALA A C 1
ATOM 1268 O O . ALA A 1 170 ? 16.677 -4.037 -3.038 1.00 91.81 170 ALA A O 1
ATOM 1269 N N . LYS A 1 171 ? 17.723 -4.410 -1.072 1.00 88.31 171 LYS A N 1
ATOM 1270 C CA . LYS A 1 171 ? 17.957 -5.844 -1.292 1.00 88.31 171 LYS A CA 1
ATOM 1271 C C . LYS A 1 171 ? 16.694 -6.673 -1.055 1.00 88.31 171 LYS A C 1
ATOM 1273 O O . LYS A 1 171 ? 16.524 -7.693 -1.710 1.00 88.31 171 LYS A O 1
ATOM 1278 N N . ASP A 1 172 ? 15.825 -6.199 -0.167 1.00 89.56 172 ASP A N 1
ATOM 1279 C CA . ASP A 1 172 ? 14.658 -6.919 0.335 1.00 89.56 172 ASP A CA 1
ATOM 1280 C C . ASP A 1 172 ? 13.411 -6.013 0.337 1.00 89.56 172 ASP A C 1
ATOM 1282 O O . ASP A 1 172 ? 13.517 -4.799 0.549 1.00 89.56 172 ASP A O 1
ATOM 1286 N N . ASN A 1 173 ? 12.234 -6.606 0.115 1.00 91.25 173 ASN A N 1
ATOM 1287 C CA . ASN A 1 173 ? 10.943 -5.929 0.182 1.00 91.25 173 ASN A CA 1
ATOM 1288 C C . ASN A 1 173 ? 10.612 -5.450 1.603 1.00 91.25 173 ASN A C 1
ATOM 1290 O O . ASN A 1 173 ? 9.850 -4.492 1.735 1.00 91.25 173 ASN A O 1
ATOM 1294 N N . LEU A 1 174 ? 11.238 -6.032 2.635 1.00 89.69 174 LEU A N 1
ATOM 1295 C CA . LEU A 1 174 ? 11.095 -5.604 4.027 1.00 89.69 174 LEU A CA 1
ATOM 1296 C C . LEU A 1 174 ? 11.396 -4.112 4.202 1.00 89.69 174 LEU A C 1
ATOM 1298 O O . LEU A 1 174 ? 10.681 -3.412 4.911 1.00 89.69 174 LEU A O 1
ATOM 1302 N N . ILE A 1 175 ? 12.385 -3.578 3.476 1.00 91.44 175 ILE A N 1
ATOM 1303 C CA . ILE A 1 175 ? 12.730 -2.148 3.530 1.00 91.44 175 ILE A CA 1
ATOM 1304 C C . ILE A 1 175 ? 11.570 -1.279 3.015 1.00 91.44 175 ILE A C 1
ATOM 1306 O O . ILE A 1 175 ? 11.295 -0.212 3.570 1.00 91.44 175 ILE A O 1
ATOM 1310 N N . LEU A 1 176 ? 10.869 -1.728 1.968 1.00 92.88 176 LEU A N 1
ATOM 1311 C CA . LEU A 1 176 ? 9.688 -1.039 1.451 1.00 92.88 176 LEU A CA 1
ATOM 1312 C C . LEU A 1 176 ? 8.522 -1.137 2.437 1.00 92.88 176 LEU A C 1
ATOM 1314 O O . LEU A 1 176 ? 7.901 -0.117 2.739 1.00 92.88 176 LEU A O 1
ATOM 1318 N N . THR A 1 177 ? 8.217 -2.337 2.935 1.00 91.06 177 THR A N 1
ATOM 1319 C CA . THR A 1 177 ? 7.079 -2.543 3.839 1.00 91.06 177 THR A CA 1
ATOM 1320 C C . THR A 1 177 ? 7.282 -1.820 5.166 1.00 91.06 177 THR A C 1
ATOM 1322 O O . THR A 1 177 ? 6.359 -1.159 5.638 1.00 91.06 177 THR A O 1
ATOM 1325 N N . ASP A 1 178 ? 8.495 -1.830 5.719 1.00 90.38 178 ASP A N 1
ATOM 1326 C CA . ASP A 1 178 ? 8.845 -1.082 6.929 1.00 90.38 178 ASP A CA 1
ATOM 1327 C C . ASP A 1 178 ? 8.824 0.427 6.690 1.00 90.38 178 ASP A C 1
ATOM 1329 O O . ASP A 1 178 ? 8.360 1.186 7.544 1.00 90.38 178 ASP A O 1
ATOM 1333 N N . GLY A 1 179 ? 9.294 0.881 5.524 1.00 92.06 179 GLY A N 1
ATOM 1334 C CA . GLY A 1 179 ? 9.219 2.283 5.118 1.00 92.06 179 GLY A CA 1
ATOM 1335 C C . GLY A 1 179 ? 7.773 2.776 5.036 1.00 92.06 179 GLY A C 1
ATOM 1336 O O . GLY A 1 179 ? 7.442 3.828 5.583 1.00 92.06 179 GLY A O 1
ATOM 1337 N N . LEU A 1 180 ? 6.890 1.986 4.425 1.00 92.12 180 LEU A N 1
ATOM 1338 C CA . LEU A 1 180 ? 5.454 2.256 4.342 1.00 92.12 180 LEU A CA 1
ATOM 1339 C C . LEU A 1 180 ? 4.771 2.234 5.710 1.00 92.12 180 LEU A C 1
ATOM 1341 O O . LEU A 1 180 ? 4.026 3.160 6.038 1.00 92.12 180 LEU A O 1
ATOM 1345 N N . ALA A 1 181 ? 5.048 1.212 6.521 1.00 88.56 181 ALA A N 1
ATOM 1346 C CA . ALA A 1 181 ? 4.516 1.094 7.873 1.00 88.56 181 ALA A CA 1
ATOM 1347 C C . ALA A 1 181 ? 4.950 2.282 8.741 1.00 88.56 181 ALA A C 1
ATOM 1349 O O . ALA A 1 181 ? 4.133 2.864 9.454 1.00 88.56 181 ALA A O 1
ATOM 1350 N N . ARG A 1 182 ? 6.219 2.697 8.644 1.00 90.25 182 ARG A N 1
ATOM 1351 C CA . ARG A 1 182 ? 6.760 3.868 9.345 1.00 90.25 182 ARG A CA 1
ATOM 1352 C C . ARG A 1 182 ? 6.121 5.166 8.861 1.00 90.25 182 ARG A C 1
ATOM 1354 O O . ARG A 1 182 ? 5.753 5.994 9.691 1.00 90.25 182 ARG A O 1
ATOM 1361 N N . ALA A 1 183 ? 5.959 5.340 7.550 1.00 91.12 183 ALA A N 1
ATOM 1362 C CA . ALA A 1 183 ? 5.301 6.512 6.983 1.00 91.12 183 ALA A CA 1
ATOM 1363 C C . ALA A 1 183 ? 3.853 6.631 7.474 1.00 91.12 183 ALA A C 1
ATOM 1365 O O . ALA A 1 183 ? 3.445 7.704 7.912 1.00 91.12 183 ALA A O 1
ATOM 1366 N N . PHE A 1 184 ? 3.101 5.527 7.478 1.00 87.19 184 PHE A N 1
ATOM 1367 C CA . PHE A 1 184 ? 1.738 5.512 8.000 1.00 87.19 184 PHE A CA 1
ATOM 1368 C C . PHE A 1 184 ? 1.695 5.752 9.512 1.00 87.19 184 PHE A C 1
ATOM 1370 O O . PHE A 1 184 ? 0.912 6.573 9.973 1.00 87.19 184 PHE A O 1
ATOM 1377 N N . LYS A 1 185 ? 2.575 5.109 10.290 1.00 85.12 185 LYS A N 1
ATOM 1378 C CA . LYS A 1 185 ? 2.659 5.314 11.744 1.00 85.12 185 LYS A CA 1
ATOM 1379 C C . LYS A 1 185 ? 2.924 6.779 12.106 1.00 85.12 185 LYS A C 1
ATOM 1381 O O . LYS A 1 185 ? 2.307 7.293 13.031 1.00 85.12 185 LYS A O 1
ATOM 1386 N N . ASN A 1 186 ? 3.836 7.435 11.391 1.00 88.12 186 ASN A N 1
ATOM 1387 C CA . ASN A 1 186 ? 4.217 8.822 11.665 1.00 88.12 186 ASN A CA 1
ATOM 1388 C C . ASN A 1 186 ? 3.206 9.832 11.107 1.00 88.12 186 ASN A C 1
ATOM 1390 O O . ASN A 1 186 ? 3.096 10.940 11.623 1.00 88.12 186 ASN A O 1
ATOM 1394 N N . PHE A 1 187 ? 2.481 9.470 10.047 1.00 88.25 187 PHE A N 1
ATOM 1395 C CA . PHE A 1 187 ? 1.574 10.371 9.340 1.00 88.25 187 PHE A CA 1
ATOM 1396 C C . PHE A 1 187 ? 0.227 9.712 8.996 1.00 88.25 187 PHE A C 1
ATOM 1398 O O . PHE A 1 187 ? -0.173 9.720 7.828 1.00 88.25 187 PHE A O 1
ATOM 1405 N N . PRO A 1 188 ? -0.513 9.177 9.981 1.00 81.44 188 PRO A N 1
ATOM 1406 C CA . PRO A 1 188 ? -1.669 8.314 9.725 1.00 81.44 188 PRO A CA 1
ATOM 1407 C C . PRO A 1 188 ? -2.796 9.025 8.969 1.00 81.44 188 PRO A C 1
ATOM 1409 O O . PRO A 1 188 ? -3.490 8.413 8.165 1.00 81.44 188 PRO A O 1
ATOM 1412 N N . THR A 1 189 ? -2.958 10.332 9.184 1.00 83.50 189 THR A N 1
ATOM 1413 C CA . THR A 1 189 ? -4.032 11.132 8.579 1.00 83.50 189 THR A CA 1
ATOM 1414 C C . THR A 1 189 ? -3.696 11.680 7.198 1.00 83.50 189 THR A C 1
ATOM 1416 O O . THR A 1 189 ? -4.605 11.868 6.402 1.00 83.50 189 THR A O 1
ATOM 1419 N N . THR A 1 190 ? -2.418 11.944 6.905 1.00 89.56 190 THR A N 1
ATOM 1420 C CA . THR A 1 190 ? -1.996 12.610 5.654 1.00 89.56 190 THR A CA 1
ATOM 1421 C C . THR A 1 190 ? -1.360 11.658 4.648 1.00 89.56 190 THR A C 1
ATOM 1423 O O . THR A 1 190 ? -1.160 12.028 3.491 1.00 89.56 190 THR A O 1
ATOM 1426 N N . GLN A 1 191 ? -1.008 10.440 5.067 1.00 90.19 191 GLN A N 1
ATOM 1427 C CA . GLN A 1 191 ? -0.380 9.456 4.193 1.00 90.19 191 GLN A CA 1
ATOM 1428 C C . GLN A 1 191 ? -1.286 9.015 3.028 1.00 90.19 191 GLN A C 1
ATOM 1430 O O . GLN A 1 191 ? -0.786 9.045 1.901 1.00 90.19 191 GLN A O 1
ATOM 1435 N N . PRO A 1 192 ? -2.575 8.660 3.226 1.00 90.69 192 PRO A N 1
ATOM 1436 C CA . PRO A 1 192 ? -3.445 8.236 2.122 1.00 90.69 192 PRO A CA 1
ATOM 1437 C C . PRO A 1 192 ? -3.589 9.324 1.048 1.00 90.69 192 PRO A C 1
ATOM 1439 O O . PRO A 1 192 ? -3.312 9.083 -0.130 1.00 90.69 192 PRO A O 1
ATOM 1442 N N . ASP A 1 193 ? -3.889 10.556 1.469 1.00 92.81 193 ASP A N 1
ATOM 1443 C CA . ASP A 1 193 ? -4.029 11.706 0.571 1.00 92.81 193 ASP A CA 1
ATOM 1444 C C . ASP A 1 193 ? -2.737 12.007 -0.185 1.00 92.81 193 ASP A C 1
ATOM 1446 O O . ASP A 1 193 ? -2.763 12.268 -1.388 1.00 92.81 193 ASP A O 1
ATOM 1450 N N . ARG A 1 194 ? -1.580 11.933 0.484 1.00 94.44 194 ARG A N 1
ATOM 1451 C CA . ARG A 1 194 ? -0.277 12.126 -0.164 1.00 94.44 194 ARG A CA 1
ATOM 1452 C C . ARG A 1 194 ? -0.014 11.063 -1.228 1.00 94.44 194 ARG A C 1
ATOM 1454 O O . ARG A 1 194 ? 0.444 11.409 -2.318 1.00 94.44 194 ARG A O 1
ATOM 1461 N N . LEU A 1 195 ? -0.282 9.792 -0.927 1.00 95.00 195 LEU A N 1
ATOM 1462 C CA . LEU A 1 195 ? -0.114 8.706 -1.892 1.00 95.00 195 LEU A CA 1
ATOM 1463 C C . LEU A 1 195 ? -0.997 8.945 -3.122 1.00 95.00 195 LEU A C 1
ATOM 1465 O O . LEU A 1 195 ? -0.506 8.857 -4.246 1.00 95.00 195 LEU A O 1
ATOM 1469 N N . LYS A 1 196 ? -2.258 9.335 -2.905 1.00 95.12 196 LYS A N 1
ATOM 1470 C CA . LYS A 1 196 ? -3.244 9.600 -3.958 1.00 95.12 196 LYS A CA 1
ATOM 1471 C C . LYS A 1 196 ? -2.901 10.811 -4.828 1.00 95.12 196 LYS A C 1
ATOM 1473 O O . LYS A 1 196 ? -2.964 10.720 -6.048 1.00 95.12 196 LYS A O 1
ATOM 1478 N N . THR A 1 197 ? -2.559 11.937 -4.208 1.00 96.38 197 THR A N 1
ATOM 1479 C CA . THR A 1 197 ? -2.460 13.243 -4.889 1.00 96.38 197 THR A CA 1
ATOM 1480 C C . THR A 1 197 ? -1.052 13.605 -5.339 1.00 96.38 197 THR A C 1
ATOM 1482 O O . THR A 1 197 ? -0.903 14.371 -6.285 1.00 96.38 197 THR A O 1
ATOM 1485 N N . LYS A 1 198 ? -0.012 13.083 -4.675 1.00 96.12 198 LYS A N 1
ATOM 1486 C CA . LYS A 1 198 ? 1.387 13.417 -4.981 1.00 96.12 198 LYS A CA 1
ATOM 1487 C C . LYS A 1 198 ? 2.148 12.245 -5.570 1.00 96.12 198 LYS A C 1
ATOM 1489 O O . LYS A 1 198 ? 2.794 12.413 -6.594 1.00 96.12 198 LYS A O 1
ATOM 1494 N N . CYS A 1 199 ? 2.086 11.073 -4.938 1.00 96.69 199 CYS A N 1
ATOM 1495 C CA . CYS A 1 199 ? 2.956 9.969 -5.337 1.00 96.69 199 CYS A CA 1
ATOM 1496 C C . CYS A 1 199 ? 2.432 9.235 -6.582 1.00 96.69 199 CYS A C 1
ATOM 1498 O O . CYS A 1 199 ? 3.176 9.075 -7.541 1.00 96.69 199 CYS A O 1
ATOM 1500 N N . LEU A 1 200 ? 1.160 8.824 -6.620 1.00 96.69 200 LEU A N 1
ATOM 1501 C CA . LEU A 1 200 ? 0.605 8.092 -7.769 1.00 96.69 200 LEU A CA 1
ATOM 1502 C C . LEU A 1 200 ? 0.748 8.829 -9.118 1.00 96.69 200 LEU A C 1
ATOM 1504 O O . LEU A 1 200 ? 1.160 8.180 -10.079 1.00 96.69 200 LEU A O 1
ATOM 1508 N N . PRO A 1 201 ? 0.533 10.157 -9.217 1.00 96.62 201 PRO A N 1
ATOM 1509 C CA . PRO A 1 201 ? 0.778 10.880 -10.467 1.00 96.62 201 PRO A CA 1
ATOM 1510 C C . PRO A 1 201 ? 2.228 10.798 -10.973 1.00 96.62 201 PRO A C 1
ATOM 1512 O O . PRO A 1 201 ? 2.447 10.794 -12.183 1.00 96.62 201 PRO A O 1
ATOM 1515 N N . MET A 1 202 ? 3.224 10.686 -10.080 1.00 96.31 202 MET A N 1
ATOM 1516 C CA . MET A 1 202 ? 4.632 10.497 -10.474 1.00 96.31 202 MET A CA 1
ATOM 1517 C C . MET A 1 202 ? 4.847 9.142 -11.150 1.00 96.31 202 MET A C 1
ATOM 1519 O O . MET A 1 202 ? 5.636 9.030 -12.082 1.00 96.31 202 MET A O 1
ATOM 1523 N N . LEU A 1 203 ? 4.127 8.113 -10.706 1.00 95.00 203 LEU A N 1
ATOM 1524 C CA . LEU A 1 203 ? 4.199 6.780 -11.295 1.00 95.00 203 LEU A CA 1
ATOM 1525 C C . LEU A 1 203 ? 3.598 6.755 -12.707 1.00 95.00 203 LEU A C 1
ATOM 1527 O O . LEU A 1 203 ? 4.182 6.163 -13.616 1.00 95.00 203 LEU A O 1
ATOM 1531 N N . ASP A 1 204 ? 2.471 7.445 -12.902 1.00 93.62 204 ASP A N 1
ATOM 1532 C CA . ASP A 1 204 ? 1.849 7.612 -14.219 1.00 93.62 204 ASP A CA 1
ATOM 1533 C C . ASP A 1 204 ? 2.754 8.420 -15.165 1.00 93.62 204 ASP A C 1
ATOM 1535 O O . ASP A 1 204 ? 2.909 8.060 -16.335 1.00 93.62 204 ASP A O 1
ATOM 1539 N N . ALA A 1 205 ? 3.394 9.483 -14.660 1.00 94.69 205 ALA A N 1
ATOM 1540 C CA . ALA A 1 205 ? 4.387 10.258 -15.404 1.00 94.69 205 ALA A CA 1
ATOM 1541 C C . ALA A 1 205 ? 5.593 9.394 -15.803 1.00 94.69 205 ALA A C 1
ATOM 1543 O O . ALA A 1 205 ? 5.944 9.355 -16.980 1.00 94.69 205 ALA A O 1
ATOM 1544 N N . ALA A 1 206 ? 6.152 8.615 -14.872 1.00 94.56 206 ALA A N 1
ATOM 1545 C CA . ALA A 1 206 ? 7.257 7.700 -15.149 1.00 94.56 206 ALA A CA 1
ATOM 1546 C C . ALA A 1 206 ? 6.901 6.669 -16.230 1.00 94.56 206 ALA A C 1
ATOM 1548 O O . ALA A 1 206 ? 7.693 6.419 -17.136 1.00 94.56 206 ALA A O 1
ATOM 1549 N N . ALA A 1 207 ? 5.699 6.085 -16.179 1.00 93.88 207 ALA A N 1
ATOM 1550 C CA . ALA A 1 207 ? 5.252 5.133 -17.192 1.00 93.88 207 ALA A CA 1
ATOM 1551 C C . ALA A 1 207 ? 5.100 5.779 -18.583 1.00 93.88 207 ALA A C 1
ATOM 1553 O O . ALA A 1 207 ? 5.396 5.134 -19.590 1.00 93.88 207 ALA A O 1
ATOM 1554 N N . LYS A 1 208 ? 4.654 7.041 -18.660 1.00 94.38 208 LYS A N 1
ATOM 1555 C CA . LYS A 1 208 ? 4.592 7.805 -19.919 1.00 94.38 208 LYS A CA 1
ATOM 1556 C C . LYS A 1 208 ? 5.988 8.148 -20.442 1.00 94.38 208 LYS A C 1
ATOM 1558 O O . LYS A 1 208 ? 6.254 7.930 -21.620 1.00 94.38 208 LYS A O 1
ATOM 1563 N N . GLU A 1 209 ? 6.877 8.622 -19.571 1.00 95.19 209 GLU A N 1
ATOM 1564 C CA . GLU A 1 209 ? 8.266 8.944 -19.914 1.00 95.19 209 GLU A CA 1
ATOM 1565 C C . GLU A 1 209 ? 9.008 7.714 -20.439 1.00 95.19 209 GLU A C 1
ATOM 1567 O O . GLU A 1 209 ? 9.631 7.799 -21.491 1.00 95.19 209 GLU A O 1
ATOM 1572 N N . LEU A 1 210 ? 8.874 6.554 -19.782 1.00 94.00 210 LEU A N 1
ATOM 1573 C CA . LEU A 1 210 ? 9.469 5.293 -20.241 1.00 94.00 210 LEU A CA 1
ATOM 1574 C C . LEU A 1 210 ? 9.012 4.906 -21.652 1.00 94.00 210 LEU A C 1
ATOM 1576 O O . LEU A 1 210 ? 9.836 4.497 -22.467 1.00 94.00 210 LEU A O 1
ATOM 1580 N N . ARG A 1 211 ? 7.717 5.056 -21.956 1.00 93.56 211 ARG A N 1
ATOM 1581 C CA . ARG A 1 211 ? 7.162 4.752 -23.286 1.00 93.56 211 ARG A CA 1
ATOM 1582 C C . ARG A 1 211 ? 7.588 5.747 -24.361 1.00 93.56 211 ARG A C 1
ATOM 1584 O O . ARG A 1 211 ? 7.631 5.385 -25.531 1.00 93.56 211 ARG A O 1
ATOM 1591 N N . ALA A 1 212 ? 7.913 6.978 -23.976 1.00 95.19 212 ALA A N 1
ATOM 1592 C CA . ALA A 1 212 ? 8.433 7.992 -24.886 1.00 95.19 212 ALA A CA 1
ATOM 1593 C C . ALA A 1 212 ? 9.921 7.785 -25.233 1.00 95.19 212 ALA A C 1
ATOM 1595 O O . ALA A 1 212 ? 10.426 8.406 -26.171 1.00 95.19 212 ALA A O 1
ATOM 1596 N N . ILE A 1 213 ? 10.643 6.918 -24.510 1.00 94.19 213 ILE A N 1
ATOM 1597 C CA . ILE A 1 213 ? 12.040 6.614 -24.826 1.00 94.19 213 ILE A CA 1
ATOM 1598 C C . ILE A 1 213 ? 12.102 5.838 -26.143 1.00 94.19 213 ILE A C 1
ATOM 1600 O O . ILE A 1 213 ? 11.523 4.762 -26.289 1.00 94.19 213 ILE A O 1
ATOM 1604 N N . LYS A 1 214 ? 12.894 6.341 -27.093 1.00 94.31 214 LYS A N 1
ATOM 1605 C CA . LYS A 1 214 ? 13.213 5.613 -28.324 1.00 94.31 214 LYS A CA 1
ATOM 1606 C C . LYS A 1 214 ? 14.007 4.345 -27.993 1.00 94.31 214 LYS A C 1
ATOM 1608 O O . LYS A 1 214 ? 15.172 4.424 -27.596 1.00 94.31 214 LYS A O 1
ATOM 1613 N N . THR A 1 215 ? 13.383 3.184 -28.169 1.00 93.75 215 THR A N 1
ATOM 1614 C CA . THR A 1 215 ? 13.987 1.886 -27.851 1.00 93.75 215 THR A CA 1
ATOM 1615 C C . THR A 1 215 ? 14.806 1.343 -29.032 1.00 93.75 215 THR A C 1
ATOM 1617 O O . THR A 1 215 ? 14.383 1.452 -30.184 1.00 93.75 215 THR A O 1
ATOM 1620 N N . PRO A 1 216 ? 16.004 0.785 -28.790 1.00 93.25 216 PRO A N 1
ATOM 1621 C CA . PRO A 1 216 ? 16.732 0.021 -29.796 1.00 93.25 216 PRO A CA 1
ATOM 1622 C C . PRO A 1 216 ? 16.113 -1.372 -29.989 1.00 93.25 216 PRO A C 1
ATOM 1624 O O . PRO A 1 216 ? 15.397 -1.876 -29.119 1.00 93.25 216 PRO A O 1
ATOM 1627 N N . ASP A 1 217 ? 16.426 -2.016 -31.116 1.00 88.75 217 ASP A N 1
ATOM 1628 C CA . ASP A 1 217 ? 15.930 -3.359 -31.439 1.00 88.75 217 ASP A CA 1
ATOM 1629 C C . ASP A 1 217 ? 16.217 -4.351 -30.301 1.00 88.75 217 ASP A C 1
ATOM 1631 O O . ASP A 1 217 ? 17.347 -4.448 -29.815 1.00 88.75 217 ASP A O 1
ATOM 1635 N N . GLY A 1 218 ? 15.185 -5.088 -29.882 1.00 87.12 218 GLY A N 1
ATOM 1636 C CA . GLY A 1 218 ? 15.244 -6.042 -28.769 1.00 87.12 218 GLY A CA 1
ATOM 1637 C C . GLY A 1 218 ? 14.907 -5.463 -27.387 1.00 87.12 218 GLY A C 1
ATOM 1638 O O . GLY A 1 218 ? 14.634 -6.234 -26.475 1.00 87.12 218 GLY A O 1
ATOM 1639 N N . PHE A 1 219 ? 14.839 -4.135 -27.220 1.00 92.25 219 PHE A N 1
ATOM 1640 C CA . PHE A 1 219 ? 14.551 -3.500 -25.919 1.00 92.25 219 PHE A CA 1
ATOM 1641 C C . PHE A 1 219 ? 13.094 -3.052 -25.738 1.00 92.25 219 PHE A C 1
ATOM 1643 O O . PHE A 1 219 ? 12.684 -2.730 -24.620 1.00 92.25 219 PHE A O 1
ATOM 1650 N N . ALA A 1 220 ? 12.295 -3.034 -26.808 1.00 91.38 220 ALA A N 1
ATOM 1651 C CA . ALA A 1 220 ? 10.898 -2.598 -26.753 1.00 91.38 220 ALA A CA 1
ATOM 1652 C C . ALA A 1 220 ? 10.072 -3.416 -25.741 1.00 91.38 220 ALA A C 1
ATOM 1654 O O . ALA A 1 220 ? 9.409 -2.835 -24.885 1.00 91.38 220 ALA A O 1
ATOM 1655 N N . GLY A 1 221 ? 10.189 -4.750 -25.779 1.00 93.06 221 GLY A N 1
ATOM 1656 C CA . GLY A 1 221 ? 9.455 -5.646 -24.879 1.00 93.06 221 GLY A CA 1
ATOM 1657 C C . GLY A 1 221 ? 9.789 -5.414 -23.405 1.00 93.06 221 GLY A C 1
ATOM 1658 O O . GLY A 1 221 ? 8.893 -5.182 -22.601 1.00 93.06 221 GLY A O 1
ATOM 1659 N N . VAL A 1 222 ? 11.080 -5.381 -23.051 1.00 92.75 222 VAL A N 1
ATOM 1660 C CA . VAL A 1 222 ? 11.492 -5.189 -21.650 1.00 92.75 222 VAL A CA 1
ATOM 1661 C C . VAL A 1 222 ? 11.171 -3.782 -21.131 1.00 92.75 222 VAL A C 1
ATOM 1663 O O . VAL A 1 222 ? 10.827 -3.626 -19.962 1.00 92.75 222 VAL A O 1
ATOM 1666 N N . THR A 1 223 ? 11.221 -2.755 -21.987 1.00 93.69 223 THR A N 1
ATOM 1667 C CA . THR A 1 223 ? 10.819 -1.385 -21.611 1.00 93.69 223 THR A CA 1
ATOM 1668 C C . THR A 1 223 ? 9.322 -1.318 -21.317 1.00 93.69 223 THR A C 1
ATOM 1670 O O . THR A 1 223 ? 8.918 -0.753 -20.298 1.00 93.69 223 THR A O 1
ATOM 1673 N N . GLU A 1 224 ? 8.498 -1.937 -22.168 1.00 94.69 224 GLU A N 1
ATOM 1674 C CA . GLU A 1 224 ? 7.053 -2.003 -21.947 1.00 94.69 224 GLU A CA 1
ATOM 1675 C C . GLU A 1 224 ? 6.709 -2.847 -20.715 1.00 94.69 224 GLU A C 1
ATOM 1677 O O . GLU A 1 224 ? 5.795 -2.491 -19.972 1.00 94.69 224 GLU A O 1
ATOM 1682 N N . ASP A 1 225 ? 7.467 -3.907 -20.421 1.00 94.69 225 ASP A N 1
ATOM 1683 C CA . ASP A 1 225 ? 7.308 -4.665 -19.178 1.00 94.69 225 ASP A CA 1
ATOM 1684 C C . ASP A 1 225 ? 7.549 -3.783 -17.946 1.00 94.69 225 ASP A C 1
ATOM 1686 O O . ASP A 1 225 ? 6.777 -3.861 -16.986 1.00 94.69 225 ASP A O 1
ATOM 1690 N N . VAL A 1 226 ? 8.569 -2.910 -17.955 1.00 94.62 226 VAL A N 1
ATOM 1691 C CA . VAL A 1 226 ? 8.794 -1.965 -16.844 1.00 94.62 226 VAL A CA 1
ATOM 1692 C C . VAL A 1 226 ? 7.590 -1.034 -16.710 1.00 94.62 226 VAL A C 1
ATOM 1694 O O . VAL A 1 226 ? 7.035 -0.913 -15.616 1.00 94.62 226 VAL A O 1
ATOM 1697 N N . ALA A 1 227 ? 7.136 -0.422 -17.807 1.00 94.38 227 ALA A N 1
ATOM 1698 C CA . ALA A 1 227 ? 5.993 0.493 -17.795 1.00 94.38 227 ALA A CA 1
ATOM 1699 C C . ALA A 1 227 ? 4.689 -0.193 -17.334 1.00 94.38 227 ALA A C 1
ATOM 1701 O O . ALA A 1 227 ? 3.907 0.381 -16.571 1.00 94.38 227 ALA A O 1
ATOM 1702 N N . ARG A 1 228 ? 4.465 -1.450 -17.733 1.00 95.00 228 ARG A N 1
ATOM 1703 C CA . ARG A 1 228 ? 3.318 -2.267 -17.310 1.00 95.00 228 ARG A CA 1
ATOM 1704 C C . ARG A 1 228 ? 3.381 -2.622 -15.830 1.00 95.00 228 ARG A C 1
ATOM 1706 O O . ARG A 1 228 ? 2.359 -2.577 -15.139 1.00 95.00 228 ARG A O 1
ATOM 1713 N N . VAL A 1 229 ? 4.563 -2.964 -15.316 1.00 95.81 229 VAL A N 1
ATOM 1714 C CA . VAL A 1 229 ? 4.719 -3.208 -13.881 1.00 95.81 229 VAL A CA 1
ATOM 1715 C C . VAL A 1 229 ? 4.499 -1.922 -13.084 1.00 95.81 229 VAL A C 1
ATOM 1717 O O . VAL A 1 229 ? 3.846 -1.995 -12.050 1.00 95.81 229 VAL A O 1
ATOM 1720 N N . MET A 1 230 ? 4.910 -0.748 -13.578 1.00 94.06 230 MET A N 1
ATOM 1721 C CA . MET A 1 230 ? 4.567 0.530 -12.932 1.00 94.06 230 MET A CA 1
ATOM 1722 C C . MET A 1 230 ? 3.055 0.752 -12.851 1.00 94.06 230 MET A C 1
ATOM 1724 O O . MET A 1 230 ? 2.542 1.081 -11.786 1.00 94.06 230 MET A O 1
ATOM 1728 N N . ALA A 1 231 ? 2.310 0.481 -13.924 1.00 92.62 231 ALA A N 1
ATOM 1729 C CA . ALA A 1 231 ? 0.848 0.545 -13.874 1.00 92.62 231 ALA A CA 1
ATOM 1730 C C . ALA A 1 231 ? 0.257 -0.442 -12.844 1.00 92.62 231 ALA A C 1
ATOM 1732 O O . ALA A 1 231 ? -0.674 -0.101 -12.113 1.00 92.62 231 ALA A O 1
ATOM 1733 N N . THR A 1 232 ? 0.839 -1.642 -12.733 1.00 95.12 232 THR A N 1
ATOM 1734 C CA . THR A 1 232 ? 0.442 -2.643 -11.724 1.00 95.12 232 THR A CA 1
ATOM 1735 C C . THR A 1 232 ? 0.713 -2.139 -10.303 1.00 95.12 232 THR A C 1
ATOM 1737 O O . THR A 1 232 ? -0.154 -2.257 -9.442 1.00 95.12 232 THR A O 1
ATOM 1740 N N . ILE A 1 233 ? 1.879 -1.521 -10.065 1.00 95.44 233 ILE A N 1
ATOM 1741 C CA . ILE A 1 233 ? 2.215 -0.871 -8.788 1.00 95.44 233 ILE A CA 1
ATOM 1742 C C . ILE A 1 233 ? 1.150 0.178 -8.455 1.00 95.44 233 ILE A C 1
ATOM 1744 O O . ILE A 1 233 ? 0.634 0.191 -7.341 1.00 95.44 233 ILE A O 1
ATOM 1748 N N . GLY A 1 234 ? 0.770 1.015 -9.423 1.00 95.19 234 GLY A N 1
ATOM 1749 C CA . GLY A 1 234 ? -0.260 2.035 -9.233 1.00 95.19 234 GLY A CA 1
ATOM 1750 C C . GLY A 1 234 ? -1.612 1.445 -8.832 1.00 95.19 234 GLY A C 1
ATOM 1751 O O . GLY A 1 234 ? -2.272 1.975 -7.940 1.00 95.19 234 GLY A O 1
ATOM 1752 N N . GLY A 1 235 ? -2.004 0.323 -9.441 1.00 94.94 235 GLY A N 1
ATOM 1753 C CA . GLY A 1 235 ? -3.208 -0.424 -9.074 1.00 94.94 235 GLY A CA 1
ATOM 1754 C C . GLY A 1 235 ? -3.182 -0.937 -7.631 1.00 94.94 235 GLY A C 1
ATOM 1755 O O . GLY A 1 235 ? -4.136 -0.710 -6.888 1.00 94.94 235 GLY A O 1
ATOM 1756 N N . GLU A 1 236 ? -2.084 -1.565 -7.204 1.00 94.62 236 GLU A N 1
ATOM 1757 C CA . GLU A 1 236 ? -1.948 -2.056 -5.824 1.00 94.62 236 GLU A CA 1
ATOM 1758 C C . GLU A 1 236 ? -1.887 -0.917 -4.802 1.00 94.62 236 GLU A C 1
ATOM 1760 O O . GLU A 1 236 ? -2.503 -1.010 -3.743 1.00 94.62 236 GLU A O 1
ATOM 1765 N N . PHE A 1 237 ? -1.244 0.208 -5.127 1.00 94.94 237 PHE A N 1
ATOM 1766 C CA . PHE A 1 237 ? -1.275 1.383 -4.257 1.00 94.94 237 PHE A CA 1
ATOM 1767 C C . PHE A 1 237 ? -2.672 1.991 -4.136 1.00 94.94 237 PHE A C 1
ATOM 1769 O O . PHE A 1 237 ? -3.030 2.441 -3.053 1.00 94.94 237 PHE A O 1
ATOM 1776 N N . LYS A 1 238 ? -3.491 1.986 -5.195 1.00 94.88 238 LYS A N 1
ATOM 1777 C CA . LYS A 1 238 ? -4.896 2.424 -5.102 1.00 94.88 238 LYS A CA 1
ATOM 1778 C C . LYS A 1 238 ? -5.702 1.533 -4.154 1.00 94.88 238 LYS A C 1
ATOM 1780 O O . LYS A 1 238 ? -6.451 2.063 -3.338 1.00 94.88 238 LYS A O 1
ATOM 1785 N N . LYS A 1 239 ? -5.511 0.208 -4.215 1.00 93.75 239 LYS A N 1
ATOM 1786 C CA . LYS A 1 239 ? -6.129 -0.737 -3.266 1.00 93.75 239 LYS A CA 1
ATOM 1787 C C . LYS A 1 239 ? -5.650 -0.484 -1.838 1.00 93.75 239 LYS A C 1
ATOM 1789 O O . LYS A 1 239 ? -6.474 -0.360 -0.940 1.00 93.75 239 LYS A O 1
ATOM 1794 N N . TYR A 1 240 ? -4.339 -0.326 -1.655 1.00 91.56 240 TYR A N 1
ATOM 1795 C CA . TYR A 1 240 ? -3.744 -0.015 -0.359 1.00 91.56 240 TYR A CA 1
ATOM 1796 C C . TYR A 1 240 ? -4.299 1.290 0.227 1.00 91.56 240 TYR A C 1
ATOM 1798 O O . TYR A 1 240 ? -4.683 1.324 1.388 1.00 91.56 240 TYR A O 1
ATOM 1806 N N . ILE A 1 241 ? -4.420 2.358 -0.570 1.00 91.88 241 ILE A N 1
ATOM 1807 C CA . ILE A 1 241 ? -5.012 3.633 -0.128 1.00 91.88 241 ILE A CA 1
ATOM 1808 C C . ILE A 1 241 ? -6.462 3.439 0.330 1.00 91.88 241 ILE A C 1
ATOM 1810 O O . ILE A 1 241 ? -6.808 3.903 1.412 1.00 91.88 241 ILE A O 1
ATOM 1814 N N . ALA A 1 242 ? -7.288 2.726 -0.444 1.00 90.25 242 ALA A N 1
ATOM 1815 C CA . ALA A 1 242 ? -8.676 2.456 -0.062 1.00 90.25 242 ALA A CA 1
ATOM 1816 C C . ALA A 1 242 ? -8.767 1.698 1.275 1.00 90.25 242 ALA A C 1
ATOM 1818 O O . ALA A 1 242 ? -9.605 2.012 2.117 1.00 90.25 242 ALA A O 1
ATOM 1819 N N . GLN A 1 243 ? -7.855 0.753 1.506 1.00 86.75 243 GLN A N 1
ATOM 1820 C CA . GLN A 1 243 ? -7.765 0.023 2.770 1.00 86.75 243 GLN A CA 1
ATOM 1821 C C . GLN A 1 243 ? -7.286 0.907 3.932 1.00 86.75 243 GLN A C 1
ATOM 1823 O O . GLN A 1 243 ? -7.756 0.757 5.059 1.00 86.75 243 GLN A O 1
ATOM 1828 N N . LEU A 1 244 ? -6.388 1.869 3.687 1.00 84.44 244 LEU A N 1
ATOM 1829 C CA . LEU A 1 244 ? -6.005 2.851 4.706 1.00 84.44 244 LEU A CA 1
ATOM 1830 C C . LEU A 1 244 ? -7.183 3.745 5.121 1.00 84.44 244 LEU A C 1
ATOM 1832 O O . LEU A 1 244 ? -7.318 4.051 6.309 1.00 84.44 244 LEU A O 1
ATOM 1836 N N . ASP A 1 245 ? -8.036 4.142 4.176 1.00 83.94 245 ASP A N 1
ATOM 1837 C CA . ASP A 1 245 ? -9.250 4.912 4.469 1.00 83.94 245 ASP A CA 1
ATOM 1838 C C . ASP A 1 245 ? -10.251 4.083 5.286 1.00 83.94 245 ASP A C 1
ATOM 1840 O O . ASP A 1 245 ? -10.784 4.563 6.291 1.00 83.94 245 ASP A O 1
ATOM 1844 N N . GLU A 1 246 ? -10.429 2.807 4.935 1.00 82.69 246 GLU A N 1
ATOM 1845 C CA . GLU A 1 246 ? -11.245 1.873 5.715 1.00 82.69 246 GLU A CA 1
ATOM 1846 C C . GLU A 1 246 ? -10.719 1.740 7.153 1.00 82.69 246 GLU A C 1
ATOM 1848 O O . GLU A 1 246 ? -11.479 1.854 8.115 1.00 82.69 246 GLU A O 1
ATOM 1853 N N . ARG A 1 247 ? -9.400 1.609 7.337 1.00 79.50 247 ARG A N 1
ATOM 1854 C CA . ARG A 1 247 ? -8.783 1.565 8.674 1.00 79.50 247 ARG A CA 1
ATOM 1855 C C . ARG A 1 247 ? -9.000 2.827 9.476 1.00 79.50 247 ARG A C 1
ATOM 1857 O O . ARG A 1 247 ? -9.165 2.750 10.690 1.00 79.50 247 ARG A O 1
ATOM 1864 N N . LYS A 1 248 ? -8.971 3.993 8.834 1.00 80.31 248 LYS A N 1
ATOM 1865 C CA . LYS A 1 248 ? -9.255 5.259 9.513 1.00 80.31 248 LYS A CA 1
ATOM 1866 C C . LYS A 1 248 ? -10.673 5.246 10.082 1.00 80.31 248 LYS A C 1
ATOM 1868 O O . LYS A 1 248 ? -10.872 5.662 11.223 1.00 80.31 248 LYS A O 1
ATOM 1873 N N . GLN A 1 249 ? -11.636 4.722 9.324 1.00 82.19 249 GLN A N 1
ATOM 1874 C CA . GLN A 1 249 ? -13.009 4.553 9.791 1.00 82.19 249 GLN A CA 1
ATOM 1875 C C . GLN A 1 249 ? -13.112 3.498 10.901 1.00 82.19 249 GLN A C 1
ATOM 1877 O O . GLN A 1 249 ? -13.731 3.761 11.932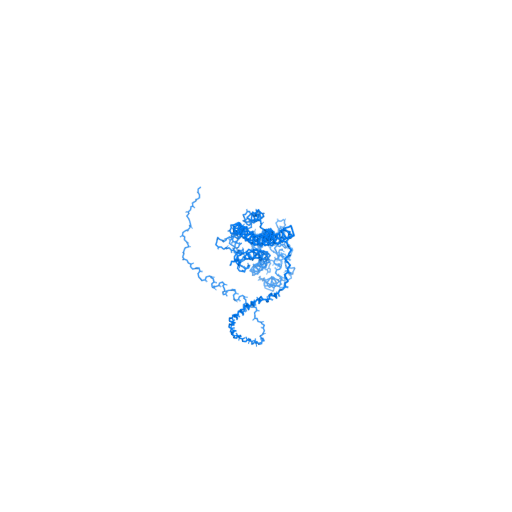 1.00 82.19 249 GLN A O 1
ATOM 1882 N N . GLN A 1 250 ? -12.462 2.342 10.745 1.00 84.38 250 GLN A N 1
ATOM 1883 C CA . GLN A 1 250 ? -12.437 1.296 11.769 1.00 84.38 250 GLN A CA 1
ATOM 1884 C C . GLN A 1 250 ? -11.814 1.804 13.078 1.00 84.38 250 GLN A C 1
ATOM 1886 O O . GLN A 1 250 ? -12.400 1.616 14.137 1.00 84.38 250 GLN A O 1
ATOM 1891 N N . ALA A 1 251 ? -10.694 2.528 13.026 1.00 84.25 251 ALA A N 1
ATOM 1892 C CA . ALA A 1 251 ? -10.056 3.124 14.201 1.00 84.25 251 ALA A CA 1
ATOM 1893 C C . ALA A 1 251 ? -10.952 4.172 14.889 1.00 84.25 251 ALA A C 1
ATOM 1895 O O . ALA A 1 251 ? -10.957 4.279 16.117 1.00 84.25 251 ALA A O 1
ATOM 1896 N N . ALA A 1 252 ? -11.741 4.933 14.123 1.00 85.06 252 ALA A N 1
ATOM 1897 C CA . ALA A 1 252 ? -12.736 5.845 14.685 1.00 85.06 252 ALA A CA 1
ATOM 1898 C C . ALA A 1 252 ? -13.872 5.085 15.395 1.00 85.06 252 ALA A C 1
ATOM 1900 O O . ALA A 1 252 ? -14.276 5.479 16.491 1.00 85.06 252 ALA A O 1
ATOM 1901 N N . ASN A 1 253 ? -14.345 3.976 14.816 1.00 86.69 253 ASN A N 1
ATOM 1902 C CA . ASN A 1 253 ? -15.331 3.096 15.448 1.00 86.69 253 ASN A CA 1
ATOM 1903 C C . ASN A 1 253 ? -14.770 2.465 16.735 1.00 86.69 253 ASN A C 1
ATOM 1905 O O . ASN A 1 253 ? -15.423 2.511 17.773 1.00 86.69 253 ASN A O 1
ATOM 1909 N N . GLU A 1 254 ? -13.539 1.943 16.701 1.00 89.31 254 GLU A N 1
ATOM 1910 C CA . GLU A 1 254 ? -12.839 1.395 17.873 1.00 89.31 254 GLU A CA 1
ATOM 1911 C C . GLU A 1 254 ? -12.741 2.420 19.000 1.00 89.31 254 GLU A C 1
ATOM 1913 O O . GLU A 1 254 ? -13.059 2.111 20.147 1.00 89.31 254 GLU A O 1
ATOM 1918 N N . LYS A 1 255 ? -12.344 3.658 18.677 1.00 89.75 255 LYS A N 1
ATOM 1919 C CA . LYS A 1 255 ? -12.273 4.750 19.651 1.00 89.75 255 LYS A CA 1
ATOM 1920 C C . LYS A 1 255 ? -13.633 4.992 20.311 1.00 89.75 255 LYS A C 1
ATOM 1922 O O . LYS A 1 255 ? -13.691 5.053 21.535 1.00 89.75 255 LYS A O 1
ATOM 1927 N N . LYS A 1 256 ? -14.717 5.044 19.529 1.00 89.25 256 LYS A N 1
ATOM 1928 C CA . LYS A 1 256 ? -16.085 5.189 20.056 1.00 89.25 256 LYS A CA 1
ATOM 1929 C C . LYS A 1 256 ? -16.495 4.018 20.953 1.00 89.25 256 LYS A C 1
ATOM 1931 O O . LYS A 1 256 ? -17.069 4.246 22.012 1.00 89.25 256 LYS A O 1
ATOM 1936 N N . VAL A 1 257 ? -16.167 2.776 20.583 1.00 90.31 257 VAL A N 1
ATOM 1937 C CA . VAL A 1 257 ? -16.430 1.595 21.431 1.00 90.31 257 VAL A CA 1
ATOM 1938 C C . VAL A 1 257 ? -15.670 1.689 22.756 1.00 90.31 257 VAL A C 1
ATOM 1940 O O . VAL A 1 257 ? -16.230 1.373 23.803 1.00 90.31 257 VAL A O 1
ATOM 1943 N N . LEU A 1 258 ? -14.417 2.152 22.741 1.00 92.06 258 LEU A N 1
ATOM 1944 C CA . LEU A 1 258 ? -13.615 2.328 23.955 1.00 92.06 258 LEU A CA 1
ATOM 1945 C C . LEU A 1 258 ? -14.128 3.474 24.840 1.00 92.06 258 LEU A C 1
ATOM 1947 O O . LEU A 1 258 ? -14.157 3.327 26.059 1.00 92.06 258 LEU A O 1
ATOM 1951 N N . GLU A 1 259 ? -14.569 4.587 24.253 1.00 91.88 259 GLU A N 1
ATOM 1952 C CA . GLU A 1 259 ? -15.231 5.684 24.976 1.00 91.88 259 GLU A CA 1
ATOM 1953 C C . GLU A 1 259 ? -16.547 5.222 25.613 1.00 91.88 259 GLU A C 1
ATOM 1955 O O . GLU A 1 259 ? -16.827 5.518 26.775 1.00 91.88 259 GLU A O 1
ATOM 1960 N N . ALA A 1 260 ? -17.331 4.435 24.879 1.00 92.25 260 ALA A N 1
ATOM 1961 C CA . ALA A 1 260 ? -18.573 3.856 25.362 1.00 92.25 260 ALA A CA 1
ATOM 1962 C C . ALA A 1 260 ? -18.357 2.832 26.480 1.00 92.25 260 ALA A C 1
ATOM 1964 O O . ALA A 1 260 ? -19.093 2.823 27.466 1.00 92.25 260 ALA A O 1
ATOM 1965 N N . SER A 1 261 ? -17.311 2.014 26.358 1.00 93.44 261 SER A N 1
ATOM 1966 C CA . SER A 1 261 ? -16.856 1.130 27.427 1.00 93.44 261 SER A CA 1
ATOM 1967 C C . SER A 1 261 ? -16.485 1.934 28.672 1.00 93.44 261 SER A C 1
ATOM 1969 O O . SER A 1 261 ? -16.951 1.632 29.767 1.00 93.44 261 SER A O 1
ATOM 1971 N N . ALA A 1 262 ? -15.718 3.018 28.526 1.00 93.94 262 ALA A N 1
ATOM 1972 C CA . ALA A 1 262 ? -15.382 3.890 29.648 1.00 93.94 262 ALA A CA 1
ATOM 1973 C C . ALA A 1 262 ? -16.632 4.469 30.332 1.00 93.94 262 ALA A C 1
ATOM 1975 O O . ALA A 1 262 ? -16.711 4.435 31.557 1.00 93.94 262 ALA A O 1
ATOM 1976 N N . ALA A 1 263 ? -17.632 4.915 29.564 1.00 93.12 263 ALA A N 1
ATOM 1977 C CA . ALA A 1 263 ? -18.908 5.383 30.109 1.00 93.12 263 ALA A CA 1
ATOM 1978 C C . ALA A 1 263 ? -19.679 4.276 30.852 1.00 93.12 263 ALA A C 1
ATOM 1980 O O . ALA A 1 263 ? -20.179 4.507 31.953 1.00 93.12 263 ALA A O 1
ATOM 1981 N N . PHE A 1 264 ? -19.730 3.065 30.285 1.00 94.88 264 PHE A N 1
ATOM 1982 C CA . PHE A 1 264 ? -20.350 1.901 30.921 1.00 94.88 264 PHE A CA 1
ATOM 1983 C C . PHE A 1 264 ? -19.708 1.582 32.271 1.00 94.88 264 PHE A C 1
ATOM 1985 O O . PHE A 1 264 ? -20.428 1.322 33.234 1.00 94.88 264 PHE A O 1
ATOM 1992 N N . HIS A 1 265 ? -18.376 1.644 32.357 1.00 95.19 265 HIS A N 1
ATOM 1993 C CA . HIS A 1 265 ? -17.666 1.297 33.584 1.00 95.19 265 HIS A CA 1
ATOM 1994 C C . HIS A 1 265 ? -17.615 2.411 34.631 1.00 95.19 265 HIS A C 1
ATOM 1996 O O . HIS A 1 265 ? -17.601 2.134 35.828 1.00 95.19 265 HIS A O 1
ATOM 2002 N N . ALA A 1 266 ? -17.625 3.673 34.201 1.00 92.44 266 ALA A N 1
ATOM 2003 C CA . ALA A 1 266 ? -17.681 4.820 35.104 1.00 92.44 266 ALA A CA 1
ATOM 2004 C C . ALA A 1 266 ? -19.057 4.980 35.773 1.00 92.44 266 ALA A C 1
ATOM 2006 O O . ALA A 1 266 ? -19.179 5.671 36.782 1.00 92.44 266 ALA A O 1
ATOM 2007 N N . GLY A 1 267 ? -20.097 4.366 35.203 1.00 85.62 267 GLY A N 1
ATOM 2008 C CA . GLY A 1 267 ? -21.476 4.548 35.641 1.00 85.62 267 GLY A CA 1
ATOM 2009 C C . GLY A 1 267 ? -21.974 5.984 35.503 1.00 85.62 267 GLY A C 1
ATOM 2010 O O . GLY A 1 267 ? -22.800 6.444 36.293 1.00 85.62 267 GLY A O 1
ATOM 2011 N N . ASP A 1 268 ? -21.453 6.679 34.494 1.00 84.31 268 ASP A N 1
ATOM 2012 C CA . ASP A 1 268 ? -21.763 8.066 34.186 1.00 84.31 268 ASP A CA 1
ATOM 2013 C C . ASP A 1 268 ? -23.238 8.193 33.760 1.00 84.31 268 ASP A C 1
ATOM 2015 O O . ASP A 1 268 ? -23.660 7.680 32.716 1.00 84.31 268 ASP A O 1
ATOM 2019 N N . LYS A 1 269 ? -24.040 8.854 34.605 1.00 82.12 269 LYS A N 1
ATOM 2020 C CA . LYS A 1 269 ? -25.487 9.017 34.402 1.00 82.12 269 LYS A CA 1
ATOM 2021 C C . LYS A 1 269 ? -25.807 9.910 33.204 1.00 82.12 269 LYS A C 1
ATOM 2023 O O . LYS A 1 269 ? -26.855 9.721 32.589 1.00 82.12 269 LYS A O 1
ATOM 2028 N N . ASP A 1 270 ? -24.892 10.798 32.831 1.00 85.56 270 ASP A N 1
ATOM 2029 C CA . ASP A 1 270 ? -25.062 11.714 31.704 1.00 85.56 270 ASP A CA 1
ATOM 2030 C C . ASP A 1 270 ? -24.692 11.039 30.370 1.00 85.56 270 ASP A C 1
ATOM 2032 O O . ASP A 1 270 ? -24.985 11.552 29.292 1.00 85.56 270 ASP A O 1
ATOM 2036 N N . LYS A 1 271 ? -24.094 9.839 30.425 1.00 88.69 271 LYS A N 1
ATOM 2037 C CA . LYS A 1 271 ? -23.653 9.046 29.263 1.00 88.69 271 LYS A CA 1
ATOM 2038 C C . LYS A 1 271 ? -24.324 7.677 29.181 1.00 88.69 271 LYS A C 1
ATOM 2040 O O . LYS A 1 271 ? -23.755 6.717 28.657 1.00 88.69 271 LYS A O 1
ATOM 2045 N N . VAL A 1 272 ? -25.563 7.574 29.661 1.00 89.25 272 VAL A N 1
ATOM 2046 C CA . VAL A 1 272 ? -26.329 6.316 29.659 1.00 89.25 272 VAL A CA 1
ATOM 2047 C C . VAL A 1 272 ? -26.498 5.746 28.249 1.00 89.25 272 VAL A C 1
ATOM 2049 O O . VAL A 1 272 ? -26.403 4.532 28.088 1.00 89.25 272 VAL A O 1
ATOM 2052 N N . SER A 1 273 ? -26.693 6.580 27.225 1.00 90.62 273 SER A N 1
ATOM 2053 C CA . SER A 1 273 ? -26.765 6.122 25.829 1.00 90.62 273 SER A CA 1
ATOM 2054 C C . SER A 1 273 ? -25.467 5.437 25.390 1.00 90.62 273 SER A C 1
ATOM 2056 O O . SER A 1 273 ? -25.508 4.340 24.842 1.00 90.62 273 SER A O 1
ATOM 2058 N N . LEU A 1 274 ? -24.301 6.000 25.719 1.00 91.62 274 LEU A N 1
ATOM 2059 C CA . LEU A 1 274 ? -23.007 5.374 25.428 1.00 91.62 274 LEU A CA 1
ATOM 2060 C C . LEU A 1 274 ? -22.853 4.033 26.162 1.00 91.62 274 LEU A C 1
ATOM 2062 O O . LEU A 1 274 ? -22.432 3.047 25.559 1.00 91.62 274 LEU A O 1
ATOM 2066 N N . ALA A 1 275 ? -23.261 3.964 27.431 1.00 93.25 275 ALA A N 1
ATOM 2067 C CA . ALA A 1 275 ? -23.220 2.728 28.211 1.00 93.25 275 ALA A CA 1
ATOM 2068 C C . ALA A 1 275 ? -24.144 1.633 27.639 1.00 93.25 275 ALA A C 1
ATOM 2070 O O . ALA A 1 275 ? -23.751 0.467 27.539 1.00 93.25 275 ALA A O 1
ATOM 2071 N N . VAL A 1 276 ? -25.360 1.998 27.215 1.00 94.31 276 VAL A N 1
ATOM 2072 C CA . VAL A 1 276 ? -26.298 1.089 26.533 1.00 94.31 276 VAL A CA 1
ATOM 2073 C C . VAL A 1 276 ? -25.728 0.632 25.194 1.00 94.31 276 VAL A C 1
ATOM 2075 O O . VAL A 1 276 ? -25.750 -0.566 24.909 1.00 94.31 276 VAL A O 1
ATOM 2078 N N . GLY A 1 277 ? -25.156 1.552 24.414 1.00 93.88 277 GLY A N 1
ATOM 2079 C CA . GLY A 1 277 ? -24.480 1.251 23.154 1.00 93.88 277 GLY A CA 1
ATOM 2080 C C . GLY A 1 277 ? -23.368 0.227 23.335 1.00 93.88 277 GLY A C 1
ATOM 2081 O O . GLY A 1 277 ? -23.342 -0.781 22.631 1.00 93.88 277 GLY A O 1
ATOM 2082 N N . TYR A 1 278 ? -22.500 0.416 24.331 1.00 94.94 278 TYR A N 1
ATOM 2083 C CA . TYR A 1 278 ? -21.445 -0.549 24.634 1.00 94.94 278 TYR A CA 1
ATOM 2084 C C . TYR A 1 278 ? -21.999 -1.931 24.996 1.00 94.94 278 TYR A C 1
ATOM 2086 O O . TYR A 1 278 ? -21.535 -2.943 24.472 1.00 94.94 278 TYR A O 1
ATOM 2094 N N . ALA A 1 279 ? -23.030 -1.990 25.841 1.00 95.00 279 ALA A N 1
ATOM 2095 C CA . ALA A 1 279 ? -23.648 -3.254 26.224 1.00 95.00 279 ALA A CA 1
ATOM 2096 C C . ALA A 1 279 ? -24.265 -3.989 25.019 1.00 95.00 279 ALA A C 1
ATOM 2098 O O . ALA A 1 279 ? -24.150 -5.214 24.934 1.00 95.00 279 ALA A O 1
ATOM 2099 N N . ARG A 1 280 ? -24.895 -3.268 24.074 1.00 95.06 280 ARG A N 1
ATOM 2100 C CA . ARG A 1 280 ? -25.429 -3.855 22.830 1.00 95.06 280 ARG A CA 1
ATOM 2101 C C . ARG A 1 280 ? -24.308 -4.370 21.923 1.00 95.06 280 ARG A C 1
ATOM 2103 O O . ARG A 1 280 ? -24.388 -5.510 21.470 1.00 95.06 280 ARG A O 1
ATOM 2110 N N . VAL A 1 281 ? -23.222 -3.607 21.760 1.00 94.38 281 VAL A N 1
ATOM 2111 C CA . VAL A 1 281 ? -22.019 -4.052 21.027 1.00 94.38 281 VAL A CA 1
ATOM 2112 C C . VAL A 1 281 ? -21.443 -5.330 21.642 1.00 94.38 281 VAL A C 1
ATOM 2114 O O . VAL A 1 281 ? -21.217 -6.306 20.925 1.00 94.38 281 VAL A O 1
ATOM 2117 N N . LEU A 1 282 ? -21.259 -5.368 22.968 1.00 94.69 282 LEU A N 1
ATOM 2118 C CA . LEU A 1 282 ? -20.781 -6.561 23.673 1.00 94.69 282 LEU A CA 1
ATOM 2119 C C . LEU A 1 282 ? -21.713 -7.756 23.472 1.00 94.69 282 LEU A C 1
ATOM 2121 O O . LEU A 1 282 ? -21.236 -8.867 23.274 1.00 94.69 282 LEU A O 1
ATOM 2125 N N . LYS A 1 283 ? -23.032 -7.550 23.516 1.00 95.38 283 LYS A N 1
ATOM 2126 C CA . LYS A 1 283 ? -24.024 -8.620 23.351 1.00 95.38 283 LYS A CA 1
ATOM 2127 C C . LYS A 1 283 ? -24.048 -9.171 21.924 1.00 95.38 283 LYS A C 1
ATOM 2129 O O . LYS A 1 283 ? -24.221 -10.375 21.747 1.00 95.38 283 LYS A O 1
ATOM 2134 N N . CYS A 1 284 ? -23.860 -8.318 20.923 1.00 95.06 284 CYS A N 1
ATOM 2135 C CA . CYS A 1 284 ? -23.706 -8.743 19.536 1.00 95.06 284 CYS A CA 1
ATOM 2136 C C . CYS A 1 284 ? -22.404 -9.540 19.339 1.00 95.06 284 CYS A C 1
ATOM 2138 O O . CYS A 1 284 ? -22.402 -10.617 18.731 1.00 95.06 284 CYS A O 1
ATOM 2140 N N . ALA A 1 285 ? -21.293 -9.061 19.907 1.00 93.94 285 ALA A N 1
ATOM 2141 C CA . ALA A 1 285 ? -20.002 -9.727 19.780 1.00 93.94 285 ALA A CA 1
ATOM 2142 C C . ALA A 1 285 ? -19.960 -11.061 20.544 1.00 93.94 285 ALA A C 1
ATOM 2144 O O . ALA A 1 285 ? -19.480 -12.055 19.994 1.00 93.94 285 ALA A O 1
ATOM 2145 N N . ILE A 1 286 ? -20.551 -11.092 21.743 1.00 94.88 286 ILE A N 1
ATOM 2146 C CA . ILE A 1 286 ? -20.608 -12.215 22.685 1.00 94.88 286 ILE A CA 1
ATOM 2147 C C . ILE A 1 286 ? -22.084 -12.612 22.890 1.00 94.88 286 ILE A C 1
ATOM 2149 O O . ILE A 1 286 ? -22.749 -12.105 23.804 1.00 94.88 286 ILE A O 1
ATOM 2153 N N . PRO A 1 287 ? -22.631 -13.531 22.071 1.00 93.50 287 PRO A N 1
ATOM 2154 C CA . PRO A 1 287 ? -24.042 -13.919 22.143 1.00 93.50 287 PRO A CA 1
ATOM 2155 C C . PRO A 1 287 ? -24.467 -14.420 23.530 1.00 93.50 287 PRO A C 1
ATOM 2157 O O . PRO A 1 287 ? -25.604 -14.224 23.954 1.00 93.50 287 PRO A O 1
ATOM 2160 N N . ASP A 1 288 ? -23.550 -15.001 24.289 1.00 95.12 288 ASP A N 1
ATOM 2161 C CA . ASP A 1 288 ? -23.759 -15.598 25.604 1.00 95.12 288 ASP A CA 1
ATOM 2162 C C . ASP A 1 288 ? -23.473 -14.628 26.772 1.00 95.12 288 ASP A C 1
ATOM 2164 O O . ASP A 1 288 ? -23.545 -15.020 27.939 1.00 95.12 288 ASP A O 1
ATOM 2168 N N . LEU A 1 289 ? -23.277 -13.328 26.494 1.00 96.38 289 LEU A N 1
ATOM 2169 C CA . LEU A 1 289 ? -22.982 -12.282 27.490 1.00 96.38 289 LEU A CA 1
ATOM 2170 C C . LEU A 1 289 ? -23.923 -12.304 28.708 1.00 96.38 289 LEU A C 1
ATOM 2172 O O . LEU A 1 289 ? -23.486 -12.223 29.854 1.00 96.38 289 LEU A O 1
ATOM 2176 N N . VAL A 1 290 ? -25.233 -12.438 28.477 1.00 96.44 290 VAL A N 1
ATOM 2177 C CA . VAL A 1 290 ? -26.243 -12.454 29.553 1.00 96.44 290 VAL A CA 1
ATOM 2178 C C . VAL A 1 290 ? -26.101 -13.703 30.426 1.00 96.44 290 VAL A C 1
ATOM 2180 O O . VAL A 1 290 ? -26.273 -13.631 31.643 1.00 96.44 290 VAL A O 1
ATOM 2183 N N . ALA A 1 291 ? -25.769 -14.849 29.828 1.00 96.25 291 ALA A N 1
ATOM 2184 C CA . ALA A 1 291 ? -25.528 -16.079 30.572 1.00 96.25 291 ALA A CA 1
ATOM 2185 C C . ALA A 1 291 ? -24.253 -15.961 31.422 1.00 96.25 291 ALA A C 1
ATOM 2187 O O . ALA A 1 291 ? -24.266 -16.359 32.588 1.00 96.25 291 ALA A O 1
ATOM 2188 N N . MET A 1 292 ? -23.191 -15.348 30.886 1.00 95.56 292 MET A N 1
ATOM 2189 C CA . MET A 1 292 ? -21.973 -15.037 31.645 1.00 95.56 292 MET A CA 1
ATOM 2190 C C . MET A 1 292 ? -22.275 -14.118 32.836 1.00 95.56 292 MET A C 1
ATOM 2192 O O . MET A 1 292 ? -21.856 -14.406 33.956 1.00 95.56 292 MET A O 1
ATOM 2196 N N . ALA A 1 293 ? -23.078 -13.067 32.629 1.00 94.75 293 ALA A N 1
ATOM 2197 C CA . ALA A 1 293 ? -23.481 -12.143 33.691 1.00 94.75 293 ALA A CA 1
ATOM 2198 C C . ALA A 1 293 ? -24.250 -12.860 34.813 1.00 94.75 293 ALA A C 1
ATOM 2200 O O . ALA A 1 293 ? -23.955 -12.681 35.996 1.00 94.75 293 ALA A O 1
ATOM 2201 N N . LYS A 1 294 ? -25.207 -13.727 34.458 1.00 94.25 294 LYS A N 1
ATOM 2202 C CA . LYS A 1 294 ? -25.980 -14.513 35.434 1.00 94.25 294 LYS A CA 1
ATOM 2203 C C . LYS A 1 294 ? -25.100 -15.468 36.250 1.00 94.25 294 LYS A C 1
ATOM 2205 O O . LYS A 1 294 ? -25.338 -15.624 37.444 1.00 94.25 294 LYS A O 1
ATOM 2210 N N . LYS A 1 295 ? -24.067 -16.059 35.639 1.00 93.69 295 LYS A N 1
ATOM 2211 C CA . LYS A 1 295 ? -23.124 -16.983 36.297 1.00 93.69 295 LYS A CA 1
ATOM 2212 C C . LYS A 1 295 ? -22.083 -16.286 37.187 1.00 93.69 295 LYS A C 1
ATOM 2214 O O . LYS A 1 295 ? -21.431 -16.952 37.990 1.00 93.69 295 LYS A O 1
ATOM 2219 N N . ALA A 1 296 ? -21.918 -14.965 37.082 1.00 90.56 296 ALA A N 1
ATOM 2220 C CA . ALA A 1 296 ? -20.950 -14.221 37.882 1.00 90.56 296 ALA A CA 1
ATOM 2221 C C . ALA A 1 296 ? -21.334 -14.229 39.377 1.00 90.56 296 ALA A C 1
ATOM 2223 O O . ALA A 1 296 ? -22.263 -13.530 39.805 1.00 90.56 296 ALA A O 1
ATOM 2224 N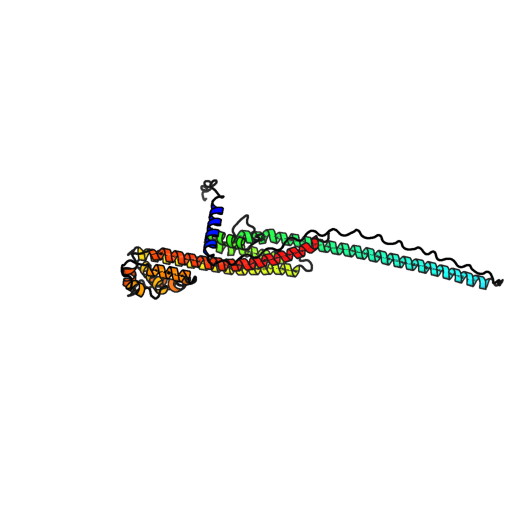 N . LYS A 1 297 ? -20.594 -15.015 40.176 1.00 85.88 297 LYS A N 1
ATOM 2225 C CA . LYS A 1 297 ? -20.836 -15.217 41.618 1.00 85.88 297 LYS A CA 1
ATOM 2226 C C . LYS A 1 297 ? -20.618 -13.946 42.451 1.00 85.88 297 LYS A C 1
ATOM 2228 O O . LYS A 1 297 ? -21.387 -13.691 43.369 1.00 85.88 297 LYS A O 1
ATOM 2233 N N . LYS A 1 298 ? -19.607 -13.136 42.115 1.00 88.25 298 LYS A N 1
ATOM 2234 C CA . LYS A 1 298 ? -19.250 -11.892 42.824 1.00 88.25 298 LYS A CA 1
ATOM 2235 C C . LYS A 1 298 ? -19.192 -10.721 41.833 1.00 88.25 298 LYS A C 1
ATOM 2237 O O . LYS A 1 298 ? -18.236 -10.676 41.069 1.00 88.25 298 LYS A O 1
ATOM 2242 N N . PRO A 1 299 ? -20.206 -9.842 41.765 1.00 85.38 299 PRO A N 1
ATOM 2243 C CA . PRO A 1 299 ? -20.140 -8.624 40.960 1.00 85.38 299 PRO A CA 1
ATOM 2244 C C . PRO A 1 299 ? -19.403 -7.488 41.696 1.00 85.38 299 PRO A C 1
ATOM 2246 O O . PRO A 1 299 ? -19.468 -7.447 42.925 1.00 85.38 299 PRO A O 1
ATOM 2249 N N . PRO A 1 300 ? -18.781 -6.539 40.975 1.00 86.69 300 PRO A N 1
ATOM 2250 C CA . PRO A 1 300 ? -18.586 -6.526 39.525 1.00 86.69 300 PRO A CA 1
ATOM 2251 C C . PRO A 1 300 ? -17.463 -7.491 39.095 1.00 86.69 300 PRO A C 1
ATOM 2253 O O . PRO A 1 300 ? -16.442 -7.590 39.769 1.00 86.69 300 PRO A O 1
ATOM 2256 N N . ASN A 1 301 ? -17.657 -8.245 38.008 1.00 91.94 301 ASN A N 1
ATOM 2257 C CA . ASN A 1 301 ? -16.644 -9.184 37.514 1.00 91.94 301 ASN A CA 1
ATOM 2258 C C . ASN A 1 301 ? -16.756 -9.432 36.005 1.00 91.94 301 ASN A C 1
ATOM 2260 O O . ASN A 1 301 ? -17.617 -10.193 35.564 1.00 91.94 301 ASN A O 1
ATOM 2264 N N . THR A 1 302 ? -15.843 -8.851 35.230 1.00 92.81 302 THR A N 1
ATOM 2265 C CA . THR A 1 302 ? -15.727 -9.027 33.777 1.00 92.81 302 THR A CA 1
ATOM 2266 C C . THR A 1 302 ? -14.758 -10.132 33.365 1.00 92.81 302 THR A C 1
ATOM 2268 O O . THR A 1 302 ? -14.541 -10.314 32.173 1.00 92.81 302 THR A O 1
ATOM 2271 N N . GLN A 1 303 ? -14.225 -10.942 34.288 1.00 94.81 303 GLN A N 1
ATOM 2272 C CA . GLN A 1 303 ? -13.231 -11.983 33.978 1.00 94.81 303 GLN A CA 1
ATOM 2273 C C . GLN A 1 303 ? -13.669 -12.920 32.840 1.00 94.81 303 GLN A C 1
ATOM 2275 O O . GLN A 1 303 ? -12.898 -13.165 31.919 1.00 94.81 303 GLN A O 1
ATOM 2280 N N . ALA A 1 304 ? -14.919 -13.393 32.852 1.00 93.69 304 ALA A N 1
ATOM 2281 C CA . ALA A 1 304 ? -15.432 -14.259 31.787 1.00 93.69 304 ALA A CA 1
ATOM 2282 C C . ALA A 1 304 ? -15.495 -13.544 30.422 1.00 93.69 304 ALA A C 1
ATOM 2284 O O . ALA A 1 304 ? -15.259 -14.160 29.385 1.00 93.69 304 ALA A O 1
ATOM 2285 N N . VAL A 1 305 ? -15.778 -12.236 30.420 1.00 94.62 305 VAL A N 1
ATOM 2286 C CA . VAL A 1 305 ? -15.763 -11.397 29.211 1.00 94.62 305 VAL A CA 1
ATOM 2287 C C . VAL A 1 305 ? -14.327 -11.213 28.722 1.00 94.62 305 VAL A C 1
ATOM 2289 O O . VAL A 1 305 ? -14.064 -11.399 27.539 1.00 94.62 305 VAL A O 1
ATOM 2292 N N . VAL A 1 306 ? -13.393 -10.914 29.629 1.00 95.56 306 VAL A N 1
ATOM 2293 C CA . VAL A 1 306 ? -11.956 -10.780 29.343 1.00 95.56 306 VAL A CA 1
ATOM 2294 C C . VAL A 1 306 ? -11.412 -12.048 28.699 1.00 95.56 306 VAL A C 1
ATOM 2296 O O . VAL A 1 306 ? -10.815 -11.982 27.627 1.00 95.56 306 VAL A O 1
ATOM 2299 N N . GLU A 1 307 ? -11.646 -13.202 29.323 1.00 94.50 307 GLU A N 1
ATOM 2300 C CA . GLU A 1 307 ? -11.191 -14.500 28.826 1.00 94.50 307 GLU A CA 1
ATOM 2301 C C . GLU A 1 307 ? -11.800 -14.821 27.466 1.00 94.50 307 GLU A C 1
ATOM 2303 O O . GLU A 1 307 ? -11.079 -15.234 26.559 1.00 94.50 307 GLU A O 1
ATOM 2308 N N . HIS A 1 308 ? -13.102 -14.578 27.286 1.00 94.56 308 HIS A N 1
ATOM 2309 C CA . HIS A 1 308 ? -13.755 -14.790 26.000 1.00 94.56 308 HIS A CA 1
ATOM 2310 C C . HIS A 1 308 ? -13.153 -13.890 24.913 1.00 94.56 308 HIS A C 1
ATOM 2312 O O . HIS A 1 308 ? -12.752 -14.379 23.861 1.00 94.56 308 HIS A O 1
ATOM 2318 N N . VAL A 1 309 ? -13.042 -12.581 25.157 1.00 93.38 309 VAL A N 1
ATOM 2319 C CA . VAL A 1 309 ? -12.482 -11.638 24.180 1.00 93.38 309 VAL A CA 1
ATOM 2320 C C . VAL A 1 309 ? -11.040 -12.000 23.845 1.00 93.38 309 VAL A C 1
ATOM 2322 O O . VAL A 1 309 ? -10.686 -12.070 22.670 1.00 93.38 309 VAL A O 1
ATOM 2325 N N . PHE A 1 310 ? -10.215 -12.278 24.853 1.00 91.06 310 PHE A N 1
ATOM 2326 C CA . PHE A 1 310 ? -8.811 -12.611 24.656 1.00 91.06 310 PHE A CA 1
ATOM 2327 C C . PHE A 1 310 ? -8.631 -13.920 23.878 1.00 91.06 310 PHE A C 1
ATOM 2329 O O . PHE A 1 310 ? -7.916 -13.944 22.872 1.00 91.06 310 PHE A O 1
ATOM 2336 N N . ASN A 1 311 ? -9.298 -14.998 24.301 1.00 92.81 311 ASN A N 1
ATOM 2337 C CA . ASN A 1 311 ? -9.156 -16.316 23.685 1.00 92.81 311 ASN A CA 1
ATOM 2338 C C . ASN A 1 311 ? -9.719 -16.334 22.265 1.00 92.81 311 ASN A C 1
ATOM 2340 O O . ASN A 1 311 ? -9.037 -16.789 21.345 1.00 92.81 311 ASN A O 1
ATOM 2344 N N . THR A 1 312 ? -10.911 -15.772 22.056 1.00 92.06 312 THR A N 1
ATOM 2345 C CA . THR A 1 312 ? -11.534 -15.737 20.729 1.00 92.06 312 THR A CA 1
ATOM 2346 C C . THR A 1 312 ? -10.734 -14.859 19.776 1.00 92.06 312 THR A C 1
ATOM 2348 O O . THR A 1 312 ? -10.519 -15.246 18.633 1.00 92.06 312 THR A O 1
ATOM 2351 N N . CYS A 1 313 ? -10.206 -13.722 20.236 1.00 89.94 313 CYS A N 1
ATOM 2352 C CA . CYS A 1 313 ? -9.389 -12.859 19.386 1.00 89.94 313 CYS A CA 1
ATOM 2353 C C . CYS A 1 313 ? -8.010 -13.453 19.065 1.00 89.94 313 CYS A C 1
ATOM 2355 O O . CYS A 1 313 ? -7.476 -13.239 17.977 1.00 89.94 313 CYS A O 1
ATOM 2357 N N . LYS A 1 314 ? -7.426 -14.225 19.992 1.00 87.44 314 LYS A N 1
ATOM 2358 C CA . LYS A 1 314 ? -6.190 -14.978 19.741 1.00 87.44 314 LYS A CA 1
ATOM 2359 C C . LYS A 1 314 ? -6.418 -16.110 18.733 1.00 87.44 314 LYS A C 1
ATOM 2361 O O . LYS A 1 314 ? -5.583 -16.292 17.853 1.00 87.44 314 LYS A O 1
ATOM 2366 N N . ALA A 1 315 ? -7.519 -16.850 18.863 1.00 88.38 315 ALA A N 1
ATOM 2367 C CA . ALA A 1 315 ? -7.856 -17.974 17.988 1.00 88.38 315 ALA A CA 1
ATOM 2368 C C . ALA A 1 315 ? -8.360 -17.525 16.606 1.00 88.38 315 ALA A C 1
ATOM 2370 O O . ALA A 1 315 ? -8.087 -18.177 15.602 1.00 88.38 315 ALA A O 1
ATOM 2371 N N . ASN A 1 316 ? -9.078 -16.404 16.545 1.00 83.81 316 ASN A N 1
ATOM 2372 C CA . ASN A 1 316 ? -9.655 -15.860 15.328 1.00 83.81 316 ASN A CA 1
ATOM 2373 C C . ASN A 1 316 ? -9.329 -14.361 15.201 1.00 83.81 316 ASN A C 1
ATOM 2375 O O . ASN A 1 316 ? -10.045 -13.522 15.753 1.00 83.81 316 ASN A O 1
ATOM 2379 N N . PRO A 1 317 ? -8.304 -13.993 14.411 1.00 73.56 317 PRO A N 1
ATOM 2380 C CA . PRO A 1 317 ? -7.942 -12.596 14.174 1.00 73.56 317 PRO A CA 1
ATOM 2381 C C . PRO A 1 317 ? -9.068 -11.736 13.579 1.00 73.56 317 PRO A C 1
ATOM 2383 O O . PRO A 1 317 ? -9.039 -10.518 13.739 1.00 73.56 317 PRO A O 1
ATOM 2386 N N . LYS A 1 318 ? -10.070 -12.349 12.926 1.00 81.12 318 LYS A N 1
ATOM 2387 C CA . LYS A 1 318 ? -11.253 -11.655 12.385 1.00 81.12 318 LYS A CA 1
ATOM 2388 C C . LYS A 1 318 ? -12.316 -11.360 13.441 1.00 81.12 318 LYS A C 1
ATOM 2390 O O . LYS A 1 318 ? -13.281 -10.660 13.164 1.00 81.12 318 LYS A O 1
ATOM 2395 N N . TYR A 1 319 ? -12.173 -11.871 14.663 1.00 86.94 319 TYR A N 1
ATOM 2396 C CA . TYR A 1 319 ? -13.138 -11.609 15.731 1.00 86.94 319 TYR A CA 1
ATOM 2397 C C . TYR A 1 319 ? -13.232 -10.116 16.079 1.00 86.94 319 TYR A C 1
ATOM 2399 O O . TYR A 1 319 ? -14.305 -9.627 16.420 1.00 86.94 319 TYR A O 1
ATOM 2407 N N . ALA A 1 320 ? -12.141 -9.361 15.923 1.00 83.88 320 ALA A N 1
ATOM 2408 C CA . ALA A 1 320 ? -12.174 -7.908 16.063 1.00 83.88 320 ALA A CA 1
ATOM 2409 C C . ALA A 1 320 ? -13.080 -7.229 15.021 1.00 83.88 320 ALA A C 1
ATOM 2411 O O . ALA A 1 320 ? -13.710 -6.221 15.333 1.00 83.88 320 ALA A O 1
ATOM 2412 N N . ASP A 1 321 ? -13.190 -7.780 13.808 1.00 82.25 321 ASP A N 1
ATOM 2413 C CA . ASP A 1 321 ? -14.039 -7.220 12.749 1.00 82.25 321 ASP A CA 1
ATOM 2414 C C . ASP A 1 321 ? -15.513 -7.302 13.133 1.00 82.25 321 ASP A C 1
ATOM 2416 O O . ASP A 1 321 ? -16.266 -6.366 12.871 1.00 82.25 321 ASP A O 1
ATOM 2420 N N . LYS A 1 322 ? -15.891 -8.332 13.900 1.00 83.44 322 LYS A N 1
ATOM 2421 C CA . LYS A 1 322 ? -17.227 -8.438 14.486 1.00 83.44 322 LYS A CA 1
ATOM 2422 C C . LYS A 1 322 ? -17.566 -7.223 15.351 1.00 83.44 322 LYS A C 1
ATOM 2424 O O . LYS A 1 322 ? -18.667 -6.702 15.269 1.00 83.44 322 LYS A O 1
ATOM 2429 N N . PHE A 1 323 ? -16.626 -6.708 16.143 1.00 82.25 323 PHE A N 1
ATOM 2430 C CA . PHE A 1 323 ? -16.848 -5.479 16.918 1.00 82.25 323 PHE A CA 1
ATOM 2431 C C . PHE A 1 323 ? -16.891 -4.220 16.043 1.00 82.25 323 PHE A C 1
ATOM 2433 O O . PHE A 1 323 ? -17.662 -3.306 16.324 1.00 82.25 323 PHE A O 1
ATOM 2440 N N . ARG A 1 324 ? -16.037 -4.150 15.016 1.00 78.88 324 ARG A N 1
ATOM 2441 C CA . ARG A 1 324 ? -15.786 -2.933 14.221 1.00 78.88 324 ARG A CA 1
ATOM 2442 C C . ARG A 1 324 ? -16.800 -2.693 13.110 1.00 78.88 324 ARG A C 1
ATOM 2444 O O . ARG A 1 324 ? -17.073 -1.535 12.788 1.00 78.88 324 ARG A O 1
ATOM 2451 N N . LEU A 1 325 ? -17.269 -3.775 12.497 1.00 81.19 325 LEU A N 1
ATOM 2452 C CA . LEU A 1 325 ? -18.084 -3.777 11.288 1.00 81.19 325 LEU A CA 1
ATOM 2453 C C . LEU A 1 325 ? -19.494 -4.252 11.621 1.00 81.19 325 LEU A C 1
ATOM 2455 O O . LEU A 1 325 ? -20.443 -3.488 11.458 1.00 81.19 325 LEU A O 1
ATOM 2459 N N . ASP A 1 326 ? -19.610 -5.460 12.171 1.00 87.06 326 ASP A N 1
ATOM 2460 C CA . ASP A 1 326 ? -20.908 -6.122 12.323 1.00 87.06 326 ASP A CA 1
ATOM 2461 C C . ASP A 1 326 ? -21.704 -5.525 13.490 1.00 87.06 326 ASP A C 1
ATOM 2463 O O . ASP A 1 326 ? -22.855 -5.122 13.350 1.00 87.06 326 ASP A O 1
ATOM 2467 N N . CYS A 1 327 ? -21.065 -5.411 14.653 1.00 90.19 327 CYS A N 1
ATOM 2468 C CA . CYS A 1 327 ? -21.712 -4.988 15.888 1.00 90.19 327 CYS A CA 1
ATOM 2469 C C . CYS A 1 327 ? -21.658 -3.482 16.119 1.00 90.19 327 CYS A C 1
ATOM 2471 O O . CYS A 1 327 ? -22.385 -2.977 16.968 1.00 90.19 327 CYS A O 1
ATOM 2473 N N . PHE A 1 328 ? -20.840 -2.730 15.377 1.00 87.56 328 PHE A N 1
ATOM 2474 C CA . PHE A 1 328 ? -20.811 -1.273 15.524 1.00 87.56 328 PHE A CA 1
ATOM 2475 C C . PHE A 1 328 ? -22.134 -0.617 15.088 1.00 87.56 328 PHE A C 1
ATOM 2477 O O . PHE A 1 328 ? -22.481 0.460 15.572 1.00 87.56 328 PHE A O 1
ATOM 2484 N N . GLY A 1 329 ? -22.911 -1.276 14.220 1.00 86.81 329 GLY A N 1
ATOM 2485 C CA . GLY A 1 329 ? -24.274 -0.853 13.882 1.00 86.81 329 GLY A CA 1
ATOM 2486 C C . GLY A 1 329 ? -25.187 -0.753 15.108 1.00 86.81 329 GLY A C 1
ATOM 2487 O O . GLY A 1 329 ? -25.943 0.210 15.220 1.00 86.81 329 GLY A O 1
ATOM 2488 N N . GLU A 1 330 ? -25.035 -1.661 16.077 1.00 86.88 330 GLU A N 1
ATOM 2489 C CA . GLU A 1 330 ? -25.774 -1.625 17.347 1.00 86.88 330 GLU A CA 1
ATOM 2490 C C . GLU A 1 330 ? -25.481 -0.359 18.144 1.00 86.88 330 GLU A C 1
ATOM 2492 O O . GLU A 1 330 ? -26.366 0.187 18.793 1.00 86.88 330 GLU A O 1
ATOM 2497 N N . PHE A 1 331 ? -24.242 0.131 18.078 1.00 86.06 331 PHE A N 1
ATOM 2498 C CA . PHE A 1 331 ? -23.861 1.376 18.728 1.00 86.06 331 PHE A CA 1
ATOM 2499 C C . PHE A 1 331 ? -24.580 2.576 18.105 1.00 86.06 331 PHE A C 1
ATOM 2501 O O . PHE A 1 331 ? -25.135 3.403 18.824 1.00 86.06 331 PHE A O 1
ATOM 2508 N N . LYS A 1 332 ? -24.622 2.643 16.768 1.00 84.88 332 LYS A N 1
ATOM 2509 C CA . LYS A 1 332 ? -25.334 3.702 16.035 1.00 84.88 332 LYS A CA 1
ATOM 2510 C C . LYS A 1 332 ? -26.843 3.652 16.270 1.00 84.88 332 LYS A C 1
ATOM 2512 O O . LYS A 1 332 ? -27.469 4.694 16.397 1.00 84.88 332 LYS A O 1
ATOM 2517 N N . ALA A 1 333 ? -27.425 2.458 16.379 1.00 85.00 333 ALA A N 1
ATOM 2518 C CA . ALA A 1 333 ? -28.854 2.295 16.647 1.00 85.00 333 ALA A CA 1
ATOM 2519 C C . ALA A 1 333 ? -29.284 2.924 17.986 1.00 85.00 333 ALA A C 1
ATOM 2521 O O . ALA A 1 333 ? -30.429 3.350 18.125 1.00 85.00 333 ALA A O 1
ATOM 2522 N N . VAL A 1 334 ? -28.370 3.048 18.956 1.00 87.81 334 VAL A N 1
ATOM 2523 C CA . VAL A 1 334 ? -28.661 3.718 20.234 1.00 87.81 334 VAL A CA 1
ATOM 2524 C C . VAL A 1 334 ? -28.793 5.236 20.095 1.00 87.81 334 VAL A C 1
ATOM 2526 O O . VAL A 1 334 ? -29.477 5.856 20.904 1.00 87.81 334 VAL A O 1
ATOM 2529 N N . GLU A 1 335 ? -28.209 5.842 19.056 1.00 81.94 335 GLU A N 1
ATOM 2530 C CA . GLU A 1 335 ? -28.425 7.265 18.754 1.00 81.94 335 GLU A CA 1
ATOM 2531 C C . GLU A 1 335 ? -29.891 7.524 18.358 1.00 81.94 335 GLU A C 1
ATOM 2533 O O . GLU A 1 335 ? -30.436 8.575 18.683 1.00 81.94 335 GLU A O 1
ATOM 2538 N N . SER A 1 336 ? -30.545 6.549 17.713 1.00 81.81 336 SER A N 1
ATOM 2539 C CA . SER A 1 336 ? -31.967 6.611 17.343 1.00 81.81 336 SER A CA 1
ATOM 2540 C C . SER A 1 336 ? -32.922 6.084 18.418 1.00 81.81 336 SER A C 1
ATOM 2542 O O . SER A 1 336 ? -34.039 6.578 18.539 1.00 81.81 336 SER A O 1
ATOM 2544 N N . ASP A 1 337 ? -32.498 5.088 19.197 1.00 83.81 337 ASP A N 1
ATOM 2545 C CA . ASP A 1 337 ? -33.287 4.485 20.270 1.00 83.81 337 ASP A CA 1
ATOM 2546 C C . ASP A 1 337 ? -32.407 4.240 21.509 1.00 83.81 337 ASP A C 1
ATOM 2548 O O . ASP A 1 337 ? -31.767 3.186 21.636 1.00 83.81 337 ASP A O 1
ATOM 2552 N N . PRO A 1 338 ? -32.388 5.186 22.464 1.00 83.94 338 PRO A N 1
ATOM 2553 C CA . PRO A 1 338 ? -31.609 5.061 23.687 1.00 83.94 338 PRO A CA 1
ATOM 2554 C C . PRO A 1 338 ? -32.234 4.097 24.710 1.00 83.94 338 PRO A C 1
ATOM 2556 O O . PRO A 1 338 ? -31.745 4.007 25.843 1.00 83.94 338 PRO A O 1
ATOM 2559 N N . SER A 1 339 ? -33.314 3.383 24.360 1.00 89.81 339 SER A N 1
ATOM 2560 C CA . SER A 1 339 ? -33.995 2.479 25.279 1.00 89.81 339 SER A CA 1
ATOM 2561 C C . SER A 1 339 ? -33.062 1.379 25.792 1.00 89.81 339 SER A C 1
ATOM 2563 O O . SER A 1 339 ? -32.230 0.807 25.074 1.00 89.81 339 SER A O 1
ATOM 2565 N N . LYS A 1 340 ? -33.203 1.074 27.086 1.00 92.44 340 LYS A N 1
ATOM 2566 C CA . LYS A 1 340 ? -32.467 -0.001 27.755 1.00 92.44 340 LYS A CA 1
ATOM 2567 C C . LYS A 1 340 ? -33.169 -1.326 27.455 1.00 92.44 340 LYS A C 1
ATOM 2569 O O . LYS A 1 340 ? -34.298 -1.506 27.912 1.00 92.44 340 LYS A O 1
ATOM 2574 N N . PRO A 1 341 ? -32.516 -2.284 26.775 1.00 92.44 341 PRO A N 1
ATOM 2575 C CA . PRO A 1 341 ? -33.073 -3.623 26.631 1.00 92.44 341 PRO A CA 1
ATOM 2576 C C . PRO A 1 341 ? -33.329 -4.263 28.001 1.00 92.44 341 PRO A C 1
ATOM 2578 O O . PRO A 1 341 ? -32.588 -4.012 28.952 1.00 92.44 341 PRO A O 1
ATOM 2581 N N . SER A 1 342 ? -34.310 -5.161 28.102 1.00 95.62 342 SER A N 1
ATOM 2582 C CA . SER A 1 342 ? -34.665 -5.827 29.370 1.00 95.62 342 SER A CA 1
ATOM 2583 C C . SER A 1 342 ? -33.484 -6.549 30.042 1.00 95.62 342 SER A C 1
ATOM 2585 O O . SER A 1 342 ? -33.385 -6.611 31.267 1.00 95.62 342 SER A O 1
ATOM 2587 N N . TRP A 1 343 ? -32.528 -7.048 29.253 1.00 95.19 343 TRP A N 1
ATOM 2588 C CA . TRP A 1 343 ? -31.320 -7.712 29.747 1.00 95.19 343 TRP A CA 1
ATOM 2589 C C . TRP A 1 343 ? -30.215 -6.746 30.213 1.00 95.19 343 TRP A C 1
ATOM 2591 O O . TRP A 1 343 ? -29.293 -7.181 30.910 1.00 95.19 343 TRP A O 1
ATOM 2601 N N . TYR A 1 344 ? -30.293 -5.454 29.875 1.00 95.62 344 TYR A N 1
ATOM 2602 C CA . TYR A 1 344 ? -29.251 -4.461 30.161 1.00 95.62 344 TYR A CA 1
ATOM 2603 C C . TYR A 1 344 ? -28.947 -4.363 31.652 1.00 95.62 344 TYR A C 1
ATOM 2605 O O . TYR A 1 344 ? -27.788 -4.440 32.047 1.00 95.62 344 TYR A O 1
ATOM 2613 N N . ALA A 1 345 ? -29.980 -4.269 32.495 1.00 94.94 345 ALA A N 1
ATOM 2614 C CA . ALA A 1 345 ? -29.811 -4.147 33.943 1.00 94.94 345 ALA A CA 1
ATOM 2615 C C . ALA A 1 345 ? -29.024 -5.326 34.544 1.00 94.94 345 ALA A C 1
ATOM 2617 O O . ALA A 1 345 ? -28.215 -5.134 35.452 1.00 94.94 345 ALA A O 1
ATOM 2618 N N . THR A 1 346 ? -29.212 -6.537 34.002 1.00 95.62 346 THR A N 1
ATOM 2619 C CA . THR A 1 346 ? -28.478 -7.735 34.439 1.00 95.62 346 THR A CA 1
ATOM 2620 C C . THR A 1 346 ? -26.993 -7.620 34.107 1.00 95.62 346 THR A C 1
ATOM 2622 O O . THR A 1 346 ? -26.149 -7.856 34.967 1.00 95.62 346 THR A O 1
ATOM 2625 N N . VAL A 1 347 ? -26.675 -7.244 32.867 1.00 96.12 347 VAL A N 1
ATOM 2626 C CA . VAL A 1 347 ? -25.294 -7.089 32.387 1.00 96.12 347 VAL A CA 1
ATOM 2627 C C . VAL A 1 347 ? -24.601 -5.943 33.122 1.00 96.12 347 VAL A C 1
ATOM 2629 O O . VAL A 1 347 ? -23.530 -6.131 33.692 1.00 96.12 347 VAL A O 1
ATOM 2632 N N . TYR A 1 348 ? -25.252 -4.783 33.197 1.00 95.50 348 TYR A N 1
ATOM 2633 C CA . TYR A 1 348 ? -24.733 -3.590 33.856 1.00 95.50 348 TYR A CA 1
ATOM 2634 C C . TYR A 1 348 ? -24.403 -3.847 35.331 1.00 95.50 348 TYR A C 1
ATOM 2636 O O . TYR A 1 348 ? -23.270 -3.635 35.752 1.00 95.50 348 TYR A O 1
ATOM 2644 N N . LYS A 1 349 ? -25.340 -4.414 36.108 1.00 95.25 349 LYS A N 1
ATOM 2645 C CA . LYS A 1 349 ? -25.120 -4.728 37.533 1.00 95.25 349 LYS A CA 1
ATOM 2646 C C . LYS A 1 349 ? -23.940 -5.678 37.760 1.00 95.25 349 LYS A C 1
ATOM 2648 O O . LYS A 1 349 ? -23.308 -5.631 38.813 1.00 95.25 349 LYS A O 1
ATOM 2653 N N . LYS A 1 350 ? -23.673 -6.580 36.814 1.00 95.56 350 LYS A N 1
ATOM 2654 C CA . LYS A 1 350 ? -22.638 -7.608 36.956 1.00 95.56 350 LYS A CA 1
ATOM 2655 C C . LYS A 1 350 ? -21.267 -7.160 36.465 1.00 95.56 350 LYS A C 1
ATOM 2657 O O . LYS A 1 350 ? -20.281 -7.673 36.986 1.00 95.56 350 LYS A O 1
ATOM 2662 N N . PHE A 1 351 ? -21.198 -6.233 35.513 1.00 95.75 351 PHE A N 1
ATOM 2663 C CA . PHE A 1 351 ? -19.958 -5.913 34.800 1.00 95.75 351 PHE A CA 1
ATOM 2664 C C . PHE A 1 351 ? -19.511 -4.451 34.897 1.00 95.75 351 PHE A C 1
ATOM 2666 O O . PHE A 1 351 ? -18.314 -4.207 34.810 1.00 95.75 351 PHE A O 1
ATOM 2673 N N . ALA A 1 352 ? -20.411 -3.482 35.111 1.00 93.69 352 ALA A N 1
ATOM 2674 C CA . ALA A 1 352 ? -20.060 -2.058 35.045 1.00 93.69 352 ALA A CA 1
ATOM 2675 C C . ALA A 1 352 ? -18.897 -1.686 35.982 1.00 93.69 352 ALA A C 1
ATOM 2677 O O . ALA A 1 352 ? -17.936 -1.071 35.553 1.00 93.69 352 ALA A O 1
ATOM 2678 N N . GLY A 1 353 ? -18.875 -2.159 37.227 1.00 91.44 353 GLY A N 1
ATOM 2679 C CA . GLY A 1 353 ? -17.791 -1.805 38.155 1.00 91.44 353 GLY A CA 1
ATOM 2680 C C . GLY A 1 353 ? -16.420 -2.462 37.901 1.00 91.44 353 GLY A C 1
ATOM 2681 O O . GLY A 1 353 ? -15.546 -2.324 38.748 1.00 91.44 353 GLY A O 1
ATOM 2682 N N . ASP A 1 354 ? -16.220 -3.207 36.807 1.00 92.56 354 ASP A N 1
ATOM 2683 C CA . ASP A 1 354 ? -14.961 -3.907 36.512 1.00 92.56 354 ASP A CA 1
ATOM 2684 C C . ASP A 1 354 ? -14.516 -3.691 35.059 1.00 92.56 354 ASP A C 1
ATOM 2686 O O . ASP A 1 354 ? -14.977 -4.376 34.152 1.00 92.56 354 ASP A O 1
ATOM 2690 N N . ALA A 1 355 ? -13.589 -2.757 34.846 1.00 94.56 355 ALA A N 1
ATOM 2691 C CA . ALA A 1 355 ? -13.136 -2.325 33.520 1.00 94.56 355 ALA A CA 1
ATOM 2692 C C . ALA A 1 355 ? -12.032 -3.201 32.890 1.00 94.56 355 ALA A C 1
ATOM 2694 O O . ALA A 1 355 ? -11.353 -2.756 31.959 1.00 94.56 355 ALA A O 1
ATOM 2695 N N . ARG A 1 356 ? -11.775 -4.416 33.398 1.00 94.44 356 ARG A N 1
ATOM 2696 C CA . ARG A 1 356 ? -10.689 -5.286 32.893 1.00 94.44 356 ARG A CA 1
ATOM 2697 C C . ARG A 1 356 ? -10.883 -5.752 31.444 1.00 94.44 356 ARG A C 1
ATOM 2699 O O . ARG A 1 356 ? -9.906 -6.091 30.778 1.00 94.44 356 ARG A O 1
ATOM 2706 N N . ASP A 1 357 ? -12.101 -5.726 30.921 1.00 92.38 357 ASP A N 1
ATOM 2707 C CA . ASP A 1 357 ? -12.428 -5.981 29.514 1.00 92.38 357 ASP A CA 1
ATOM 2708 C C . ASP A 1 357 ? -11.933 -4.876 28.565 1.00 92.38 357 ASP A C 1
ATOM 2710 O O . ASP A 1 357 ? -11.611 -5.174 27.413 1.00 92.38 357 ASP A O 1
ATOM 2714 N N . GLN A 1 358 ? -11.749 -3.634 29.033 1.00 93.75 358 GLN A N 1
ATOM 2715 C CA . GLN A 1 358 ? -11.181 -2.555 28.212 1.00 93.75 358 GLN A CA 1
ATOM 2716 C C . GLN A 1 358 ? -9.781 -2.870 27.656 1.00 93.75 358 GLN A C 1
ATOM 2718 O O . GLN A 1 358 ? -9.577 -2.712 26.447 1.00 93.75 358 GLN A O 1
ATOM 2723 N N . PRO A 1 359 ? -8.773 -3.253 28.470 1.00 93.00 359 PRO A N 1
ATOM 2724 C CA . PRO A 1 359 ? -7.475 -3.657 27.939 1.00 93.00 359 PRO A CA 1
ATOM 2725 C C . PRO A 1 359 ? -7.567 -4.890 27.030 1.00 93.00 359 PRO A C 1
ATOM 2727 O O . PRO A 1 359 ? -6.883 -4.917 26.010 1.00 93.00 359 PRO A O 1
ATOM 2730 N N . ALA A 1 360 ? -8.452 -5.854 27.315 1.00 92.50 360 ALA A N 1
ATOM 2731 C CA . ALA A 1 360 ? -8.652 -7.022 26.450 1.00 92.50 360 ALA A CA 1
ATOM 2732 C C . ALA A 1 360 ? -9.182 -6.635 25.056 1.00 92.50 360 ALA A C 1
ATOM 2734 O O . ALA A 1 360 ? -8.683 -7.124 24.041 1.00 92.50 360 ALA A O 1
ATOM 2735 N N . LEU A 1 361 ? -10.142 -5.705 24.991 1.00 92.19 361 LEU A N 1
ATOM 2736 C CA . LEU A 1 361 ? -10.643 -5.143 23.734 1.00 92.19 361 LEU A CA 1
ATOM 2737 C C . LEU A 1 361 ? -9.564 -4.355 22.989 1.00 92.19 361 LEU A C 1
ATOM 2739 O O . LEU A 1 361 ? -9.376 -4.561 21.790 1.00 92.19 361 LEU A O 1
ATOM 2743 N N . ARG A 1 362 ? -8.807 -3.499 23.692 1.00 92.19 362 ARG A N 1
ATOM 2744 C CA . ARG A 1 362 ? -7.682 -2.750 23.103 1.00 92.19 362 ARG A CA 1
ATOM 2745 C C . ARG A 1 362 ? -6.643 -3.681 22.488 1.00 92.19 362 ARG A C 1
ATOM 2747 O O . ARG A 1 362 ? -6.198 -3.448 21.364 1.00 92.19 362 ARG A O 1
ATOM 2754 N N . ASP A 1 363 ? -6.279 -4.744 23.196 1.00 91.19 363 ASP A N 1
ATOM 2755 C CA . ASP A 1 363 ? -5.340 -5.741 22.691 1.00 91.19 363 ASP A CA 1
ATOM 2756 C C . ASP A 1 363 ? -5.911 -6.519 21.508 1.00 91.19 363 ASP A C 1
ATOM 2758 O O . ASP A 1 363 ? -5.181 -6.789 20.549 1.00 91.19 363 ASP A O 1
ATOM 2762 N N . CYS A 1 364 ? -7.207 -6.832 21.525 1.00 90.75 364 CYS A N 1
ATOM 2763 C CA . CYS A 1 364 ? -7.865 -7.472 20.395 1.00 90.75 364 CYS A CA 1
ATOM 2764 C C . CYS A 1 364 ? -7.826 -6.590 19.135 1.00 90.75 364 CYS A C 1
ATOM 2766 O O . CYS A 1 364 ? -7.350 -7.031 18.085 1.00 90.75 364 CYS A O 1
ATOM 2768 N N . PHE A 1 365 ? -8.209 -5.314 19.250 1.00 90.31 365 PHE A N 1
ATOM 2769 C CA . PHE A 1 365 ? -8.116 -4.343 18.154 1.00 90.31 365 PHE A CA 1
ATOM 2770 C C . PHE A 1 365 ? -6.677 -4.184 17.650 1.00 90.31 365 PHE A C 1
ATOM 2772 O O . PHE A 1 365 ? -6.405 -4.218 16.448 1.00 90.31 365 PHE A O 1
ATOM 2779 N N . LYS A 1 366 ? -5.704 -4.104 18.562 1.00 87.69 366 LYS A N 1
ATOM 2780 C CA . LYS A 1 366 ? -4.284 -4.017 18.203 1.00 87.69 366 LYS A CA 1
ATOM 2781 C C . LYS A 1 366 ? -3.804 -5.243 17.421 1.00 87.69 366 LYS A C 1
ATOM 2783 O O . LYS A 1 366 ? -3.045 -5.086 16.463 1.00 87.69 366 LYS A O 1
ATOM 2788 N N . ARG A 1 367 ? -4.218 -6.454 17.809 1.00 84.62 367 ARG A N 1
ATOM 2789 C CA . ARG A 1 367 ? -3.866 -7.703 17.108 1.00 84.62 367 ARG A CA 1
ATOM 2790 C C . ARG A 1 367 ? -4.453 -7.741 15.706 1.00 84.62 367 ARG A C 1
ATOM 2792 O O . ARG A 1 367 ? -3.714 -8.004 14.759 1.00 84.62 367 ARG A O 1
ATOM 2799 N N . ALA A 1 368 ? -5.731 -7.418 15.563 1.00 82.88 368 ALA A N 1
ATOM 2800 C CA . ALA A 1 368 ? -6.367 -7.414 14.257 1.00 82.88 368 ALA A CA 1
ATOM 2801 C C . ALA A 1 368 ? -5.750 -6.355 13.328 1.00 82.88 368 ALA A C 1
ATOM 2803 O O . ALA A 1 368 ? -5.391 -6.678 12.198 1.00 82.88 368 ALA A O 1
ATOM 2804 N N . ASN A 1 369 ? -5.467 -5.142 13.824 1.00 80.69 369 ASN A N 1
ATOM 2805 C CA . ASN A 1 369 ? -4.794 -4.094 13.038 1.00 80.69 369 ASN A CA 1
ATOM 2806 C C . ASN A 1 369 ? -3.407 -4.516 12.517 1.00 80.69 369 ASN A C 1
ATOM 2808 O O . ASN A 1 369 ? -3.022 -4.132 11.413 1.00 80.69 369 ASN A O 1
ATOM 2812 N N . ARG A 1 370 ? -2.662 -5.343 13.265 1.00 78.31 370 ARG A N 1
ATOM 2813 C CA . ARG A 1 370 ? -1.378 -5.897 12.795 1.00 78.31 370 ARG A CA 1
ATOM 2814 C C . ARG A 1 370 ? -1.554 -6.882 11.637 1.00 78.31 370 ARG A C 1
ATOM 2816 O O . ARG A 1 370 ? -0.786 -6.818 10.681 1.00 78.31 370 ARG A O 1
ATOM 2823 N N . GLY A 1 371 ? -2.546 -7.772 11.711 1.00 71.88 371 GLY A N 1
ATOM 2824 C CA . GLY A 1 371 ? -2.807 -8.775 10.672 1.00 71.88 371 GLY A CA 1
ATOM 2825 C C . GLY A 1 371 ? -3.173 -8.146 9.326 1.00 71.88 371 GLY A C 1
ATOM 2826 O O . GLY A 1 371 ? -2.605 -8.512 8.297 1.00 71.88 371 GLY A O 1
ATOM 2827 N N . PHE A 1 372 ? -4.048 -7.136 9.346 1.00 70.19 372 PHE A N 1
ATOM 2828 C CA . PHE A 1 372 ? -4.372 -6.354 8.153 1.00 70.19 372 PHE A CA 1
ATOM 2829 C C . PHE A 1 372 ? -3.138 -5.625 7.608 1.00 70.19 372 PHE A C 1
ATOM 2831 O O . PHE A 1 372 ? -2.850 -5.729 6.415 1.00 70.19 372 PHE A O 1
ATOM 2838 N N . ALA A 1 373 ? -2.365 -4.948 8.475 1.00 75.75 373 ALA A N 1
ATOM 2839 C CA . ALA A 1 373 ? -1.180 -4.180 8.065 1.00 75.75 373 ALA A CA 1
ATOM 2840 C C . ALA A 1 373 ? -0.185 -5.018 7.270 1.00 75.75 373 ALA A C 1
ATOM 2842 O O . ALA A 1 373 ? 0.286 -4.579 6.224 1.00 75.75 373 ALA A O 1
ATOM 2843 N N . LEU A 1 374 ? 0.084 -6.236 7.729 1.00 77.12 374 LEU A N 1
ATOM 2844 C CA . LEU A 1 374 ? 1.020 -7.132 7.063 1.00 77.12 374 LEU A CA 1
ATOM 2845 C C . LEU A 1 374 ? 0.498 -7.633 5.714 1.00 77.12 374 LEU A C 1
ATOM 2847 O O . LEU A 1 374 ? 1.260 -7.665 4.750 1.00 77.12 374 LEU A O 1
ATOM 2851 N N . LYS A 1 375 ? -0.787 -8.001 5.621 1.00 80.00 375 LYS A N 1
ATOM 2852 C CA . LYS A 1 375 ? -1.365 -8.538 4.380 1.00 80.00 375 LYS A CA 1
ATOM 2853 C C . LYS A 1 375 ? -1.305 -7.518 3.241 1.00 80.00 375 LYS A C 1
ATOM 2855 O O . LYS A 1 375 ? -0.871 -7.853 2.146 1.00 80.00 375 LYS A O 1
ATOM 2860 N N . GLU A 1 376 ? -1.698 -6.280 3.508 1.00 81.81 376 GLU A N 1
ATOM 2861 C CA . GLU A 1 376 ? -1.766 -5.237 2.478 1.00 81.81 376 GLU A CA 1
ATOM 2862 C C . GLU A 1 376 ? -0.377 -4.795 2.010 1.00 81.81 376 GLU A C 1
ATOM 2864 O O . GLU A 1 376 ? -0.127 -4.632 0.816 1.00 81.81 376 GLU A O 1
ATOM 2869 N N . LEU A 1 377 ? 0.566 -4.668 2.950 1.00 87.81 377 LEU A N 1
ATOM 2870 C CA . LEU A 1 377 ? 1.955 -4.358 2.624 1.00 87.81 377 LEU A CA 1
ATOM 2871 C C . LEU A 1 377 ? 2.623 -5.489 1.832 1.00 87.81 377 LEU A C 1
ATOM 2873 O O . LEU A 1 377 ? 3.480 -5.215 0.993 1.00 87.81 377 LEU A O 1
ATOM 2877 N N . ASN A 1 378 ? 2.216 -6.743 2.050 1.00 88.88 378 ASN A N 1
ATOM 2878 C CA . ASN A 1 378 ? 2.714 -7.885 1.287 1.00 88.88 378 ASN A CA 1
ATOM 2879 C C . ASN A 1 378 ? 2.316 -7.792 -0.195 1.00 88.88 378 ASN A C 1
ATOM 2881 O O . ASN A 1 378 ? 3.157 -8.009 -1.064 1.00 88.88 378 ASN A O 1
ATOM 2885 N N . ASP A 1 379 ? 1.079 -7.405 -0.510 1.00 90.44 379 ASP A N 1
ATOM 2886 C CA . ASP A 1 379 ? 0.637 -7.283 -1.906 1.00 90.44 379 ASP A CA 1
ATOM 2887 C C . ASP A 1 379 ? 1.388 -6.165 -2.653 1.00 90.44 379 ASP A C 1
ATOM 2889 O O . ASP A 1 379 ? 1.878 -6.384 -3.766 1.00 90.44 379 ASP A O 1
ATOM 2893 N N . VAL A 1 380 ? 1.629 -5.025 -1.995 1.00 93.19 380 VAL A N 1
ATOM 2894 C CA . VAL A 1 380 ? 2.529 -3.975 -2.512 1.00 93.19 380 VAL A CA 1
ATOM 2895 C C . VAL A 1 380 ? 3.962 -4.504 -2.680 1.00 93.19 380 VAL A C 1
ATOM 2897 O O . VAL A 1 380 ? 4.602 -4.278 -3.713 1.00 93.19 380 VAL A O 1
ATOM 2900 N N . GLY A 1 381 ? 4.462 -5.253 -1.695 1.00 93.62 381 GLY A N 1
ATOM 2901 C CA . GLY A 1 381 ? 5.788 -5.870 -1.711 1.00 93.62 381 GLY A CA 1
ATOM 2902 C C . GLY A 1 381 ? 5.989 -6.842 -2.877 1.00 93.62 381 GLY A C 1
ATOM 2903 O O . GLY A 1 381 ? 7.022 -6.785 -3.544 1.00 93.62 381 GLY A O 1
ATOM 2904 N N . LYS A 1 382 ? 5.002 -7.691 -3.187 1.00 94.44 382 LYS A N 1
ATOM 2905 C CA . LYS A 1 382 ? 5.052 -8.639 -4.317 1.00 94.44 382 LYS A CA 1
ATOM 2906 C C . LYS A 1 382 ? 5.228 -7.921 -5.652 1.00 94.44 382 LYS A C 1
ATOM 2908 O O . LYS A 1 382 ? 6.061 -8.320 -6.470 1.00 94.44 382 LYS A O 1
ATOM 2913 N N . VAL A 1 383 ? 4.474 -6.847 -5.884 1.00 94.94 383 VAL A N 1
ATOM 2914 C CA . VAL A 1 383 ? 4.575 -6.100 -7.145 1.00 94.94 383 VAL A CA 1
ATOM 2915 C C . VAL A 1 383 ? 5.874 -5.292 -7.212 1.00 94.94 383 VAL A C 1
ATOM 2917 O O . VAL A 1 383 ? 6.476 -5.196 -8.283 1.00 94.94 383 VAL A O 1
ATOM 2920 N N . TRP A 1 384 ? 6.389 -4.805 -6.081 1.00 95.69 384 TRP A N 1
ATOM 2921 C CA . TRP A 1 384 ? 7.733 -4.224 -6.024 1.00 95.69 384 TRP A CA 1
ATOM 2922 C C . TRP A 1 384 ? 8.834 -5.240 -6.383 1.00 95.69 384 TRP A C 1
ATOM 2924 O O . TRP A 1 384 ? 9.730 -4.918 -7.166 1.00 95.69 384 TRP A O 1
ATOM 2934 N N . VAL A 1 385 ? 8.749 -6.487 -5.899 1.00 95.75 385 VAL A N 1
ATOM 2935 C CA . VAL A 1 385 ? 9.688 -7.560 -6.289 1.00 95.75 385 VAL A CA 1
ATOM 2936 C C . VAL A 1 385 ? 9.607 -7.826 -7.794 1.00 95.75 385 VAL A C 1
ATOM 2938 O O . VAL A 1 385 ? 10.638 -7.940 -8.461 1.00 95.75 385 VAL A O 1
ATOM 2941 N N . LYS A 1 386 ? 8.396 -7.849 -8.367 1.00 95.50 386 LYS A N 1
ATOM 2942 C CA . LYS A 1 386 ? 8.207 -7.972 -9.821 1.00 95.50 386 LYS A CA 1
ATOM 2943 C C . LYS A 1 386 ? 8.889 -6.826 -10.574 1.00 95.50 386 LYS A C 1
ATOM 2945 O O . LYS A 1 386 ? 9.586 -7.076 -11.555 1.00 95.50 386 LYS A O 1
ATOM 2950 N N . TYR A 1 387 ? 8.747 -5.591 -10.094 1.00 95.12 387 TYR A N 1
ATOM 2951 C CA . TYR A 1 387 ? 9.411 -4.419 -10.670 1.00 95.12 387 TYR A CA 1
ATOM 2952 C C . TYR A 1 387 ? 10.933 -4.559 -10.659 1.00 95.12 387 TYR A C 1
ATOM 2954 O O . TYR A 1 387 ? 11.573 -4.404 -11.699 1.00 95.12 387 TYR A O 1
ATOM 2962 N N . ARG A 1 388 ? 11.510 -4.925 -9.511 1.00 94.94 388 ARG A N 1
ATOM 2963 C CA . ARG A 1 388 ? 12.943 -5.214 -9.372 1.00 94.94 388 ARG A CA 1
ATOM 2964 C C . ARG A 1 388 ? 13.410 -6.269 -10.372 1.00 94.94 388 ARG A C 1
ATOM 2966 O O . ARG A 1 388 ? 14.452 -6.086 -10.997 1.00 94.94 388 ARG A O 1
ATOM 2973 N N . GLY A 1 389 ? 12.634 -7.339 -10.542 1.00 94.88 389 GLY A N 1
ATOM 2974 C CA . GLY A 1 389 ? 12.921 -8.412 -11.490 1.00 94.88 389 GLY A CA 1
ATOM 2975 C C . GLY A 1 389 ? 12.966 -7.928 -12.940 1.00 94.88 389 GLY A C 1
ATOM 2976 O O . GLY A 1 389 ? 13.932 -8.207 -13.646 1.00 94.88 389 GLY A O 1
ATOM 2977 N N . VAL A 1 390 ? 11.968 -7.157 -13.380 1.00 95.38 390 VAL A N 1
ATOM 2978 C CA . VAL A 1 390 ? 11.946 -6.610 -14.749 1.00 95.38 390 VAL A CA 1
ATOM 2979 C C . VAL A 1 390 ? 13.051 -5.572 -14.955 1.00 95.38 390 VAL A C 1
ATOM 2981 O O . VAL A 1 390 ? 13.747 -5.610 -15.967 1.00 95.38 390 VAL A O 1
ATOM 2984 N N . ARG A 1 391 ? 13.288 -4.695 -13.972 1.00 94.25 391 ARG A N 1
ATOM 2985 C CA . ARG A 1 391 ? 14.399 -3.736 -14.017 1.00 94.25 391 ARG A CA 1
ATOM 2986 C C . ARG A 1 391 ? 15.745 -4.447 -14.139 1.00 94.25 391 ARG A C 1
ATOM 2988 O O . ARG A 1 391 ? 16.581 -4.011 -14.920 1.00 94.25 391 ARG A O 1
ATOM 2995 N N . LYS A 1 392 ? 15.959 -5.540 -13.399 1.00 94.38 392 LYS A N 1
ATOM 2996 C CA . LYS A 1 392 ? 17.179 -6.349 -13.509 1.00 94.38 392 LYS A CA 1
ATOM 2997 C C . LYS A 1 392 ? 17.337 -6.919 -14.921 1.00 94.38 392 LYS A C 1
ATOM 2999 O O . LYS A 1 392 ? 18.389 -6.719 -15.507 1.00 94.38 392 LYS A O 1
ATOM 3004 N N . LYS A 1 393 ? 16.286 -7.519 -15.497 1.00 94.56 393 LYS A N 1
ATOM 3005 C CA . LYS A 1 393 ? 16.316 -8.032 -16.882 1.00 94.56 393 LYS A CA 1
ATOM 3006 C C . LYS A 1 393 ? 16.723 -6.960 -17.896 1.00 94.56 393 LYS A C 1
ATOM 3008 O O . LYS A 1 393 ? 17.511 -7.241 -18.791 1.00 94.56 393 LYS A O 1
ATOM 3013 N N . LEU A 1 394 ? 16.213 -5.736 -17.743 1.00 94.19 394 LEU A N 1
ATOM 3014 C CA . LEU A 1 394 ? 16.596 -4.602 -18.587 1.00 94.19 394 LEU A CA 1
ATOM 3015 C C . LEU A 1 394 ? 18.087 -4.282 -18.447 1.00 94.19 394 LEU A C 1
ATOM 3017 O O . LEU A 1 394 ? 18.770 -4.121 -19.455 1.00 94.19 394 LEU A O 1
ATOM 3021 N N . MET A 1 395 ? 18.598 -4.222 -17.214 1.00 92.81 395 MET A N 1
ATOM 3022 C CA . MET A 1 395 ? 20.021 -3.972 -16.963 1.00 92.81 395 MET A CA 1
ATOM 3023 C C . MET A 1 395 ? 20.909 -5.083 -17.526 1.00 92.81 395 MET A C 1
ATOM 3025 O O . MET A 1 395 ? 21.901 -4.780 -18.181 1.00 92.81 395 MET A O 1
ATOM 3029 N N . ASP A 1 396 ? 20.532 -6.348 -17.336 1.00 92.44 396 ASP A N 1
ATOM 3030 C CA . ASP A 1 396 ? 21.257 -7.501 -17.875 1.00 92.44 396 ASP A CA 1
ATOM 3031 C C . ASP A 1 396 ? 21.322 -7.429 -19.414 1.00 92.44 396 ASP A C 1
ATOM 3033 O O . ASP A 1 396 ? 22.372 -7.673 -20.008 1.00 92.44 396 ASP A O 1
ATOM 3037 N N . GLU A 1 397 ? 20.236 -7.008 -20.077 1.00 91.88 397 GLU A N 1
ATOM 3038 C CA . GLU A 1 397 ? 20.215 -6.814 -21.533 1.00 91.88 397 GLU A CA 1
ATOM 3039 C C . GLU A 1 397 ? 21.120 -5.659 -21.988 1.00 91.88 397 GLU A C 1
ATOM 3041 O O . GLU A 1 397 ? 21.793 -5.773 -23.012 1.00 91.88 397 GLU A O 1
ATOM 3046 N N . VAL A 1 398 ? 21.197 -4.566 -21.220 1.00 91.75 398 VAL A N 1
ATOM 3047 C CA . VAL A 1 398 ? 22.145 -3.468 -21.480 1.00 91.75 398 VAL A CA 1
ATOM 3048 C C . VAL A 1 398 ? 23.593 -3.947 -21.317 1.00 91.75 398 VAL A C 1
ATOM 3050 O O . VAL A 1 398 ? 24.434 -3.644 -22.166 1.00 91.75 398 VAL A O 1
ATOM 3053 N N . PHE A 1 399 ? 23.901 -4.720 -20.270 1.00 90.12 399 PHE A N 1
ATOM 3054 C CA . PHE A 1 399 ? 25.272 -5.147 -19.968 1.00 90.12 399 PHE A CA 1
ATOM 3055 C C . PHE A 1 399 ? 25.873 -6.104 -21.004 1.00 90.12 399 PHE A C 1
ATOM 3057 O O . PHE A 1 399 ? 27.079 -6.032 -21.244 1.00 90.12 399 PHE A O 1
ATOM 3064 N N . LYS A 1 400 ? 25.054 -6.871 -21.740 1.00 89.19 400 LYS A N 1
ATOM 3065 C CA . LYS A 1 400 ? 25.504 -7.669 -22.904 1.00 89.19 400 LYS A CA 1
ATOM 3066 C C . LYS A 1 400 ? 26.232 -6.851 -23.979 1.00 89.19 400 LYS A C 1
ATOM 3068 O O . LYS A 1 400 ? 26.952 -7.412 -24.806 1.00 89.19 400 LYS A O 1
ATOM 3073 N N . TYR A 1 401 ? 26.021 -5.534 -24.008 1.00 85.38 401 TYR A N 1
ATOM 3074 C CA . TYR A 1 401 ? 26.671 -4.619 -24.946 1.00 85.38 401 TYR A CA 1
ATOM 3075 C C . TYR A 1 401 ? 27.925 -3.944 -24.374 1.00 85.38 401 TYR A C 1
ATOM 3077 O O . TYR A 1 401 ? 28.648 -3.316 -25.148 1.00 85.38 401 TYR A O 1
ATOM 3085 N N . LYS A 1 402 ? 28.192 -4.092 -23.067 1.00 78.38 402 LYS A N 1
ATOM 3086 C CA . LYS A 1 402 ? 29.377 -3.562 -22.377 1.00 78.38 402 LYS A CA 1
ATOM 3087 C C . LYS A 1 402 ? 30.546 -4.559 -22.372 1.00 78.38 402 LYS A C 1
ATOM 3089 O O . LYS A 1 402 ? 31.672 -4.144 -22.574 1.00 78.38 402 LYS A O 1
ATOM 3094 N N . GLU A 1 403 ? 30.285 -5.859 -22.218 1.00 58.78 403 GLU A N 1
ATOM 3095 C CA . GLU A 1 403 ? 31.319 -6.915 -22.085 1.00 58.78 403 GLU A CA 1
ATOM 3096 C C . GLU A 1 403 ? 32.000 -7.355 -23.399 1.00 58.78 403 GLU A C 1
ATOM 3098 O O . GLU A 1 403 ? 32.783 -8.295 -23.402 1.00 58.78 403 GLU A O 1
ATOM 3103 N N . LYS A 1 404 ? 31.697 -6.723 -24.540 1.00 54.81 404 LYS A N 1
ATOM 3104 C CA . LYS A 1 404 ? 32.329 -7.049 -25.839 1.00 54.81 404 LYS A CA 1
ATOM 3105 C C . LYS A 1 404 ? 33.425 -6.054 -26.238 1.00 54.81 404 LYS A C 1
ATOM 3107 O O . LYS A 1 404 ? 33.621 -5.810 -27.435 1.00 54.81 404 LYS A O 1
ATOM 3112 N N . GLU A 1 405 ? 34.031 -5.412 -25.253 1.00 42.72 405 GLU A N 1
ATOM 3113 C CA . GLU A 1 405 ? 35.320 -4.717 -25.360 1.00 42.72 405 GLU A CA 1
ATOM 3114 C C . GLU A 1 405 ? 36.417 -5.685 -24.936 1.00 42.72 405 GLU A C 1
ATOM 3116 O O . GLU A 1 405 ? 37.440 -5.709 -25.652 1.00 42.72 405 GLU A O 1
#

Secondary structure (DSSP, 8-state):
-------SS-S-S-SSHHHHHHHHHHHHHHHTT--S-------PPPPPPPPPPPPPPPPPPPPP-PPPP-PPPPP--------HHHHHHHHHHHHHHHHHHHHHHHHHHHHHHHHHHHHHHHHHHHHHHHHHHHHHHHHHHHHHHHHHHTHHHHHHHHHHT-TT--TTS-SSTHHHHHHHHHHHHH-TTTHHHHIIIIIHHHHHHHHHHHHHS-PPTTTHHHHHHHHHHHHHHHHHHHHHHHHHHHHHHHHHHHHHHHHHHHHHHHT-GGGHHHHHHHHHHHHHH-TTHHHHHHH-SSSS--HHHHHHHHHHHHH-TTHHHIIIIISHHHHHHHHH--PPPTTHHHHHHHHTT-TTHHHHHHHHHHHHHHHHHHHHHHHHHHHHHHHHHHHHHHHHHHHTTTTT-

Radius of gyration: 43.81 Å; chains: 1; bounding box: 102×71×139 Å

pLDDT: mean 78.85, std 19.81, range [28.02, 96.69]

Foldseek 3Di:
DDDDPDDPPDDDDDPPPPVVVVVVVVVVVVVVPDDDDDDDDDDDDDDDDDDDDDDDDDDDDDDDDDDDDDDDDDDDDDDPDPPPVVVVVVVVVVVVVVVVVVVVVVVVVVVVVVVVVVVVVVVVVVVVVLVVLLVQLVQLVVLLVVLCVPLVQVLQCQQLVHPPDRCLPDPALCSSLVSNVVCCVVCVPCNLVSNVPPNLVSLVVSLVSLQPRDDDPPCNVLSNLLSVLSVVLSVLSVVVSVVSVVVVLLVVLLVLLLVLLVCLQVVPPVNLLSNLLNVQLLCQLPVCLLVVLVPQPDPQDCPVVLCCLQVCLVVDLCSLVSSRPVRSVSSVVSVVPVDRPPSNVSNSRHHNNPSSVSVSNVVSVVSSVVVVSVVSSVSSSVSSVSSSVSVVVSVVVSVVSVPPD

Sequence (405 aa):
MPNDDNASACKGCGTALHSQQFAAALDRAQASTADAPAAPASSAPPAVPDAPPPPPPAAAPASDYQPLDPSPLAPGAGVTSTDPTAAQAQINEFLAEQKARKRNKRLIWLMVLIALGGLGAFFIIRGQRAKAKRERVARYYIAFRKVDDSTIADFWRCVVRAKHLDVRLAKDNLILTDGLARAFKNFPTTQPDRLKTKCLPMLDAAAKELRAIKTPDGFAGVTEDVARVMATIGGEFKKYIAQLDERKQQAANEKKVLEASAAFHAGDKDKVSLAVGYARVLKCAIPDLVAMAKKAKKPPNTQAVVEHVFNTCKANPKYADKFRLDCFGEFKAVESDPSKPSWYATVYKKFAGDARDQPALRDCFKRANRGFALKELNDVGKVWVKYRGVRKKLMDEVFKYKEKE